Protein AF-A0A9W5WVI7-F1 (afdb_monomer)

Organism: Babesia ovis (NCBI:txid5869)

Secondary structure (DSSP, 8-state):
----HHHHHHHH--GGGGGGGTT-GGGGG--HHHHHHHHHH----TTPPPHHHHHHHHHHHHHHHHHHTT----HHHHHHHHHT---TT----HHHHHHHHT--TTSS---S-TT--STTSS--GGGHHHHHHHHHHSSEEEEEEEEEEEEEEEE-STT-STTGGG-SSSBTTEEEEEEESS---HHHHHHHHHHHHS---STTTTTS-----S-S-------------PEEEEEEEEEEEEEEEEEESSHHHHHHHHHHHHHTT-TT-EEEE-SSSEEEEEE-S-EEEEEEEEEEEEE--SSS-HHHHHHHH-SS---------------EEEEEEESS-HHHHHHHHHHHHHHHHHHHHHHHHHHHHHHHHTT--TTSPP-PPPP----------------------EEEES-GGGHHHHHHHHHHTT-B-TTSPPEEPPPTT---TT--GGG-------SSS-----HHHHHHTT--EEEEB-S--HHHHHHHHTT-HHHHSS-EEETTEEE-------

Foldseek 3Di:
DDDDPVLLCVALPDQLLLLLQQQVLCLLVDDPVVLVVCLVPDLDFLPDDDPSQLLSLVLLVVVVVCVVVVDDDDLVRSSVVSNPDDSPPDDNDPVSQLVQLLHDPPPPPDDLDPSDPDLLSGDRSLCSSVQLLQQQLVFKHWPDWAAKKKFWWWFAPPCCDPVNCPDQQAHNGTATLAMGSGRDDPVNLVVSVVSQQDDGRGRNCNNYVPPDDDDDDPPDPPDPDDDDDWGKIWIKTKIAFIKTKMWGPAPVRLVVLQVLLVVLVQVVKDFPDHDPTTIIIRGDDDMDIDTWKMKIKDFDDDDDCPVVVCVVPVPDDDDDDDDDDDDPDGDIHIDMGTPDDSVVSSSVSSSSNSSSSSSSSSVSSSSSSSCVVSVPDSSDGRDGDDDPDDDDDDDDDDDDDDDDDWQQFKFWFLDPVCPVVVQVLCVVVVWFDPVDDKFFQDAPPDPDPPDDPVPQQPDFDDDDDDDRRDSVNCNVQSTGIITTTGDDDPVVVCVSCPPPPVGQCDWGDGRRDTDRPDDDDD

Solvent-accessible surface area (backbone atoms only — not comparable to full-atom values): 31333 Å² total; per-residue (Å²): 106,94,78,57,69,70,60,46,41,71,62,59,45,63,71,71,49,47,51,32,60,52,75,42,72,70,42,52,74,57,54,62,66,57,56,51,50,50,58,75,69,56,90,51,58,48,78,65,83,48,71,69,56,42,39,32,53,52,34,47,44,51,51,52,50,36,63,76,66,66,60,82,70,53,67,70,58,48,54,51,54,50,51,70,54,79,54,89,82,62,72,91,47,70,68,52,49,27,55,54,43,39,35,79,83,74,84,58,90,65,66,95,57,94,80,50,87,52,76,52,59,53,71,48,60,87,41,37,34,53,56,48,57,33,39,46,66,37,45,34,43,75,79,49,72,44,61,27,36,45,32,38,33,38,34,34,83,84,52,56,41,86,80,35,62,76,43,69,48,38,39,64,66,28,29,43,44,29,67,34,60,63,78,52,43,72,68,51,50,53,47,46,56,50,34,67,61,47,91,77,78,30,38,38,50,56,27,46,86,70,92,61,74,100,77,79,76,86,73,86,74,85,67,86,76,84,83,88,73,76,44,76,29,48,27,31,42,32,30,46,38,20,34,38,33,33,39,26,74,38,70,66,53,35,49,52,53,47,50,52,36,38,75,41,54,23,68,75,38,46,76,78,40,77,86,91,53,26,29,30,39,45,27,44,82,52,72,46,78,44,80,41,32,38,37,37,44,44,78,61,77,89,85,82,65,71,68,69,56,51,66,76,63,51,91,67,79,91,87,87,84,85,86,77,97,72,80,94,65,82,60,68,45,71,47,72,48,69,73,55,53,71,68,56,49,50,48,51,52,14,51,41,36,47,46,44,47,49,25,46,50,41,50,44,18,34,43,48,48,46,30,67,73,68,72,51,66,77,86,52,81,90,58,71,67,80,77,81,78,87,74,91,77,93,78,85,90,78,90,83,80,92,77,77,85,78,57,90,30,33,42,42,29,60,50,71,81,49,50,65,59,54,50,52,54,29,51,77,69,72,36,44,29,85,91,53,74,70,46,72,50,82,66,96,85,72,91,61,98,81,70,77,69,86,72,56,72,66,86,57,80,62,90,86,78,94,72,80,46,42,75,68,52,41,60,73,66,55,47,24,31,35,41,40,33,46,83,74,56,72,66,60,53,48,63,70,49,63,92,40,68,94,71,50,75,46,50,47,37,55,79,39,41,90,44,80,63,75,79,78,90,127

Sequence (522 aa):
MRVDPEKVAKVLGDELLELIYTGTEDSAKESCADTRRRVQNALGELESQDGASWQIYSNIAHLMDQFRNKRQDSRTALIQQLRDRDINALKLDGTTRDYINGKGSADHGSQPDEVDRSVKGSVDVLLIPLLRAFLRTGRFASTSCCSGRTVLFESNADHASAATKRSTDFGRAGRFLYASHSHMDVGESEHAVRALNSKVHSKGVCYHNVESNETRGAVNASREMTIGETQLCDVVLKFESFLIHVECNSLEDSAELLQLARECGLKQSGIITCSKRFIVSIRGSYGLEAPVAIRHYSKVSRKYDVERYREASNDLFSQSQQNTAEDVQNKEYVNTTWLVTEDYFRYILATCNQKLASSIRQMLRFYWAFVNRFDVDASMPFVLPRNRATSDTKVIPRCVEQRSQSQNTVVALKSLHYIKVLKTMLENKGLYDKSRRVITVPSRGQTNKDVDYSLVSVTITEHERHMILTTDTIQNMNVAAFIPISCTTDDVLKETLVGTPEILEDMVITNGSLRYLLYCDT

Mean predicted aligned error: 17.71 Å

Nearest PDB structures (foldseek):
  2it3-assembly1_B  TM=8.619E-01  e=4.635E-07  Pyrococcus horikoshii
  2it2-assembly1_B  TM=8.322E-01  e=3.981E-07  Pyrococcus horikoshii
  2qg3-assembly1_A  TM=8.461E-01  e=5.860E-06  Archaeoglobus fulgidus DSM 4304
  2dvk-assembly1_A-2  TM=8.117E-01  e=9.733E-06  Aeropyrum pernix
  1tlj-assembly1_B  TM=7.795E-01  e=4.460E-05  Saccharolobus solfataricus

pLDDT: mean 72.75, std 22.99, range [22.2, 98.31]

InterPro domains:
  IPR003827 tRNA wybutosine-synthesizing protein [PF02676] (115-370)
  IPR036602 tRNA wybutosine-synthesizing-like superfamily [G3DSA:3.30.1960.10] (106-369)
  IPR036602 tRNA wybutosine-synthesizing-like superfamily [SSF111278] (115-318)

Structure (mmCIF, N/CA/C/O backbone):
data_AF-A0A9W5WVI7-F1
#
_entry.id   AF-A0A9W5WVI7-F1
#
loop_
_atom_site.group_PDB
_atom_site.id
_atom_site.type_symbol
_atom_site.label_atom_id
_atom_site.label_alt_id
_atom_site.label_comp_id
_atom_site.label_asym_id
_atom_site.label_entity_id
_atom_site.label_seq_id
_atom_site.pdbx_PDB_ins_code
_atom_site.Cartn_x
_atom_site.Cartn_y
_atom_site.Cartn_z
_atom_site.occupancy
_atom_site.B_iso_or_equiv
_atom_site.auth_seq_id
_atom_site.auth_comp_id
_atom_site.auth_asym_id
_atom_site.auth_atom_id
_atom_site.pdbx_PDB_model_num
ATOM 1 N N . MET A 1 1 ? -9.601 13.505 17.980 1.00 65.94 1 MET A N 1
ATOM 2 C CA . MET A 1 1 ? -9.534 14.255 16.695 1.00 65.94 1 MET A CA 1
ATOM 3 C C . MET A 1 1 ? -10.936 14.448 16.119 1.00 65.94 1 MET A C 1
ATOM 5 O O . MET A 1 1 ? -11.769 13.579 16.328 1.00 65.94 1 MET A O 1
ATOM 9 N N . ARG A 1 2 ? -11.237 15.561 15.427 1.00 68.12 2 ARG A N 1
ATOM 10 C CA . ARG A 1 2 ? -12.551 15.750 14.775 1.00 68.12 2 ARG A CA 1
ATOM 11 C C . ARG A 1 2 ? -12.533 15.096 13.393 1.00 68.12 2 ARG A C 1
ATOM 13 O O . ARG A 1 2 ? -11.740 15.509 12.552 1.00 68.12 2 ARG A O 1
ATOM 20 N N . VAL A 1 3 ? -13.392 14.105 13.178 1.00 78.81 3 VAL A N 1
ATOM 21 C CA . VAL A 1 3 ? -13.508 13.365 11.915 1.00 78.81 3 VAL A CA 1
ATOM 22 C C . VAL A 1 3 ? -14.920 13.547 11.370 1.00 78.81 3 VAL A C 1
ATOM 24 O O . VAL A 1 3 ? -15.888 13.455 12.122 1.00 78.81 3 VAL A O 1
ATOM 27 N N . ASP A 1 4 ? -15.015 13.846 10.080 1.00 82.69 4 ASP A N 1
ATOM 28 C CA . ASP A 1 4 ? -16.267 14.037 9.352 1.00 82.69 4 ASP A CA 1
ATOM 29 C C . ASP A 1 4 ? -16.621 12.729 8.614 1.00 82.69 4 ASP A C 1
ATOM 31 O O . ASP A 1 4 ? -15.862 12.338 7.719 1.00 82.69 4 ASP A O 1
ATOM 35 N N . PRO A 1 5 ? -17.713 12.031 8.987 1.00 82.56 5 PRO A N 1
ATOM 36 C CA . PRO A 1 5 ? -18.079 10.746 8.393 1.00 82.56 5 PRO A CA 1
ATOM 37 C C . PRO A 1 5 ? -18.254 10.797 6.870 1.00 82.56 5 PRO A C 1
ATOM 39 O O . PRO A 1 5 ? -17.827 9.872 6.180 1.00 82.56 5 PRO A O 1
ATOM 42 N N . GLU A 1 6 ? -18.819 11.883 6.334 1.00 82.31 6 GLU A N 1
ATOM 43 C CA . GLU A 1 6 ? -19.061 12.023 4.892 1.00 82.31 6 GLU A CA 1
ATOM 44 C C . GLU A 1 6 ? -17.740 12.118 4.126 1.00 82.31 6 GLU A C 1
ATOM 46 O O . GLU A 1 6 ? -17.554 11.480 3.088 1.00 82.31 6 GLU A O 1
ATOM 51 N N . LYS A 1 7 ? -16.766 12.850 4.681 1.00 84.88 7 LYS A N 1
ATOM 52 C CA . LYS A 1 7 ? -15.418 12.926 4.104 1.00 84.88 7 LYS A CA 1
ATOM 53 C C . LYS A 1 7 ? -14.682 11.600 4.195 1.00 84.88 7 LYS A C 1
ATOM 55 O O . LYS A 1 7 ? -13.941 11.272 3.275 1.00 84.88 7 LYS A O 1
ATOM 60 N N . VAL A 1 8 ? -14.875 10.834 5.269 1.00 86.62 8 VAL A N 1
ATOM 61 C CA . VAL A 1 8 ? -14.269 9.501 5.387 1.00 86.62 8 VAL A CA 1
ATOM 62 C C . VAL A 1 8 ? -14.797 8.575 4.299 1.00 86.62 8 VAL A C 1
ATOM 64 O O . VAL A 1 8 ? -13.988 7.969 3.606 1.00 86.62 8 VAL A O 1
ATOM 67 N N . ALA A 1 9 ? -16.115 8.512 4.100 1.00 85.38 9 ALA A N 1
ATOM 68 C CA . ALA A 1 9 ? -16.710 7.703 3.037 1.00 85.38 9 ALA A CA 1
ATOM 69 C C . ALA A 1 9 ? -16.242 8.155 1.642 1.00 85.38 9 ALA A C 1
ATOM 71 O O . ALA A 1 9 ? -15.913 7.329 0.796 1.00 85.38 9 ALA A O 1
ATOM 72 N N . LYS A 1 10 ? -16.124 9.471 1.421 1.00 86.00 10 LYS A N 1
ATOM 73 C CA . LYS A 1 10 ? -15.629 10.029 0.156 1.00 86.00 10 LYS A CA 1
ATOM 74 C C . LYS A 1 10 ? -14.159 9.685 -0.128 1.00 86.00 10 LYS A C 1
ATOM 76 O O . LYS A 1 10 ? -13.802 9.460 -1.277 1.00 86.00 10 LYS A O 1
ATOM 81 N N . VAL A 1 11 ? -13.303 9.658 0.897 1.00 87.06 11 VAL A N 1
ATOM 82 C CA . VAL A 1 11 ? -11.848 9.437 0.749 1.00 87.06 11 VAL A CA 1
ATOM 83 C C . VAL A 1 11 ? -11.465 7.962 0.787 1.00 87.06 11 VAL A C 1
ATOM 85 O O . VAL A 1 11 ? -10.593 7.536 0.036 1.00 87.06 11 VAL A O 1
ATOM 88 N N . LEU A 1 12 ? -12.074 7.194 1.689 1.00 90.75 12 LEU A N 1
ATOM 89 C CA . LEU A 1 12 ? -11.738 5.790 1.943 1.00 90.75 12 LEU A CA 1
ATOM 90 C C . LEU A 1 12 ? -12.716 4.814 1.281 1.00 90.75 12 LEU A C 1
ATOM 92 O O . LEU A 1 12 ? -12.593 3.613 1.496 1.00 90.75 12 LEU A O 1
ATOM 96 N N . GLY A 1 13 ? -13.683 5.314 0.511 1.00 89.44 13 GLY A N 1
ATOM 97 C CA . GLY A 1 13 ? -14.677 4.497 -0.176 1.00 89.44 13 GLY A CA 1
ATOM 98 C C . GLY A 1 13 ? -15.615 3.755 0.776 1.00 89.44 13 GLY A C 1
ATOM 99 O O . GLY A 1 13 ? -15.826 4.156 1.925 1.00 89.44 13 GLY A O 1
ATOM 100 N N . ASP A 1 14 ? -16.179 2.657 0.276 1.00 90.88 14 ASP A N 1
ATOM 101 C CA . ASP A 1 14 ? -17.134 1.808 0.989 1.00 90.88 14 ASP A CA 1
ATOM 102 C C . ASP A 1 14 ? -16.537 1.195 2.274 1.00 90.88 14 ASP A C 1
ATOM 104 O O . ASP A 1 14 ? -15.338 0.923 2.365 1.00 90.88 14 ASP A O 1
ATOM 108 N N . GLU A 1 15 ? -17.361 0.985 3.304 1.00 90.31 15 GLU A N 1
ATOM 109 C CA . GLU A 1 15 ? -16.907 0.400 4.572 1.00 90.31 15 GLU A CA 1
ATOM 110 C C . GLU A 1 15 ? -16.562 -1.081 4.518 1.00 90.31 15 GLU A C 1
ATOM 112 O O . GLU A 1 15 ? -15.792 -1.562 5.353 1.00 90.31 15 GLU A O 1
ATOM 117 N N . LEU A 1 16 ? -17.062 -1.801 3.518 1.00 92.56 16 LEU A N 1
ATOM 118 C CA . LEU A 1 16 ? -16.706 -3.196 3.303 1.00 92.56 16 LEU A CA 1
ATOM 119 C C . LEU A 1 16 ? -15.230 -3.360 2.912 1.00 92.56 16 LEU A C 1
ATOM 121 O O . LEU A 1 16 ? -14.665 -4.426 3.143 1.00 92.56 16 LEU A O 1
ATOM 125 N N . LEU A 1 17 ? -14.560 -2.298 2.443 1.00 94.25 17 LEU A N 1
ATOM 126 C CA . LEU A 1 17 ? -13.112 -2.296 2.196 1.00 94.25 17 LEU A CA 1
ATOM 127 C C . LEU A 1 17 ? -12.274 -2.492 3.478 1.00 94.25 17 LEU A C 1
ATOM 129 O O . LEU A 1 17 ? -11.086 -2.783 3.386 1.00 94.25 17 LEU A O 1
ATOM 133 N N . GLU A 1 18 ? -12.853 -2.403 4.683 1.00 93.75 18 GLU A N 1
ATOM 134 C CA . GLU A 1 18 ? -12.168 -2.834 5.916 1.00 93.75 18 GLU A CA 1
ATOM 135 C C . GLU A 1 18 ? -11.887 -4.338 5.961 1.00 93.75 18 GLU A C 1
ATOM 137 O O . GLU A 1 18 ? -10.954 -4.766 6.638 1.00 93.75 18 GLU A O 1
ATOM 142 N N . LEU A 1 19 ? -12.680 -5.133 5.241 1.00 95.44 19 LEU A N 1
ATOM 143 C CA . LEU A 1 19 ? -12.598 -6.593 5.242 1.00 95.44 19 LEU A CA 1
ATOM 144 C C . LEU A 1 19 ? -11.487 -7.129 4.330 1.00 95.44 19 LEU A C 1
ATOM 146 O O . LEU A 1 19 ? -11.296 -8.338 4.235 1.00 95.44 19 LEU A O 1
ATOM 150 N N . ILE A 1 20 ? -10.714 -6.256 3.675 1.00 96.25 20 ILE A N 1
ATOM 151 C CA . ILE A 1 20 ? -9.618 -6.660 2.780 1.00 96.25 20 ILE A CA 1
ATOM 152 C C . ILE A 1 20 ? -8.609 -7.579 3.487 1.00 96.25 20 ILE A C 1
ATOM 154 O O . ILE A 1 20 ? -8.037 -8.461 2.850 1.00 96.25 20 ILE A O 1
ATOM 158 N N . TYR A 1 21 ? -8.403 -7.420 4.797 1.00 97.19 21 TYR A N 1
ATOM 159 C CA . TYR A 1 21 ? -7.469 -8.248 5.569 1.00 97.19 21 TYR A CA 1
ATOM 160 C C . TYR A 1 21 ? -8.081 -9.524 6.163 1.00 97.19 21 TYR A C 1
ATOM 162 O O . TYR A 1 21 ? -7.356 -10.306 6.776 1.00 97.19 21 TYR A O 1
ATOM 170 N N . THR A 1 22 ? -9.380 -9.776 5.999 1.00 96.31 22 THR A N 1
ATOM 171 C CA . THR A 1 22 ? -10.025 -11.000 6.500 1.00 96.31 22 THR A CA 1
ATOM 172 C C . THR A 1 22 ? -9.345 -12.259 5.942 1.00 96.31 22 THR A C 1
ATOM 174 O O . THR A 1 22 ? -9.053 -12.331 4.751 1.00 96.31 22 THR A O 1
ATOM 177 N N . GLY A 1 23 ? -9.078 -13.252 6.795 1.00 93.88 23 GLY A N 1
ATOM 178 C CA . GLY A 1 23 ? -8.340 -14.468 6.426 1.00 93.88 23 GLY A CA 1
ATOM 179 C C . GLY A 1 23 ? -6.817 -14.353 6.576 1.00 93.88 23 GLY A C 1
ATOM 180 O O . GLY A 1 23 ? -6.093 -15.269 6.200 1.00 93.88 23 GLY A O 1
ATOM 181 N N . THR A 1 24 ? -6.305 -13.241 7.117 1.00 95.12 24 THR A N 1
ATOM 182 C CA . THR A 1 24 ? -4.866 -13.028 7.375 1.00 95.12 24 THR A CA 1
ATOM 183 C C . THR A 1 24 ? -4.530 -12.862 8.862 1.00 95.12 24 THR A C 1
ATOM 185 O O . THR A 1 24 ? -3.439 -12.414 9.210 1.00 95.12 24 THR A O 1
ATOM 188 N N . GLU A 1 25 ? -5.452 -13.216 9.761 1.00 93.44 25 GLU A N 1
ATOM 189 C CA . GLU A 1 25 ? -5.343 -13.045 11.217 1.00 93.44 25 GLU A CA 1
ATOM 190 C C . GLU A 1 25 ? -4.061 -13.683 11.790 1.00 93.44 25 GLU A C 1
ATOM 192 O O . GLU A 1 25 ? -3.401 -13.118 12.668 1.00 93.44 25 GLU A O 1
ATOM 197 N N . ASP A 1 26 ? -3.655 -14.836 11.250 1.00 88.19 26 ASP A N 1
ATOM 198 C CA . ASP A 1 26 ? -2.446 -15.546 11.676 1.00 88.19 26 ASP A CA 1
ATOM 199 C C . ASP A 1 26 ? -1.148 -14.794 11.365 1.00 88.19 26 ASP A C 1
ATOM 201 O O . ASP A 1 26 ? -0.122 -15.071 11.996 1.00 88.19 26 ASP A O 1
ATOM 205 N N . SER A 1 27 ? -1.178 -13.785 10.483 1.00 85.94 27 SER A N 1
ATOM 206 C CA . SER A 1 27 ? -0.004 -12.955 10.229 1.00 85.94 27 SER A CA 1
ATOM 207 C C . SER A 1 27 ? 0.511 -12.286 11.497 1.00 85.94 27 SER A C 1
ATOM 209 O O . SER A 1 27 ? 1.722 -12.139 11.620 1.00 85.94 27 SER A O 1
ATOM 211 N N . ALA A 1 28 ? -0.346 -11.986 12.483 1.00 83.38 28 ALA A N 1
ATOM 212 C CA . ALA A 1 28 ? 0.057 -11.461 13.792 1.00 83.38 28 ALA A CA 1
ATOM 213 C C . ALA A 1 28 ? 1.105 -12.327 14.520 1.00 83.38 28 ALA A C 1
ATOM 215 O O . ALA A 1 28 ? 1.910 -11.804 15.289 1.00 83.38 28 ALA A O 1
ATOM 216 N N . LYS A 1 29 ? 1.108 -13.643 14.271 1.00 85.31 29 LYS A N 1
ATOM 217 C CA . LYS A 1 29 ? 2.004 -14.618 14.913 1.00 85.31 29 LYS A CA 1
ATOM 218 C C . LYS A 1 29 ? 3.312 -14.819 14.143 1.00 85.31 29 LYS A C 1
ATOM 220 O O . LYS A 1 29 ? 4.198 -15.533 14.609 1.00 85.31 29 LYS A O 1
ATOM 225 N N . GLU A 1 30 ? 3.453 -14.224 12.960 1.00 86.06 30 GLU A N 1
ATOM 226 C CA . GLU A 1 30 ? 4.622 -14.436 12.114 1.00 86.06 30 GLU A CA 1
ATOM 227 C C . GLU A 1 30 ? 5.897 -13.834 12.714 1.00 86.06 30 GLU A C 1
ATOM 229 O O . GLU A 1 30 ? 5.971 -12.657 13.079 1.00 86.06 30 GLU A O 1
ATOM 234 N N . SER A 1 31 ? 6.966 -14.629 12.716 1.00 85.75 31 SER A N 1
ATOM 235 C CA . SER A 1 31 ? 8.292 -14.167 13.108 1.00 85.75 31 SER A CA 1
ATOM 236 C C . SER A 1 31 ? 8.843 -13.147 12.105 1.00 85.75 31 SER A C 1
ATOM 238 O O . SER A 1 31 ? 8.985 -13.401 10.900 1.00 85.75 31 SER A O 1
ATOM 240 N N . CYS A 1 32 ? 9.244 -11.985 12.625 1.00 81.94 32 CYS A N 1
ATOM 241 C CA . CYS A 1 32 ? 9.949 -10.965 11.848 1.00 81.94 32 CYS A CA 1
ATOM 242 C C . CYS A 1 32 ? 11.272 -11.493 11.266 1.00 81.94 32 CYS A C 1
ATOM 244 O O . CYS A 1 32 ? 11.677 -11.079 10.177 1.00 81.94 32 CYS A O 1
ATOM 246 N N . ALA A 1 33 ? 11.952 -12.393 11.985 1.00 82.62 33 ALA A N 1
ATOM 247 C CA . ALA A 1 33 ? 13.211 -12.985 11.542 1.00 82.62 33 ALA A CA 1
ATOM 248 C C . ALA A 1 33 ? 12.991 -13.962 10.380 1.00 82.62 33 ALA A C 1
ATOM 250 O O . ALA A 1 33 ? 13.738 -13.920 9.402 1.00 82.62 33 ALA A O 1
ATOM 251 N N . ASP A 1 34 ? 11.934 -14.773 10.443 1.00 81.25 34 ASP A N 1
ATOM 252 C CA . ASP A 1 34 ? 11.617 -15.737 9.386 1.00 81.25 34 ASP A CA 1
ATOM 253 C C . ASP A 1 34 ? 11.152 -15.030 8.114 1.00 81.25 34 ASP A C 1
ATOM 255 O O . ASP A 1 34 ? 11.617 -15.363 7.025 1.00 81.25 34 ASP A O 1
ATOM 259 N N . THR A 1 35 ? 10.333 -13.977 8.248 1.00 76.50 35 THR A N 1
ATOM 260 C CA . THR A 1 35 ? 9.949 -13.116 7.113 1.00 76.50 35 THR A CA 1
ATOM 261 C C . THR A 1 35 ? 11.193 -12.552 6.418 1.00 76.50 35 THR A C 1
ATOM 263 O O . THR A 1 35 ? 11.313 -12.604 5.198 1.00 76.50 35 THR A O 1
ATOM 266 N N . ARG A 1 36 ? 12.169 -12.052 7.189 1.00 78.38 36 ARG A N 1
ATOM 267 C CA . ARG A 1 36 ? 13.427 -11.523 6.639 1.00 78.38 36 ARG A CA 1
ATOM 268 C C . ARG A 1 36 ? 14.255 -12.601 5.940 1.00 78.38 36 ARG A C 1
ATOM 270 O O . ARG A 1 36 ? 14.783 -12.338 4.864 1.00 78.38 36 ARG A O 1
ATOM 277 N N . ARG A 1 37 ? 14.357 -13.793 6.533 1.00 80.25 37 ARG A N 1
ATOM 278 C CA . ARG A 1 37 ? 15.111 -14.916 5.963 1.00 80.25 37 ARG A CA 1
ATOM 279 C C . ARG A 1 37 ? 14.519 -15.372 4.629 1.00 80.25 37 ARG A C 1
ATOM 281 O O . ARG A 1 37 ? 15.276 -15.642 3.705 1.00 80.25 37 ARG A O 1
ATOM 288 N N . ARG A 1 38 ? 13.185 -15.390 4.504 1.00 74.50 38 ARG A N 1
ATOM 289 C CA . ARG A 1 38 ? 12.498 -15.697 3.236 1.00 74.50 38 ARG A CA 1
ATOM 290 C C . ARG A 1 38 ? 12.915 -14.740 2.118 1.00 74.50 38 ARG A C 1
ATOM 292 O O . ARG A 1 38 ? 13.270 -15.214 1.052 1.00 74.50 38 ARG A O 1
ATOM 299 N N . VAL A 1 39 ? 12.974 -13.431 2.378 1.00 73.19 39 VAL A N 1
ATOM 300 C CA . VAL A 1 39 ? 13.428 -12.434 1.381 1.00 73.19 39 VAL A CA 1
ATOM 301 C C . VAL A 1 39 ? 14.879 -12.641 0.964 1.00 73.19 39 VAL A C 1
ATOM 303 O O . VAL A 1 39 ? 15.216 -12.466 -0.196 1.00 73.19 39 VAL A O 1
ATOM 306 N N . GLN A 1 40 ? 15.759 -12.963 1.913 1.00 72.88 40 GLN A N 1
ATOM 307 C CA . GLN A 1 40 ? 17.190 -13.096 1.626 1.00 72.88 40 GLN A CA 1
ATOM 308 C C . GLN A 1 40 ? 17.522 -14.366 0.838 1.00 72.88 40 GLN A C 1
ATOM 310 O O . GLN A 1 40 ? 18.497 -14.372 0.094 1.00 72.88 40 GLN A O 1
ATOM 315 N N . ASN A 1 41 ? 16.722 -15.419 1.007 1.00 66.06 41 ASN A N 1
ATOM 316 C CA . ASN A 1 41 ? 16.993 -16.737 0.438 1.00 66.06 41 ASN A CA 1
ATOM 317 C C . ASN A 1 41 ? 16.133 -17.065 -0.789 1.00 66.06 41 ASN A C 1
ATOM 319 O O . ASN A 1 41 ? 16.339 -18.107 -1.408 1.00 66.06 41 ASN A O 1
ATOM 323 N N . ALA A 1 42 ? 15.146 -16.234 -1.124 1.00 60.47 42 ALA A N 1
ATOM 324 C CA . ALA A 1 42 ? 14.258 -16.507 -2.240 1.00 60.47 42 ALA A CA 1
ATOM 325 C C . ALA A 1 42 ? 14.929 -16.142 -3.574 1.00 60.47 42 ALA A C 1
ATOM 327 O O . ALA A 1 42 ? 15.023 -14.978 -3.954 1.00 60.47 42 ALA A O 1
ATOM 328 N N . LEU A 1 43 ? 15.330 -17.162 -4.331 1.00 64.88 43 LEU A N 1
ATOM 329 C CA . LEU A 1 43 ? 15.421 -17.078 -5.788 1.00 64.88 43 LEU A CA 1
ATOM 330 C C . LEU A 1 43 ? 14.000 -17.278 -6.316 1.00 64.88 43 LEU A C 1
ATOM 332 O O . LEU A 1 43 ? 13.555 -18.402 -6.522 1.00 64.88 43 LEU A O 1
ATOM 336 N N . GLY A 1 44 ? 13.237 -16.192 -6.380 1.00 61.59 44 GLY A N 1
ATOM 337 C CA . GLY A 1 44 ? 11.838 -16.242 -6.787 1.00 61.59 44 GLY A CA 1
ATOM 338 C C . GLY A 1 44 ? 11.705 -15.941 -8.264 1.00 61.59 44 GLY A C 1
ATOM 339 O O . GLY A 1 44 ? 12.332 -15.013 -8.771 1.00 61.59 44 GLY A O 1
ATOM 340 N N . GLU A 1 45 ? 10.849 -16.698 -8.931 1.00 76.94 45 GLU A N 1
ATOM 341 C CA . GLU A 1 45 ? 10.327 -16.312 -10.233 1.00 76.94 45 GLU A CA 1
ATOM 342 C C . GLU A 1 45 ? 9.379 -15.119 -10.072 1.00 76.94 45 GLU A C 1
ATOM 344 O O . GLU A 1 45 ? 8.806 -14.884 -8.999 1.00 76.94 45 GLU A O 1
ATOM 349 N N . LEU A 1 46 ? 9.206 -14.359 -11.153 1.00 81.94 46 LEU A N 1
ATOM 350 C CA . LEU A 1 46 ? 8.348 -13.175 -11.168 1.00 81.94 46 LEU A CA 1
ATOM 351 C C . LEU A 1 46 ? 6.912 -13.506 -10.720 1.00 81.94 46 LEU A C 1
ATOM 353 O O . LEU A 1 46 ? 6.296 -12.713 -10.016 1.00 81.94 46 LEU A O 1
ATOM 357 N N . GLU A 1 47 ? 6.428 -14.706 -11.043 1.00 80.69 47 GLU A N 1
ATOM 358 C CA . GLU A 1 47 ? 5.071 -15.178 -10.737 1.00 80.69 47 GLU A CA 1
ATOM 359 C C . GLU A 1 47 ? 4.928 -15.861 -9.365 1.00 80.69 47 GLU A C 1
ATOM 361 O O . GLU A 1 47 ? 3.876 -16.423 -9.059 1.00 80.69 47 GLU A O 1
ATOM 366 N N . SER A 1 48 ? 5.967 -15.824 -8.523 1.00 81.44 48 SER A N 1
ATOM 367 C CA . SER A 1 48 ? 5.890 -16.390 -7.173 1.00 81.44 48 SER A CA 1
ATOM 368 C C . SER A 1 48 ? 4.757 -15.754 -6.360 1.00 81.44 48 SER A C 1
ATOM 370 O O . SER A 1 48 ? 4.633 -14.531 -6.267 1.00 81.44 48 SER A O 1
ATOM 372 N N . GLN A 1 49 ? 3.921 -16.609 -5.766 1.00 84.69 49 GLN A N 1
ATOM 373 C CA . GLN A 1 49 ? 2.746 -16.183 -5.016 1.00 84.69 49 GLN A CA 1
ATOM 374 C C . GLN A 1 49 ? 3.004 -16.220 -3.513 1.00 84.69 49 GLN A C 1
ATOM 376 O O . GLN A 1 49 ? 3.485 -17.212 -2.961 1.00 84.69 49 GLN A O 1
ATOM 381 N N . ASP A 1 50 ? 2.643 -15.135 -2.837 1.00 88.44 50 ASP A N 1
ATOM 382 C CA . ASP A 1 50 ? 2.632 -15.057 -1.383 1.00 88.44 50 ASP A CA 1
ATOM 383 C C . ASP A 1 50 ? 1.196 -15.194 -0.870 1.00 88.44 50 ASP A C 1
ATOM 385 O O . ASP A 1 50 ? 0.355 -14.351 -1.172 1.00 88.44 50 ASP A O 1
ATOM 389 N N . GLY A 1 51 ? 0.917 -16.225 -0.066 1.00 89.25 51 GLY A N 1
ATOM 390 C CA . GLY A 1 51 ? -0.456 -16.542 0.352 1.00 89.25 51 GLY A CA 1
ATOM 391 C C . GLY A 1 51 ? -1.199 -15.385 1.034 1.00 89.25 51 GLY A C 1
ATOM 392 O O . GLY A 1 51 ? -2.365 -15.152 0.737 1.00 89.25 51 GLY A O 1
ATOM 393 N N . ALA A 1 52 ? -0.525 -14.600 1.882 1.00 91.44 52 ALA A N 1
ATOM 394 C CA . ALA A 1 52 ? -1.153 -13.458 2.554 1.00 91.44 52 ALA A CA 1
ATOM 395 C C . ALA A 1 52 ? -1.477 -12.323 1.566 1.00 91.44 52 ALA A C 1
ATOM 397 O O . ALA A 1 52 ? -2.554 -11.729 1.613 1.00 91.44 52 ALA A O 1
ATOM 398 N N . SER A 1 53 ? -0.561 -12.054 0.634 1.00 93.25 53 SER A N 1
ATOM 399 C CA . SER A 1 53 ? -0.766 -11.068 -0.430 1.00 93.25 53 SER A CA 1
ATOM 400 C C . SER A 1 53 ? -1.890 -11.485 -1.388 1.00 93.25 53 SER A C 1
ATOM 402 O O . SER A 1 53 ? -2.731 -10.663 -1.745 1.00 93.25 53 SER A O 1
ATOM 404 N N . TRP A 1 54 ? -1.953 -12.766 -1.765 1.00 93.56 54 TRP A N 1
ATOM 405 C CA . TRP A 1 54 ? -3.004 -13.291 -2.642 1.00 93.56 54 TRP A CA 1
ATOM 406 C C . TRP A 1 54 ? -4.371 -13.350 -1.965 1.00 93.56 54 TRP A C 1
ATOM 408 O O . TRP A 1 54 ? -5.371 -13.083 -2.628 1.00 93.56 54 TRP A O 1
ATOM 418 N N . GLN A 1 55 ? -4.430 -13.597 -0.653 1.00 94.69 55 GLN A N 1
ATOM 419 C CA . GLN A 1 55 ? -5.667 -13.449 0.115 1.00 94.69 55 GLN A CA 1
ATOM 420 C C . GLN A 1 55 ? -6.205 -12.015 0.027 1.00 94.69 55 GLN A C 1
ATOM 422 O O . GLN A 1 55 ? -7.378 -11.821 -0.283 1.00 94.69 55 GLN A O 1
ATOM 427 N N . ILE A 1 56 ? -5.345 -11.004 0.207 1.00 95.50 56 ILE A N 1
ATOM 428 C CA . ILE A 1 56 ? -5.725 -9.590 0.056 1.00 95.50 56 ILE A CA 1
ATOM 429 C C . ILE A 1 56 ? -6.270 -9.310 -1.348 1.00 95.50 56 ILE A C 1
ATOM 431 O O . ILE A 1 56 ? -7.331 -8.704 -1.488 1.00 95.50 56 ILE A O 1
ATOM 435 N N . TYR A 1 57 ? -5.572 -9.759 -2.392 1.00 95.25 57 TYR A N 1
ATOM 436 C CA . TYR A 1 57 ? -6.012 -9.555 -3.774 1.00 95.25 57 TYR A CA 1
ATOM 437 C C . TYR A 1 57 ? -7.344 -10.253 -4.071 1.00 95.25 57 TYR A C 1
ATOM 439 O O . TYR A 1 57 ? -8.222 -9.648 -4.686 1.00 95.25 57 TYR A O 1
ATOM 447 N N . SER A 1 58 ? -7.527 -11.477 -3.569 1.00 94.88 58 SER A N 1
ATOM 448 C CA . SER A 1 58 ? -8.788 -12.225 -3.645 1.00 94.88 58 SER A CA 1
ATOM 449 C C . SER A 1 58 ? -9.938 -11.467 -2.996 1.00 94.88 58 SER A C 1
ATOM 451 O O . SER A 1 58 ? -11.016 -11.347 -3.581 1.00 94.88 58 SER A O 1
ATOM 453 N N . ASN A 1 59 ? -9.692 -10.913 -1.808 1.00 95.69 59 ASN A N 1
ATOM 454 C CA . ASN A 1 59 ? -10.686 -10.158 -1.064 1.00 95.69 59 ASN A CA 1
ATOM 455 C C . ASN A 1 59 ? -11.072 -8.872 -1.804 1.00 95.69 59 ASN A C 1
ATOM 457 O O . ASN A 1 59 ? -12.259 -8.584 -1.925 1.00 95.69 59 ASN A O 1
ATOM 461 N N . ILE A 1 60 ? -10.103 -8.132 -2.355 1.00 95.19 60 ILE A N 1
ATOM 462 C CA . ILE A 1 60 ? -10.376 -6.926 -3.155 1.00 95.19 60 ILE A CA 1
ATOM 463 C C . ILE A 1 60 ? -11.229 -7.279 -4.377 1.00 95.19 60 ILE A C 1
ATOM 465 O O . ILE A 1 60 ? -12.272 -6.660 -4.578 1.00 95.19 60 ILE A O 1
ATOM 469 N N . ALA A 1 61 ? -10.838 -8.297 -5.149 1.00 93.44 61 ALA A N 1
ATOM 470 C CA . ALA A 1 61 ? -11.584 -8.728 -6.331 1.00 93.44 61 ALA A CA 1
ATOM 471 C C . ALA A 1 61 ? -13.030 -9.129 -5.983 1.00 93.44 61 ALA A C 1
ATOM 473 O O . ALA A 1 61 ? -13.978 -8.747 -6.671 1.00 93.44 61 ALA A O 1
ATOM 474 N N . HIS A 1 62 ? -13.219 -9.859 -4.877 1.00 92.75 62 HIS A N 1
ATOM 475 C CA . HIS A 1 62 ? -14.545 -10.264 -4.403 1.00 92.75 62 HIS A CA 1
ATOM 476 C C . HIS A 1 62 ? -15.401 -9.069 -3.979 1.00 92.75 62 HIS A C 1
ATOM 478 O O . HIS A 1 62 ? -16.568 -8.990 -4.351 1.00 92.75 62 HIS A O 1
ATOM 484 N N . LEU A 1 63 ? -14.829 -8.119 -3.236 1.00 93.12 63 LEU A N 1
ATOM 485 C CA . LEU A 1 63 ? -15.532 -6.902 -2.825 1.00 93.12 63 LEU A CA 1
ATOM 486 C C . LEU A 1 63 ? -15.913 -6.036 -4.035 1.00 93.12 63 LEU A C 1
ATOM 488 O O . LEU A 1 63 ? -17.033 -5.538 -4.104 1.00 93.12 63 LEU A O 1
ATOM 492 N N . MET A 1 64 ? -15.032 -5.920 -5.032 1.00 91.50 64 MET A N 1
ATOM 493 C CA . MET A 1 64 ? -15.343 -5.231 -6.287 1.00 91.50 64 MET A CA 1
ATOM 494 C C . MET A 1 64 ? -16.504 -5.895 -7.045 1.00 91.50 64 MET A C 1
ATOM 496 O O . MET A 1 64 ? -17.388 -5.190 -7.536 1.00 91.50 64 MET A O 1
ATOM 500 N N . ASP A 1 65 ? -16.550 -7.231 -7.107 1.00 90.19 65 ASP A N 1
ATOM 501 C CA . ASP A 1 65 ? -17.676 -7.969 -7.703 1.00 90.19 65 ASP A CA 1
ATOM 502 C C . ASP A 1 65 ? -18.989 -7.726 -6.941 1.00 90.19 65 ASP A C 1
ATOM 504 O O . ASP A 1 65 ? -20.037 -7.502 -7.553 1.00 90.19 65 ASP A O 1
ATOM 508 N N . GLN A 1 66 ? -18.932 -7.705 -5.606 1.00 89.69 66 GLN A N 1
ATOM 509 C CA . GLN A 1 66 ? -20.077 -7.393 -4.746 1.00 89.69 66 GLN A CA 1
ATOM 510 C C . GLN A 1 66 ? -20.622 -5.985 -5.031 1.00 89.69 66 GLN A C 1
ATOM 512 O O . GLN A 1 66 ? -21.832 -5.829 -5.226 1.00 89.69 66 GLN A O 1
ATOM 517 N N . PHE A 1 67 ? -19.744 -4.980 -5.145 1.00 90.38 67 PHE A N 1
ATOM 518 C CA . PHE A 1 67 ? -20.130 -3.605 -5.478 1.00 90.38 67 PHE A CA 1
ATOM 519 C C . PHE A 1 67 ? -20.738 -3.498 -6.878 1.00 90.38 67 PHE A C 1
ATOM 521 O O . PHE A 1 67 ? -21.802 -2.898 -7.047 1.00 90.38 67 PHE A O 1
ATOM 528 N N . ARG A 1 68 ? -20.106 -4.120 -7.882 1.00 89.00 68 ARG A N 1
ATOM 529 C CA . ARG A 1 68 ? -20.576 -4.093 -9.275 1.00 89.00 68 ARG A CA 1
ATOM 530 C C . ARG A 1 68 ? -21.951 -4.743 -9.428 1.00 89.00 68 ARG A C 1
ATOM 532 O O . ARG A 1 68 ? -22.802 -4.221 -10.145 1.00 89.00 68 ARG A O 1
ATOM 539 N N . ASN A 1 69 ? -22.176 -5.851 -8.727 1.00 89.56 69 ASN A N 1
ATOM 540 C CA . ASN A 1 69 ? -23.421 -6.615 -8.796 1.00 89.56 69 ASN A CA 1
ATOM 541 C C . ASN A 1 69 ? -24.476 -6.173 -7.768 1.00 89.56 69 ASN A C 1
ATOM 543 O O . ASN A 1 69 ? -25.550 -6.770 -7.725 1.00 89.56 69 ASN A O 1
ATOM 547 N N . LYS A 1 70 ? -24.191 -5.150 -6.944 1.00 85.62 70 LYS A N 1
ATOM 548 C CA . LYS A 1 70 ? -25.077 -4.637 -5.879 1.00 85.62 70 LYS A CA 1
ATOM 549 C C . LYS A 1 70 ? -25.634 -5.738 -4.968 1.00 85.62 70 LYS A C 1
ATOM 551 O O . LYS A 1 70 ? -26.802 -5.703 -4.575 1.00 85.62 70 LYS A O 1
ATOM 556 N N . ARG A 1 71 ? -24.811 -6.739 -4.659 1.00 83.25 71 ARG A N 1
ATOM 557 C CA . ARG A 1 71 ? -25.199 -7.828 -3.758 1.00 83.25 71 ARG A CA 1
ATOM 558 C C . ARG A 1 71 ? -25.318 -7.293 -2.330 1.00 83.25 71 ARG A C 1
ATOM 560 O O . ARG A 1 71 ? -24.569 -6.410 -1.925 1.00 83.25 71 ARG A O 1
ATOM 567 N N . GLN A 1 72 ? -26.289 -7.810 -1.582 1.00 79.81 72 GLN A N 1
ATOM 568 C CA . GLN A 1 72 ? -26.564 -7.414 -0.198 1.00 79.81 72 GLN A CA 1
ATOM 569 C C . GLN A 1 72 ? -26.337 -8.594 0.747 1.00 79.81 72 GLN A C 1
ATOM 571 O O . GLN A 1 72 ? -27.235 -9.009 1.480 1.00 79.81 72 GLN A O 1
ATOM 576 N N . ASP A 1 73 ? -25.134 -9.162 0.702 1.00 83.19 73 ASP A N 1
ATOM 577 C CA . ASP A 1 73 ? -24.733 -10.169 1.678 1.00 83.19 73 ASP A CA 1
ATOM 578 C C . ASP A 1 73 ? -24.601 -9.511 3.061 1.00 83.19 73 ASP A C 1
ATOM 580 O O . ASP A 1 73 ? -24.128 -8.379 3.196 1.00 83.19 73 ASP A O 1
ATOM 584 N N . SER A 1 74 ? -25.020 -10.213 4.117 1.00 89.31 74 SER A N 1
ATOM 585 C CA . SER A 1 74 ? -24.766 -9.730 5.475 1.00 89.31 74 SER A CA 1
ATOM 586 C C . SER A 1 74 ? -23.257 -9.693 5.733 1.00 89.31 74 SER A C 1
ATOM 588 O O . SER A 1 74 ? -22.512 -10.540 5.236 1.00 89.31 74 SER A O 1
ATOM 590 N N . ARG A 1 75 ? -22.786 -8.743 6.551 1.00 90.31 75 ARG A N 1
ATOM 591 C CA . ARG A 1 75 ? -21.351 -8.607 6.858 1.00 90.31 75 ARG A CA 1
ATOM 592 C C . ARG A 1 75 ? -20.747 -9.910 7.395 1.00 90.31 75 ARG A C 1
ATOM 594 O O . ARG A 1 75 ? -19.652 -10.283 6.993 1.00 90.31 75 ARG A O 1
ATOM 601 N N . THR A 1 76 ? -21.478 -10.633 8.244 1.00 91.81 76 THR A N 1
ATOM 602 C CA . THR A 1 76 ? -21.060 -11.938 8.778 1.00 91.81 76 THR A CA 1
ATOM 603 C C . THR A 1 76 ? -20.934 -12.998 7.683 1.00 91.81 76 THR A C 1
ATOM 605 O O . THR A 1 76 ? -19.939 -13.719 7.654 1.00 91.81 76 THR A O 1
ATOM 608 N N . ALA A 1 77 ? -21.903 -13.077 6.763 1.00 91.75 77 ALA A N 1
ATOM 609 C CA . ALA A 1 77 ? -21.835 -14.008 5.638 1.00 91.75 77 ALA A CA 1
ATOM 610 C C . ALA A 1 77 ? -20.652 -13.675 4.719 1.00 91.75 77 ALA A C 1
ATOM 612 O O . ALA A 1 77 ? -19.913 -14.571 4.321 1.00 91.75 77 ALA A O 1
ATOM 613 N N . LEU A 1 78 ? -20.428 -12.388 4.447 1.00 92.62 78 LEU A N 1
ATOM 614 C CA . LEU A 1 78 ? -19.309 -11.922 3.637 1.00 92.62 78 LEU A CA 1
ATOM 615 C C . LEU A 1 78 ? -17.956 -12.253 4.282 1.00 92.62 78 LEU A C 1
ATOM 617 O O . LEU A 1 78 ? -17.077 -12.769 3.604 1.00 92.62 78 LEU A O 1
ATOM 621 N N . ILE A 1 79 ? -17.793 -12.034 5.592 1.00 94.19 79 ILE A N 1
ATOM 622 C CA . ILE A 1 79 ? -16.574 -12.417 6.326 1.00 94.19 79 ILE A CA 1
ATOM 623 C C . ILE A 1 79 ? -16.288 -13.914 6.164 1.00 94.19 79 ILE A C 1
ATOM 625 O O . ILE A 1 79 ? -15.148 -14.290 5.898 1.00 94.19 79 ILE A O 1
ATOM 629 N N . GLN A 1 80 ? -17.312 -14.762 6.287 1.00 93.69 80 GLN A N 1
ATOM 630 C CA . GLN A 1 80 ? -17.147 -16.204 6.122 1.00 93.69 80 GLN A CA 1
ATOM 631 C C . GLN A 1 80 ? -16.745 -16.567 4.683 1.00 93.69 80 GLN A C 1
ATOM 633 O O . GLN A 1 80 ? -15.784 -17.304 4.487 1.00 93.69 80 GLN A O 1
ATOM 638 N N . GLN A 1 81 ? -17.392 -15.970 3.675 1.00 92.88 81 GLN A N 1
ATOM 639 C CA . GLN A 1 81 ? -17.020 -16.157 2.267 1.00 92.88 81 GLN A CA 1
ATOM 640 C C . GLN A 1 81 ? -15.561 -15.762 1.982 1.00 92.88 81 GLN A C 1
ATOM 642 O O . GLN A 1 81 ? -14.887 -16.434 1.205 1.00 92.88 81 GLN A O 1
ATOM 647 N N . LEU A 1 82 ? -15.075 -14.670 2.583 1.00 93.50 82 LEU A N 1
ATOM 648 C CA . LEU A 1 82 ? -13.693 -14.215 2.406 1.00 93.50 82 LEU A CA 1
ATOM 649 C C . LEU A 1 82 ? -12.687 -15.190 3.041 1.00 93.50 82 LEU A C 1
ATOM 651 O O . LEU A 1 82 ? -11.625 -15.417 2.468 1.00 93.50 82 LEU A O 1
ATOM 655 N N . ARG A 1 83 ? -13.029 -15.798 4.186 1.00 93.00 83 ARG A N 1
ATOM 656 C CA . ARG A 1 83 ? -12.187 -16.803 4.864 1.00 93.00 83 ARG A CA 1
ATOM 657 C C . ARG A 1 83 ? -12.109 -18.130 4.114 1.00 93.00 83 ARG A C 1
ATOM 659 O O . ARG A 1 83 ? -11.045 -18.736 4.086 1.00 93.00 83 ARG A O 1
ATOM 666 N N . ASP A 1 84 ? -13.210 -18.559 3.505 1.00 88.06 84 ASP A N 1
ATOM 667 C CA . ASP A 1 84 ? -13.315 -19.879 2.869 1.00 88.06 84 ASP A CA 1
ATOM 668 C C . ASP A 1 84 ? -12.823 -19.899 1.409 1.00 88.06 84 ASP A C 1
ATOM 670 O O . ASP A 1 84 ? -12.896 -20.925 0.730 1.00 88.06 84 ASP A O 1
ATOM 674 N N . ARG A 1 85 ? -12.344 -18.764 0.887 1.00 84.12 85 ARG A N 1
ATOM 675 C CA . ARG A 1 85 ? -11.912 -18.645 -0.509 1.00 84.12 85 ARG A CA 1
ATOM 676 C C . ARG A 1 85 ? -10.617 -19.412 -0.774 1.00 84.12 85 ARG A C 1
ATOM 678 O O . ARG A 1 85 ? -9.606 -19.200 -0.113 1.00 84.12 85 ARG A O 1
ATOM 685 N N . ASP A 1 86 ? -10.619 -20.223 -1.832 1.00 81.56 86 ASP A N 1
ATOM 686 C CA . ASP A 1 86 ? -9.396 -20.845 -2.342 1.00 81.56 86 ASP A CA 1
ATOM 687 C C . ASP A 1 86 ? -8.553 -19.823 -3.117 1.00 81.56 86 ASP A C 1
ATOM 689 O O . ASP A 1 86 ? -8.909 -19.374 -4.210 1.00 81.56 86 ASP A O 1
ATOM 693 N N . ILE A 1 87 ? -7.422 -19.446 -2.528 1.00 83.62 87 ILE A N 1
ATOM 694 C CA . ILE A 1 87 ? -6.477 -18.484 -3.098 1.00 83.62 87 ILE A CA 1
ATOM 695 C C . ILE A 1 87 ? -5.522 -19.106 -4.122 1.00 83.62 87 ILE A C 1
ATOM 697 O O . ILE A 1 87 ? -4.946 -18.370 -4.921 1.00 83.62 87 ILE A O 1
ATOM 701 N N . ASN A 1 88 ? -5.359 -20.434 -4.142 1.00 76.56 88 ASN A N 1
ATOM 702 C CA . ASN A 1 88 ? -4.326 -21.094 -4.954 1.00 76.56 88 ASN A CA 1
ATOM 703 C C . ASN A 1 88 ? -4.651 -21.083 -6.455 1.00 76.56 88 ASN A C 1
ATOM 705 O O . ASN A 1 88 ? -3.754 -21.171 -7.291 1.00 76.56 88 ASN A O 1
ATOM 709 N N . ALA A 1 89 ? -5.932 -20.964 -6.807 1.00 67.62 89 ALA A N 1
ATOM 710 C CA . ALA A 1 89 ? -6.390 -20.871 -8.191 1.00 67.62 89 ALA A CA 1
ATOM 711 C C . ALA A 1 89 ? -6.462 -19.422 -8.712 1.00 67.62 89 ALA A C 1
ATOM 713 O O . ALA A 1 89 ? -6.761 -19.202 -9.889 1.00 67.62 89 ALA A O 1
ATOM 714 N N . LEU A 1 90 ? -6.217 -18.420 -7.859 1.00 74.50 90 LEU A N 1
ATOM 715 C CA . LEU A 1 90 ? -6.439 -17.025 -8.213 1.00 74.50 90 LEU A CA 1
ATOM 716 C C . LEU A 1 90 ? -5.240 -16.431 -8.964 1.00 74.50 90 LEU A C 1
ATOM 718 O O . LEU A 1 90 ? -4.117 -16.364 -8.460 1.00 74.50 90 LEU A O 1
ATOM 722 N N . LYS A 1 91 ? -5.508 -15.896 -10.156 1.00 82.19 91 LYS A N 1
ATOM 723 C CA . LYS A 1 91 ? -4.631 -14.921 -10.810 1.00 82.19 91 LYS A CA 1
ATOM 724 C C . LYS A 1 91 ? -5.173 -13.522 -10.547 1.00 82.19 91 LYS A C 1
ATOM 726 O O . LYS A 1 91 ? -6.380 -13.315 -10.629 1.00 82.19 91 LYS A O 1
ATOM 731 N N . LEU A 1 92 ? -4.283 -12.580 -10.240 1.00 87.25 92 LEU A N 1
ATOM 732 C CA . LEU A 1 92 ? -4.652 -11.173 -10.121 1.00 87.25 92 LEU A CA 1
ATOM 733 C C . LEU A 1 92 ? -5.083 -10.669 -11.504 1.00 87.25 92 LEU A C 1
ATOM 735 O O . LEU A 1 92 ? -4.257 -10.548 -12.407 1.00 87.25 92 LEU A O 1
ATOM 739 N N . ASP A 1 93 ? -6.381 -10.437 -11.678 1.00 88.38 93 ASP A N 1
ATOM 740 C CA . ASP A 1 93 ? -6.932 -9.959 -12.938 1.00 88.38 93 ASP A CA 1
ATOM 741 C C . ASP A 1 93 ? -6.579 -8.482 -13.182 1.00 88.38 93 ASP A C 1
ATOM 743 O O . ASP A 1 93 ? -6.271 -7.723 -12.256 1.00 88.38 93 ASP A O 1
ATOM 747 N N . GLY A 1 94 ? -6.630 -8.068 -14.451 1.00 89.25 94 GLY A N 1
ATOM 748 C CA . GLY A 1 94 ? -6.280 -6.707 -14.858 1.00 89.25 94 GLY A CA 1
ATOM 749 C C . GLY A 1 94 ? -7.155 -5.634 -14.208 1.00 89.25 94 GLY A C 1
ATOM 750 O O . GLY A 1 94 ? -6.636 -4.592 -13.833 1.00 89.25 94 GLY A O 1
ATOM 751 N N . THR A 1 95 ? -8.450 -5.895 -13.995 1.00 90.75 95 THR A N 1
ATOM 752 C CA . THR A 1 95 ? -9.375 -4.921 -13.395 1.00 90.75 95 THR A CA 1
ATOM 753 C C . THR A 1 95 ? -9.058 -4.684 -11.921 1.00 90.75 95 THR A C 1
ATOM 755 O O . THR A 1 95 ? -8.961 -3.534 -11.489 1.00 90.75 95 THR A O 1
ATOM 758 N N . THR A 1 96 ? -8.835 -5.750 -11.151 1.00 91.88 96 THR A N 1
ATOM 759 C CA . THR A 1 96 ? -8.408 -5.644 -9.749 1.00 91.88 96 THR A CA 1
ATOM 760 C C . THR A 1 96 ? -7.042 -4.967 -9.642 1.00 91.88 96 THR A C 1
ATOM 762 O O . THR A 1 96 ? -6.836 -4.102 -8.786 1.00 91.88 96 THR A O 1
ATOM 765 N N . ARG A 1 97 ? -6.102 -5.311 -10.532 1.00 92.56 97 ARG A N 1
ATOM 766 C CA . ARG A 1 97 ? -4.777 -4.680 -10.583 1.00 92.56 97 ARG A CA 1
ATOM 767 C C . ARG A 1 97 ? -4.862 -3.185 -10.863 1.00 92.56 97 ARG A C 1
ATOM 769 O O . ARG A 1 97 ? -4.215 -2.400 -10.171 1.00 92.56 97 ARG A O 1
ATOM 776 N N . ASP A 1 98 ? -5.646 -2.799 -11.858 1.00 90.81 98 ASP A N 1
ATOM 777 C CA . ASP A 1 98 ? -5.856 -1.409 -12.244 1.00 90.81 98 ASP A CA 1
ATOM 778 C C . ASP A 1 98 ? -6.455 -0.613 -11.079 1.00 90.81 98 ASP A C 1
ATOM 780 O O . ASP A 1 98 ? -5.904 0.426 -10.703 1.00 90.81 98 ASP A O 1
ATOM 784 N N . TYR A 1 99 ? -7.461 -1.167 -10.395 1.00 91.19 99 TYR A N 1
ATOM 785 C CA . TYR A 1 99 ? -8.029 -0.572 -9.184 1.00 91.19 99 TYR A CA 1
ATOM 786 C C . TYR A 1 99 ? -6.986 -0.374 -8.071 1.00 91.19 99 TYR A C 1
ATOM 788 O O . TYR A 1 99 ? -6.856 0.730 -7.535 1.00 91.19 99 TYR A O 1
ATOM 796 N N . ILE A 1 100 ? -6.170 -1.394 -7.769 1.00 93.50 100 ILE A N 1
ATOM 797 C CA . ILE A 1 100 ? -5.070 -1.280 -6.793 1.00 93.50 100 ILE A CA 1
ATOM 798 C C . ILE A 1 100 ? -4.077 -0.192 -7.216 1.00 93.50 100 ILE A C 1
ATOM 800 O O . ILE A 1 100 ? -3.643 0.614 -6.390 1.00 93.50 100 ILE A O 1
ATOM 804 N N . ASN A 1 101 ? -3.742 -0.123 -8.501 1.00 91.12 101 ASN A N 1
ATOM 805 C CA . ASN A 1 101 ? -2.789 0.836 -9.050 1.00 91.12 101 ASN A CA 1
ATOM 806 C C . ASN A 1 101 ? -3.376 2.243 -9.254 1.00 91.12 101 ASN A C 1
ATOM 808 O O . ASN A 1 101 ? -2.620 3.175 -9.526 1.00 91.12 101 ASN A O 1
ATOM 812 N N . GLY A 1 102 ? -4.682 2.436 -9.048 1.00 85.88 102 GLY A N 1
ATOM 813 C CA . GLY A 1 102 ? -5.368 3.712 -9.268 1.00 85.88 102 GLY A CA 1
ATOM 814 C C . GLY A 1 102 ? -5.583 4.051 -10.746 1.00 85.88 102 GLY A C 1
ATOM 815 O O . GLY A 1 102 ? -5.855 5.206 -11.070 1.00 85.88 102 GLY A O 1
ATOM 816 N N . LYS A 1 103 ? -5.459 3.064 -11.639 1.00 77.75 103 LYS A N 1
ATOM 817 C CA . LYS A 1 103 ? -5.808 3.167 -13.056 1.00 77.75 103 LYS A CA 1
ATOM 818 C C . LYS A 1 103 ? -7.288 2.762 -13.168 1.00 77.75 103 LYS A C 1
ATOM 820 O O . LYS A 1 103 ? -7.647 1.679 -12.743 1.00 77.75 103 LYS A O 1
ATOM 825 N N . GLY A 1 104 ? -8.185 3.620 -13.659 1.00 60.09 104 GLY A N 1
ATOM 826 C CA . GLY A 1 104 ? -9.580 3.207 -13.929 1.00 60.09 104 GLY A CA 1
ATOM 827 C C . GLY A 1 104 ? -10.695 3.683 -12.982 1.00 60.09 104 GLY A C 1
ATOM 828 O O . GLY A 1 104 ? -11.744 3.048 -12.928 1.00 60.09 104 GLY A O 1
ATOM 829 N N . SER A 1 105 ? -10.566 4.836 -12.321 1.00 48.19 105 SER A N 1
ATOM 830 C CA . SER A 1 105 ? -11.736 5.524 -11.739 1.00 48.19 105 SER A CA 1
ATOM 831 C C . SER A 1 105 ? -12.413 6.434 -12.769 1.00 48.19 105 SER A C 1
ATOM 833 O O . SER A 1 105 ? -12.238 7.649 -12.743 1.00 48.19 105 SER A O 1
ATOM 835 N N . ALA A 1 106 ? -13.177 5.842 -13.690 1.00 40.84 106 ALA A N 1
ATOM 836 C CA . ALA A 1 106 ? -14.205 6.559 -14.455 1.00 40.84 106 ALA A CA 1
ATOM 837 C C . ALA A 1 106 ? -15.638 6.166 -14.037 1.00 40.84 106 ALA A C 1
ATOM 839 O O . ALA A 1 106 ? -16.581 6.849 -14.422 1.00 40.84 106 ALA A O 1
ATOM 840 N N . ASP A 1 107 ? -15.810 5.111 -13.226 1.00 38.53 107 ASP A N 1
ATOM 841 C CA . ASP A 1 107 ? -17.128 4.501 -12.954 1.00 38.53 107 ASP A CA 1
ATOM 842 C C . ASP A 1 107 ? -17.721 4.825 -11.566 1.00 38.53 107 ASP A C 1
ATOM 844 O O . ASP A 1 107 ? -18.798 4.366 -11.185 1.00 38.53 107 ASP A O 1
ATOM 848 N N . HIS A 1 108 ? -17.060 5.699 -10.810 1.00 40.84 108 HIS A N 1
ATOM 849 C CA . HIS A 1 108 ? -17.688 6.430 -9.714 1.00 40.84 108 HIS A CA 1
ATOM 850 C C . HIS A 1 108 ? -17.676 7.894 -10.123 1.00 40.84 108 HIS A C 1
ATOM 852 O O . HIS A 1 108 ? -16.611 8.496 -10.170 1.00 40.84 108 HIS A O 1
ATOM 858 N N . GLY A 1 109 ? -18.842 8.430 -10.497 1.00 32.41 109 GLY A N 1
ATOM 859 C CA . GLY A 1 109 ? -19.054 9.758 -11.094 1.00 32.41 109 GLY A CA 1
ATOM 860 C C . GLY A 1 109 ? -18.667 10.973 -10.238 1.00 32.41 109 GLY A C 1
ATOM 861 O O . GLY A 1 109 ? -19.310 12.017 -10.324 1.00 32.41 109 GLY A O 1
ATOM 862 N N . SER A 1 110 ? -17.635 10.869 -9.414 1.00 35.53 110 SER A N 1
ATOM 863 C CA . SER A 1 110 ? -16.926 11.991 -8.831 1.00 35.53 110 SER A CA 1
ATOM 864 C C . SER A 1 110 ? -15.954 12.552 -9.871 1.00 35.53 110 SER A C 1
ATOM 866 O O . SER A 1 110 ? -15.097 11.855 -10.411 1.00 35.53 110 SER A O 1
ATOM 868 N N . GLN A 1 111 ? -16.077 13.852 -10.149 1.00 36.25 111 GLN A N 1
ATOM 869 C CA . GLN A 1 111 ? -15.004 14.643 -10.759 1.00 36.25 111 GLN A CA 1
ATOM 870 C C . GLN A 1 111 ? -13.662 14.362 -10.050 1.00 36.25 111 GLN A C 1
ATOM 872 O O . GLN A 1 111 ? -13.705 13.944 -8.894 1.00 36.25 111 GLN A O 1
ATOM 877 N N . PRO A 1 112 ? -12.489 14.598 -10.681 1.00 40.34 112 PRO A N 1
ATOM 878 C CA . PRO A 1 112 ? -11.189 14.471 -10.015 1.00 40.34 112 PRO A CA 1
ATOM 879 C C . PRO A 1 112 ? -11.224 15.252 -8.700 1.00 40.34 112 PRO A C 1
ATOM 881 O O . PRO A 1 112 ? -11.206 16.482 -8.684 1.00 40.34 112 PRO A O 1
ATOM 884 N N . ASP A 1 113 ? -11.408 14.518 -7.611 1.00 47.72 113 ASP A N 1
ATOM 885 C CA . ASP A 1 113 ? -11.898 15.079 -6.367 1.00 47.72 113 ASP A CA 1
ATOM 886 C C . ASP A 1 113 ? -10.743 15.802 -5.669 1.00 47.72 113 ASP A C 1
ATOM 888 O O . ASP A 1 113 ? -9.680 15.225 -5.454 1.00 47.72 113 ASP A O 1
ATOM 892 N N . GLU A 1 114 ? -10.967 17.052 -5.248 1.00 53.81 114 GLU A N 1
ATOM 893 C CA . GLU A 1 114 ? -10.044 17.911 -4.471 1.00 53.81 114 GLU A CA 1
ATOM 894 C C . GLU A 1 114 ? -9.527 17.297 -3.146 1.00 53.81 114 GLU A C 1
ATOM 896 O O . GLU A 1 114 ? -8.818 17.958 -2.375 1.00 53.81 114 GLU A O 1
ATOM 901 N N . VAL A 1 115 ? -9.912 16.059 -2.829 1.00 66.50 115 VAL A N 1
ATOM 902 C CA . VAL A 1 115 ? -9.791 15.476 -1.495 1.00 66.50 115 VAL A CA 1
ATOM 903 C C . VAL A 1 115 ? -8.505 14.665 -1.313 1.00 66.50 115 VAL A C 1
ATOM 905 O O . VAL A 1 115 ? -7.881 14.801 -0.260 1.00 66.50 115 VAL A O 1
ATOM 908 N N . ASP A 1 116 ? -8.049 13.905 -2.320 1.00 77.44 116 ASP A N 1
ATOM 909 C CA . ASP A 1 116 ? -6.714 13.286 -2.298 1.00 77.44 116 ASP A CA 1
ATOM 910 C C . ASP A 1 116 ? -5.722 14.066 -3.167 1.00 77.44 116 ASP A C 1
ATOM 912 O O . ASP A 1 116 ? -5.972 14.385 -4.325 1.00 77.44 116 ASP A O 1
ATOM 916 N N . ARG A 1 117 ? -4.563 14.385 -2.587 1.00 81.12 117 ARG A N 1
ATOM 917 C CA . ARG A 1 117 ? -3.527 15.223 -3.217 1.00 81.12 117 ARG A CA 1
ATOM 918 C C . ARG A 1 117 ? -2.301 14.420 -3.643 1.00 81.12 117 ARG A C 1
ATOM 920 O O . ARG A 1 117 ? -1.266 15.010 -3.968 1.00 81.12 117 ARG A O 1
ATOM 927 N N . SER A 1 118 ? -2.372 13.091 -3.568 1.00 82.44 118 SER A N 1
ATOM 928 C CA . SER A 1 118 ? -1.283 12.219 -3.994 1.00 82.44 118 SER A CA 1
ATOM 929 C C . SER A 1 118 ? -1.087 12.287 -5.514 1.00 82.44 118 SER A C 1
ATOM 931 O O . SER A 1 118 ? -1.982 12.667 -6.262 1.00 82.44 118 SER A O 1
ATOM 933 N N . VAL A 1 119 ? 0.096 11.887 -5.994 1.00 79.81 119 VAL A N 1
ATOM 934 C CA . VAL A 1 119 ? 0.355 11.770 -7.446 1.00 79.81 119 VAL A CA 1
ATOM 935 C C . VAL A 1 119 ? -0.505 10.671 -8.081 1.00 79.81 119 VAL A C 1
ATOM 937 O O . VAL A 1 119 ? -0.788 10.742 -9.268 1.00 79.81 119 VAL A O 1
ATOM 940 N N . LYS A 1 120 ? -0.923 9.676 -7.290 1.00 84.38 120 LYS A N 1
ATOM 941 C CA . LYS A 1 120 ? -1.839 8.613 -7.715 1.00 84.38 120 LYS A CA 1
ATOM 942 C C . LYS A 1 120 ? -3.272 9.141 -7.885 1.00 84.38 120 LYS A C 1
ATOM 944 O O . LYS A 1 120 ? -4.032 8.596 -8.674 1.00 84.38 120 LYS A O 1
ATOM 949 N N . GLY A 1 121 ? -3.639 10.197 -7.153 1.00 83.00 121 GLY A N 1
ATOM 950 C CA . GLY A 1 121 ? -4.993 10.759 -7.129 1.00 83.00 121 GLY A CA 1
ATOM 951 C C . GLY A 1 121 ? -6.022 9.875 -6.416 1.00 83.00 121 GLY A C 1
ATOM 952 O O . GLY A 1 121 ? -7.220 10.091 -6.562 1.00 83.00 121 GLY A O 1
ATOM 953 N N . SER A 1 122 ? -5.571 8.857 -5.683 1.00 88.00 122 SER A N 1
ATOM 954 C CA . SER A 1 122 ? -6.406 7.992 -4.852 1.00 88.00 122 SER A CA 1
ATOM 955 C C . SER A 1 122 ? -5.615 7.462 -3.657 1.00 88.00 122 SER A C 1
ATOM 957 O O . SER A 1 122 ? -4.391 7.299 -3.715 1.00 88.00 122 SER A O 1
ATOM 959 N N . VAL A 1 123 ? -6.330 7.151 -2.573 1.00 91.88 123 VAL A N 1
ATOM 960 C CA . VAL A 1 123 ? -5.764 6.426 -1.431 1.00 91.88 123 VAL A CA 1
ATOM 961 C C . VAL A 1 123 ? -5.397 5.006 -1.864 1.00 91.88 123 VAL A C 1
ATOM 963 O O . VAL A 1 123 ? -6.064 4.383 -2.687 1.00 91.88 123 VAL A O 1
ATOM 966 N N . ASP A 1 124 ? -4.301 4.486 -1.323 1.00 93.75 124 ASP A N 1
ATOM 967 C CA . ASP A 1 124 ? -3.906 3.105 -1.555 1.00 93.75 124 ASP A CA 1
ATOM 968 C C . ASP A 1 124 ? -4.890 2.138 -0.883 1.00 93.75 124 ASP A C 1
ATOM 970 O O . ASP A 1 124 ? -5.003 2.117 0.345 1.00 93.75 124 ASP A O 1
ATOM 974 N N . VAL A 1 125 ? -5.612 1.355 -1.693 1.00 95.50 125 VAL A N 1
ATOM 975 C CA . VAL A 1 125 ? -6.699 0.485 -1.227 1.00 95.50 125 VAL A CA 1
ATOM 976 C C . VAL A 1 125 ? -6.215 -0.531 -0.193 1.00 95.50 125 VAL A C 1
ATOM 978 O O . VAL A 1 125 ? -6.928 -0.808 0.770 1.00 95.50 125 VAL A O 1
ATOM 981 N N . LEU A 1 126 ? -4.966 -1.001 -0.313 1.00 97.06 126 LEU A N 1
ATOM 982 C CA . LEU A 1 126 ? -4.371 -1.928 0.649 1.00 97.06 126 LEU A CA 1
ATOM 983 C C . LEU A 1 126 ? -4.320 -1.333 2.063 1.00 97.06 126 LEU A C 1
ATOM 985 O O . LEU A 1 126 ? -4.335 -2.079 3.031 1.00 97.06 126 LEU A O 1
ATOM 989 N N . LEU A 1 127 ? -4.289 -0.005 2.210 1.00 97.38 127 LEU A N 1
ATOM 990 C CA . LEU A 1 127 ? -4.200 0.655 3.512 1.00 97.38 127 LEU A CA 1
ATOM 991 C C . LEU A 1 127 ? -5.543 1.020 4.132 1.00 97.38 127 LEU A C 1
ATOM 993 O O . LEU A 1 127 ? -5.570 1.341 5.321 1.00 97.38 127 LEU A O 1
ATOM 997 N N . ILE A 1 128 ? -6.649 0.947 3.390 1.00 96.81 128 ILE A N 1
ATOM 998 C CA . ILE A 1 128 ? -7.975 1.338 3.889 1.00 96.81 128 ILE A CA 1
ATOM 999 C C . ILE A 1 128 ? -8.337 0.652 5.222 1.00 96.81 128 ILE A C 1
ATOM 1001 O O . ILE A 1 128 ? -8.760 1.380 6.129 1.00 96.81 128 ILE A O 1
ATOM 1005 N N . PRO A 1 129 ? -8.107 -0.667 5.425 1.00 97.69 129 PRO A N 1
ATOM 1006 C CA . PRO A 1 129 ? -8.358 -1.307 6.719 1.00 97.69 129 PRO A CA 1
ATOM 1007 C C . PRO A 1 129 ? -7.613 -0.633 7.875 1.00 97.69 129 PRO A C 1
ATOM 1009 O O . PRO A 1 129 ? -8.208 -0.316 8.905 1.00 97.69 129 PRO A O 1
ATOM 1012 N N . LEU A 1 130 ? -6.316 -0.357 7.700 1.00 97.75 130 LEU A N 1
ATOM 1013 C CA . LEU A 1 130 ? -5.484 0.270 8.729 1.00 97.75 130 LEU A CA 1
ATOM 1014 C C . LEU A 1 130 ? -5.902 1.720 8.995 1.00 97.75 130 LEU A C 1
ATOM 1016 O O . LEU A 1 130 ? -5.971 2.145 10.148 1.00 97.75 130 LEU A O 1
ATOM 1020 N N . LEU A 1 131 ? -6.216 2.473 7.939 1.00 96.94 131 LEU A N 1
ATOM 1021 C CA . LEU A 1 131 ? -6.682 3.853 8.054 1.00 96.94 131 LEU A CA 1
ATOM 1022 C C . LEU A 1 131 ? -7.980 3.941 8.853 1.00 96.94 131 LEU A C 1
ATOM 1024 O O . LEU A 1 131 ? -8.104 4.787 9.738 1.00 96.94 131 LEU A O 1
ATOM 1028 N N . ARG A 1 132 ? -8.934 3.047 8.589 1.00 95.50 132 ARG A N 1
ATOM 1029 C CA . ARG A 1 132 ? -10.190 3.014 9.337 1.00 95.50 132 ARG A CA 1
ATOM 1030 C C . ARG A 1 132 ? -9.999 2.509 10.767 1.00 95.50 132 ARG A C 1
ATOM 1032 O O . ARG A 1 132 ? -10.585 3.092 11.678 1.00 95.50 132 ARG A O 1
ATOM 1039 N N . ALA A 1 133 ? -9.118 1.533 10.998 1.00 96.38 133 ALA A N 1
ATOM 1040 C CA . ALA A 1 133 ? -8.756 1.099 12.349 1.00 96.38 133 ALA A CA 1
ATOM 1041 C C . ALA A 1 133 ? -8.195 2.255 13.197 1.00 96.38 133 ALA A C 1
ATOM 1043 O O . ALA A 1 133 ? -8.615 2.434 14.339 1.00 96.38 133 ALA A O 1
ATOM 1044 N N . PHE A 1 134 ? -7.333 3.106 12.629 1.00 96.12 134 PHE A N 1
ATOM 1045 C CA . PHE A 1 134 ? -6.878 4.329 13.298 1.00 96.12 134 PHE A CA 1
ATOM 1046 C C . PHE A 1 134 ? -8.037 5.253 13.672 1.00 96.12 134 PHE A C 1
ATOM 1048 O O . PHE A 1 134 ? -8.137 5.669 14.829 1.00 96.12 134 PHE A O 1
ATOM 1055 N N . LEU A 1 135 ? -8.940 5.528 12.729 1.00 94.06 135 LEU A N 1
ATOM 1056 C CA . LEU A 1 135 ? -10.069 6.431 12.953 1.00 94.06 135 LEU A CA 1
ATOM 1057 C C . LEU A 1 135 ? -11.051 5.919 14.020 1.00 94.06 135 LEU A C 1
ATOM 1059 O O . LEU A 1 135 ? -11.542 6.726 14.811 1.00 94.06 135 LEU A O 1
ATOM 1063 N N . ARG A 1 136 ? -11.288 4.600 14.098 1.00 91.44 136 ARG A N 1
ATOM 1064 C CA . ARG A 1 136 ? -12.155 3.970 15.116 1.00 91.44 136 ARG A CA 1
ATOM 1065 C C . ARG A 1 136 ? -11.699 4.261 16.547 1.00 91.44 136 ARG A C 1
ATOM 1067 O O . ARG A 1 136 ? -12.531 4.402 17.433 1.00 91.44 136 ARG A O 1
ATOM 1074 N N . THR A 1 137 ? -10.395 4.431 16.773 1.00 92.00 137 THR A N 1
ATOM 1075 C CA . THR A 1 137 ? -9.871 4.771 18.109 1.00 92.00 137 THR A CA 1
ATOM 1076 C C . THR A 1 137 ? -10.130 6.221 18.521 1.00 92.00 137 THR A C 1
ATOM 1078 O O . THR A 1 137 ? -10.073 6.552 19.703 1.00 92.00 137 THR A O 1
ATOM 1081 N N . GLY A 1 138 ? -10.319 7.132 17.558 1.00 91.56 138 GLY A N 1
ATOM 1082 C CA . GLY A 1 138 ? -10.357 8.582 17.793 1.00 91.56 138 GLY A CA 1
ATOM 1083 C C . GLY A 1 138 ? -9.024 9.220 18.233 1.00 91.56 138 GLY A C 1
ATOM 1084 O O . GLY A 1 138 ? -8.975 10.449 18.404 1.00 91.56 138 GLY A O 1
ATOM 1085 N N . ARG A 1 139 ? -7.961 8.414 18.392 1.00 93.69 139 ARG A N 1
ATOM 1086 C CA . ARG A 1 139 ? -6.610 8.801 18.849 1.00 93.69 139 ARG A CA 1
ATOM 1087 C C . ARG A 1 139 ? -5.638 9.061 17.696 1.00 93.69 139 ARG A C 1
ATOM 1089 O O . ARG A 1 139 ? -4.659 9.781 17.886 1.00 93.69 139 ARG A O 1
ATOM 1096 N N . PHE A 1 140 ? -5.915 8.503 16.517 1.00 95.81 140 PHE A N 1
ATOM 1097 C CA . PHE A 1 140 ? -4.996 8.487 15.380 1.00 95.81 140 PHE A CA 1
ATOM 1098 C C . PHE A 1 140 ? -5.681 8.894 14.072 1.00 95.81 140 PHE A C 1
ATOM 1100 O O . PHE A 1 140 ? -6.827 8.522 13.817 1.00 95.81 140 PHE A O 1
ATOM 1107 N N . ALA A 1 141 ? -4.959 9.608 13.208 1.00 94.31 141 ALA A N 1
ATOM 1108 C CA . ALA A 1 141 ? -5.371 9.864 11.828 1.00 94.31 141 ALA A CA 1
ATOM 1109 C C . ALA A 1 141 ? -4.157 9.943 10.895 1.00 94.31 141 ALA A C 1
ATOM 1111 O O . ALA A 1 141 ? -3.135 10.541 11.228 1.00 94.31 141 ALA A O 1
ATOM 1112 N N . SER A 1 142 ? -4.254 9.369 9.696 1.00 94.75 142 SER A N 1
ATOM 1113 C CA . SER A 1 142 ? -3.172 9.460 8.712 1.00 94.75 142 SER A CA 1
ATOM 1114 C C . SER A 1 142 ? -3.129 10.825 8.029 1.00 94.75 142 SER A C 1
ATOM 1116 O O . SER A 1 142 ? -4.165 11.398 7.700 1.00 94.75 142 SER A O 1
ATOM 1118 N N . THR A 1 143 ? -1.929 11.295 7.706 1.00 91.69 143 THR A N 1
ATOM 1119 C CA . THR A 1 143 ? -1.700 12.512 6.904 1.00 91.69 143 THR A CA 1
ATOM 1120 C C . THR A 1 143 ? -1.170 12.215 5.501 1.00 91.69 143 THR A C 1
ATOM 1122 O O . THR A 1 143 ? -1.307 13.040 4.605 1.00 91.69 143 THR A O 1
ATOM 1125 N N . SER A 1 144 ? -0.537 11.058 5.308 1.00 92.31 144 SER A N 1
ATOM 1126 C CA . SER A 1 144 ? -0.075 10.528 4.018 1.00 92.31 144 SER A CA 1
ATOM 1127 C C . SER A 1 144 ? 0.283 9.054 4.186 1.00 92.31 144 SER A C 1
ATOM 1129 O O . SER A 1 144 ? 0.682 8.649 5.284 1.00 92.31 144 SER A O 1
ATOM 1131 N N . CYS A 1 145 ? 0.132 8.251 3.131 1.00 94.88 145 CYS A N 1
ATOM 1132 C CA . CYS A 1 145 ? 0.384 6.815 3.208 1.00 94.88 145 CYS A CA 1
ATOM 1133 C C . CYS A 1 145 ? 0.673 6.161 1.837 1.00 94.88 145 CYS A C 1
ATOM 1135 O O . CYS A 1 145 ? 0.337 6.735 0.803 1.00 94.88 145 CYS A O 1
ATOM 1137 N N . CYS A 1 146 ? 1.331 4.997 1.842 1.00 95.56 146 CYS A N 1
ATOM 1138 C CA . CYS A 1 146 ? 1.644 4.134 0.693 1.00 95.56 146 CYS A CA 1
ATOM 1139 C C . CYS A 1 146 ? 1.897 2.700 1.202 1.00 95.56 146 CYS A C 1
ATOM 1141 O O . CYS A 1 146 ? 2.658 2.542 2.160 1.00 95.56 146 CYS A O 1
ATOM 1143 N N . SER A 1 147 ? 1.282 1.663 0.621 1.00 95.56 147 SER A N 1
ATOM 1144 C CA . SER A 1 147 ? 1.453 0.259 1.064 1.00 95.56 147 SER A CA 1
ATOM 1145 C C . SER A 1 147 ? 2.786 -0.363 0.621 1.00 95.56 147 SER A C 1
ATOM 1147 O O . SER A 1 147 ? 3.287 -1.312 1.233 1.00 95.56 147 SER A O 1
ATOM 1149 N N . GLY A 1 148 ? 3.400 0.231 -0.397 1.00 95.75 148 GLY A N 1
ATOM 1150 C CA . GLY A 1 148 ? 4.645 -0.199 -1.016 1.00 95.75 148 GLY A CA 1
ATOM 1151 C C . GLY A 1 148 ? 4.483 -0.239 -2.531 1.00 95.75 148 GLY A C 1
ATOM 1152 O O . GLY A 1 148 ? 3.404 -0.530 -3.038 1.00 95.75 148 GLY A O 1
ATOM 1153 N N . ARG A 1 149 ? 5.542 0.087 -3.271 1.00 95.88 149 ARG A N 1
ATOM 1154 C CA . ARG A 1 149 ? 5.465 0.187 -4.730 1.00 95.88 149 ARG A CA 1
ATOM 1155 C C . ARG A 1 149 ? 6.779 -0.107 -5.430 1.00 95.88 149 ARG A C 1
ATOM 1157 O O . ARG A 1 149 ? 7.851 0.254 -4.944 1.00 95.88 149 ARG A O 1
ATOM 1164 N N . THR A 1 150 ? 6.659 -0.677 -6.621 1.00 96.88 150 THR A N 1
ATOM 1165 C CA . THR A 1 150 ? 7.739 -0.793 -7.603 1.00 96.88 150 THR A CA 1
ATOM 1166 C C . THR A 1 150 ? 7.590 0.331 -8.618 1.00 96.88 150 THR A C 1
ATOM 1168 O O . THR A 1 150 ? 6.510 0.515 -9.179 1.00 96.88 150 THR A O 1
ATOM 1171 N N . VAL A 1 151 ? 8.652 1.096 -8.858 1.00 95.50 151 VAL A N 1
ATOM 1172 C CA . VAL A 1 151 ? 8.631 2.253 -9.757 1.00 95.50 151 VAL A CA 1
ATOM 1173 C C . VAL A 1 151 ? 9.836 2.272 -10.686 1.00 95.50 151 VAL A C 1
ATOM 1175 O O . VAL A 1 151 ? 10.951 1.962 -10.276 1.00 95.50 151 VAL A O 1
ATOM 1178 N N . LEU A 1 152 ? 9.619 2.704 -11.926 1.00 95.25 152 LEU A N 1
ATOM 1179 C CA . LEU A 1 152 ? 10.693 3.178 -12.797 1.00 95.25 152 LEU A CA 1
ATOM 1180 C C . LEU A 1 152 ? 10.711 4.694 -12.703 1.00 95.25 152 LEU A C 1
ATOM 1182 O O . LEU A 1 152 ? 9.762 5.367 -13.115 1.00 95.25 152 LEU A O 1
ATOM 1186 N N . PHE A 1 153 ? 11.770 5.223 -12.107 1.00 92.56 153 PHE A N 1
ATOM 1187 C CA . PHE A 1 153 ? 11.918 6.641 -11.847 1.00 92.56 153 PHE A CA 1
ATOM 1188 C C . PHE A 1 153 ? 12.994 7.223 -12.751 1.00 92.56 153 PHE A C 1
ATOM 1190 O O . PHE A 1 153 ? 14.146 6.803 -12.701 1.00 92.56 153 PHE A O 1
ATOM 1197 N N . GLU A 1 154 ? 12.616 8.204 -13.558 1.00 90.06 154 GLU A N 1
ATOM 1198 C CA . GLU A 1 154 ? 13.564 8.985 -14.338 1.00 90.06 154 GLU A CA 1
ATOM 1199 C C . GLU A 1 154 ? 14.061 10.147 -13.482 1.00 90.06 154 GLU A C 1
ATOM 1201 O O . GLU A 1 154 ? 13.316 11.091 -13.193 1.00 90.06 154 GLU A O 1
ATOM 1206 N N . SER A 1 155 ? 15.316 10.057 -13.053 1.00 84.19 155 SER A N 1
ATOM 1207 C CA . SER A 1 155 ? 16.010 11.135 -12.365 1.00 84.19 155 SER A CA 1
ATOM 1208 C C . SER A 1 155 ? 16.678 12.062 -13.365 1.00 84.19 155 SER A C 1
ATOM 1210 O O . SER A 1 155 ? 17.218 11.635 -14.384 1.00 84.19 155 SER A O 1
ATOM 1212 N N . ASN A 1 156 ? 16.671 13.349 -13.045 1.00 71.38 156 ASN A N 1
ATOM 1213 C CA . ASN A 1 156 ? 17.378 14.346 -13.826 1.00 71.38 156 ASN A CA 1
ATOM 1214 C C . ASN A 1 156 ? 18.077 15.306 -12.866 1.00 71.38 156 ASN A C 1
ATOM 1216 O O . ASN A 1 156 ? 17.431 16.157 -12.251 1.00 71.38 156 ASN A O 1
ATOM 1220 N N . ALA A 1 157 ? 19.386 15.115 -12.699 1.00 56.06 157 ALA A N 1
ATOM 1221 C CA . ALA A 1 157 ? 20.207 15.953 -11.831 1.00 56.06 157 ALA A CA 1
ATOM 1222 C C . ALA A 1 157 ? 20.264 17.407 -12.340 1.00 56.06 157 ALA A C 1
ATOM 1224 O O . ALA A 1 157 ? 20.217 18.341 -11.538 1.00 56.06 157 ALA A O 1
ATOM 1225 N N . ASP A 1 158 ? 20.248 17.602 -13.662 1.00 54.12 158 ASP A N 1
ATOM 1226 C CA . ASP A 1 158 ? 20.393 18.913 -14.305 1.00 54.12 158 ASP A CA 1
ATOM 1227 C C . ASP A 1 158 ? 19.094 19.744 -14.279 1.00 54.12 158 ASP A C 1
ATOM 1229 O O . ASP A 1 158 ? 19.122 20.976 -14.285 1.00 54.12 158 ASP A O 1
ATOM 1233 N N . HIS A 1 159 ? 17.927 19.096 -14.166 1.00 53.34 159 HIS A N 1
ATOM 1234 C CA . HIS A 1 159 ? 16.620 19.762 -14.028 1.00 53.34 159 HIS A CA 1
ATOM 1235 C C . HIS A 1 159 ? 16.210 20.042 -12.579 1.00 53.34 159 HIS A C 1
ATOM 1237 O O . HIS A 1 159 ? 15.090 20.489 -12.338 1.00 53.34 159 HIS A O 1
ATOM 1243 N N . ALA A 1 160 ? 17.096 19.906 -11.593 1.00 50.62 160 ALA A N 1
ATOM 1244 C CA . ALA A 1 160 ? 16.852 20.412 -10.236 1.00 50.62 160 ALA A CA 1
ATOM 1245 C C . ALA A 1 160 ? 17.057 21.946 -10.112 1.00 50.62 160 ALA A C 1
ATOM 1247 O O . ALA A 1 160 ? 17.331 22.470 -9.031 1.00 50.62 160 ALA A O 1
ATOM 1248 N N . SER A 1 161 ? 16.920 22.702 -11.208 1.00 51.09 161 SER A N 1
ATOM 1249 C CA . SER A 1 161 ? 17.024 24.166 -11.215 1.00 51.09 161 SER A CA 1
ATOM 1250 C C . SER A 1 161 ? 15.794 24.848 -10.582 1.00 51.09 161 SER A C 1
ATOM 1252 O O . SER A 1 161 ? 14.693 24.295 -10.506 1.00 51.09 161 SER A O 1
ATOM 1254 N N . ALA A 1 162 ? 15.935 26.101 -10.135 1.00 50.44 162 ALA A N 1
ATOM 1255 C CA . ALA A 1 162 ? 14.808 26.868 -9.593 1.00 50.44 162 ALA A CA 1
ATOM 1256 C C . ALA A 1 162 ? 13.672 27.105 -10.617 1.00 50.44 162 ALA A C 1
ATOM 1258 O O . ALA A 1 162 ? 12.529 27.306 -10.201 1.00 50.44 162 ALA A O 1
ATOM 1259 N N . ALA A 1 163 ? 13.968 27.040 -11.922 1.00 47.78 163 ALA A N 1
ATOM 1260 C CA . ALA A 1 163 ? 13.018 27.251 -13.017 1.00 47.78 163 ALA A CA 1
ATOM 1261 C C . ALA A 1 163 ? 12.111 26.031 -13.277 1.00 47.78 163 ALA A C 1
ATOM 1263 O O . ALA A 1 163 ? 10.935 26.184 -13.596 1.00 47.78 163 ALA A O 1
ATOM 1264 N N . THR A 1 164 ? 12.620 24.822 -13.056 1.00 50.69 164 THR A N 1
ATOM 1265 C CA . THR A 1 164 ? 11.921 23.538 -13.251 1.00 50.69 164 THR A CA 1
ATOM 1266 C C . THR A 1 164 ? 11.137 23.084 -12.018 1.00 50.69 164 THR A C 1
ATOM 1268 O O . THR A 1 164 ? 10.255 22.239 -12.128 1.00 50.69 164 THR A O 1
ATOM 1271 N N . LYS A 1 165 ? 11.326 23.729 -10.852 1.00 49.47 165 LYS A N 1
ATOM 1272 C CA . LYS A 1 165 ? 10.521 23.503 -9.626 1.00 49.47 165 LYS A CA 1
ATOM 1273 C C . LYS A 1 165 ? 9.004 23.662 -9.812 1.00 49.47 165 LYS A C 1
ATOM 1275 O O . LYS A 1 165 ? 8.260 23.187 -8.954 1.00 49.47 165 LYS A O 1
ATOM 1280 N N . ARG A 1 166 ? 8.561 24.377 -10.854 1.00 50.28 166 ARG A N 1
ATOM 1281 C CA . ARG A 1 166 ? 7.145 24.621 -11.187 1.00 50.28 166 ARG A CA 1
ATOM 1282 C C . ARG A 1 166 ? 6.683 23.899 -12.460 1.00 50.28 166 ARG A C 1
ATOM 1284 O O . ARG A 1 166 ? 5.532 24.076 -12.840 1.00 50.28 166 ARG A O 1
ATOM 1291 N N . SER A 1 167 ? 7.552 23.115 -13.104 1.00 56.84 167 SER A N 1
ATOM 1292 C CA . SER A 1 167 ? 7.182 22.340 -14.290 1.00 56.84 167 SER A CA 1
ATOM 1293 C C . SER A 1 167 ? 6.178 21.242 -13.917 1.00 56.84 167 SER A C 1
ATOM 1295 O O . SER A 1 167 ? 6.307 20.572 -12.889 1.00 56.84 167 SER A O 1
ATOM 1297 N N . THR A 1 168 ? 5.148 21.072 -14.742 1.00 59.12 168 THR A N 1
ATOM 1298 C CA . THR A 1 168 ? 4.209 19.940 -14.696 1.00 59.12 168 THR A CA 1
ATOM 1299 C C . THR A 1 168 ? 4.820 18.654 -15.246 1.00 59.12 168 THR A C 1
ATOM 1301 O O . THR A 1 168 ? 4.357 17.553 -14.924 1.00 59.12 168 THR A O 1
ATOM 1304 N N . ASP A 1 169 ? 5.882 18.804 -16.035 1.00 57.84 169 ASP A N 1
ATOM 1305 C CA . ASP A 1 169 ? 6.445 17.769 -16.895 1.00 57.84 169 ASP A CA 1
ATOM 1306 C C . ASP A 1 169 ? 7.489 16.944 -16.140 1.00 57.84 169 ASP A C 1
ATOM 1308 O O . ASP A 1 169 ? 7.553 15.720 -16.286 1.00 57.84 169 ASP A O 1
ATOM 1312 N N . PHE A 1 170 ? 8.259 17.625 -15.282 1.00 65.44 170 PHE A N 1
ATOM 1313 C CA . PHE A 1 170 ? 9.274 17.061 -14.398 1.00 65.44 170 PHE A CA 1
ATOM 1314 C C . PHE A 1 170 ? 9.058 17.546 -12.961 1.00 65.44 170 PHE A C 1
ATOM 1316 O O . PHE A 1 170 ? 8.966 18.744 -12.694 1.00 65.44 170 PHE A O 1
ATOM 1323 N N . GLY A 1 171 ? 8.974 16.615 -12.008 1.00 64.44 171 GLY A N 1
ATOM 1324 C CA . GLY A 1 171 ? 8.970 16.956 -10.587 1.00 64.44 171 GLY A CA 1
ATOM 1325 C C . GLY A 1 171 ? 10.350 17.429 -10.116 1.00 64.44 171 GLY A C 1
ATOM 1326 O O . GLY A 1 171 ? 11.347 17.279 -10.814 1.00 64.44 171 GLY A O 1
ATOM 1327 N N . ARG A 1 172 ? 10.431 17.943 -8.879 1.00 64.62 172 ARG A N 1
ATOM 1328 C CA . ARG A 1 172 ? 11.676 18.493 -8.291 1.00 64.62 172 ARG A CA 1
ATOM 1329 C C . ARG A 1 172 ? 12.898 17.568 -8.352 1.00 64.62 172 ARG A C 1
ATOM 1331 O O . ARG A 1 172 ? 14.010 18.074 -8.319 1.00 64.62 172 ARG A O 1
ATOM 1338 N N . ALA A 1 173 ? 12.682 16.256 -8.350 1.00 71.75 173 ALA A N 1
ATOM 1339 C CA . ALA A 1 173 ? 13.736 15.243 -8.334 1.00 71.75 173 ALA A CA 1
ATOM 1340 C C . ALA A 1 173 ? 13.701 14.319 -9.562 1.00 71.75 173 ALA A C 1
ATOM 1342 O O . ALA A 1 173 ? 14.567 13.462 -9.703 1.00 71.75 173 ALA A O 1
ATOM 1343 N N . GLY A 1 174 ? 12.677 14.442 -10.411 1.00 82.25 174 GLY A N 1
ATOM 1344 C CA . GLY A 1 174 ? 12.395 13.470 -11.458 1.00 82.25 174 GLY A CA 1
ATOM 1345 C C . GLY A 1 174 ? 10.912 13.215 -11.685 1.00 82.25 174 GLY A C 1
ATOM 1346 O O . GLY A 1 174 ? 10.052 13.968 -11.209 1.00 82.25 174 GLY A O 1
ATOM 1347 N N . ARG A 1 175 ? 10.610 12.134 -12.404 1.00 83.75 175 ARG A N 1
ATOM 1348 C CA . ARG A 1 175 ? 9.239 11.692 -12.689 1.00 83.75 175 ARG A CA 1
ATOM 1349 C C . ARG A 1 175 ? 9.115 10.174 -12.741 1.00 83.75 175 ARG A C 1
ATOM 1351 O O . ARG A 1 175 ? 10.075 9.463 -13.021 1.00 83.75 175 ARG A O 1
ATOM 1358 N N . PHE A 1 176 ? 7.905 9.690 -12.491 1.00 88.94 176 PHE A N 1
ATOM 1359 C CA . PHE A 1 176 ? 7.574 8.276 -12.614 1.00 88.94 176 PHE A CA 1
ATOM 1360 C C . PHE A 1 176 ? 7.281 7.942 -14.079 1.00 88.94 176 PHE A C 1
ATOM 1362 O O . PHE A 1 176 ? 6.390 8.539 -14.682 1.00 88.94 176 PHE A O 1
ATOM 1369 N N . LEU A 1 177 ? 8.023 6.987 -14.635 1.00 90.44 177 LEU A N 1
ATOM 1370 C CA . LEU A 1 177 ? 7.723 6.381 -15.935 1.00 90.44 177 LEU A CA 1
ATOM 1371 C C . LEU A 1 177 ? 6.716 5.246 -15.774 1.00 90.44 177 LEU A C 1
ATOM 1373 O O . LEU A 1 177 ? 5.810 5.086 -16.581 1.00 90.44 177 LEU A O 1
ATOM 1377 N N . TYR A 1 178 ? 6.857 4.494 -14.687 1.00 93.19 178 TYR A N 1
ATOM 1378 C CA . TYR A 1 178 ? 5.996 3.379 -14.332 1.00 93.19 178 TYR A CA 1
ATOM 1379 C C . TYR A 1 178 ? 5.868 3.297 -12.814 1.00 93.19 178 TYR A C 1
ATOM 1381 O O . TYR A 1 178 ? 6.820 3.611 -12.092 1.00 93.19 178 TYR A O 1
ATOM 1389 N N . ALA A 1 179 ? 4.710 2.850 -12.336 1.00 93.94 179 ALA A N 1
ATOM 1390 C CA . ALA A 1 179 ? 4.482 2.543 -10.936 1.00 93.94 179 ALA A CA 1
ATOM 1391 C C . ALA A 1 179 ? 3.444 1.426 -10.775 1.00 93.94 179 ALA A C 1
ATOM 1393 O O . ALA A 1 179 ? 2.413 1.443 -11.444 1.00 93.94 179 ALA A O 1
ATOM 1394 N N . SER A 1 180 ? 3.701 0.505 -9.846 1.00 95.31 180 SER A N 1
ATOM 1395 C CA . SER A 1 180 ? 2.752 -0.520 -9.404 1.00 95.31 180 SER A CA 1
ATOM 1396 C C . SER A 1 180 ? 2.767 -0.647 -7.881 1.00 95.31 180 SER A C 1
ATOM 1398 O O . SER A 1 180 ? 3.837 -0.679 -7.274 1.00 95.31 180 SER A O 1
ATOM 1400 N N . HIS A 1 181 ? 1.578 -0.744 -7.287 1.00 95.69 181 HIS A N 1
ATOM 1401 C CA . HIS A 1 181 ? 1.306 -1.039 -5.871 1.00 95.69 181 HIS A CA 1
ATOM 1402 C C . HIS A 1 181 ? 0.888 -2.511 -5.670 1.00 95.69 181 HIS A C 1
ATOM 1404 O O . HIS A 1 181 ? 0.404 -2.901 -4.611 1.00 95.69 181 HIS A O 1
ATOM 1410 N N . SER A 1 182 ? 1.055 -3.350 -6.698 1.00 95.44 182 SER A N 1
ATOM 1411 C CA . SER A 1 182 ? 0.759 -4.786 -6.672 1.00 95.44 182 SER A CA 1
ATOM 1412 C C . SER A 1 182 ? 1.898 -5.617 -7.267 1.00 95.44 182 SER A C 1
ATOM 1414 O O . SER A 1 182 ? 2.802 -5.082 -7.920 1.00 95.44 182 SER A O 1
ATOM 1416 N N . HIS A 1 183 ? 1.857 -6.931 -7.028 1.00 94.81 183 HIS A N 1
ATOM 1417 C CA . HIS A 1 183 ? 2.818 -7.870 -7.602 1.00 94.81 183 HIS A CA 1
ATOM 1418 C C . HIS A 1 183 ? 2.778 -7.816 -9.135 1.00 94.81 183 HIS A C 1
ATOM 1420 O O . HIS A 1 183 ? 1.709 -7.847 -9.756 1.00 94.81 183 HIS A O 1
ATOM 1426 N N . MET A 1 184 ? 3.963 -7.732 -9.733 1.00 92.56 184 MET A N 1
ATOM 1427 C CA . MET A 1 184 ? 4.138 -7.708 -11.180 1.00 92.56 184 MET A CA 1
ATOM 1428 C C . MET A 1 184 ? 4.147 -9.123 -11.743 1.00 92.56 184 MET A C 1
ATOM 1430 O O . MET A 1 184 ? 4.825 -9.990 -11.203 1.00 92.56 184 MET A O 1
ATOM 1434 N N . ASP A 1 185 ? 3.438 -9.332 -12.844 1.00 91.38 185 ASP A N 1
ATOM 1435 C CA . ASP A 1 185 ? 3.544 -10.534 -13.668 1.00 91.38 185 ASP A CA 1
ATOM 1436 C C . ASP A 1 185 ? 4.325 -10.231 -14.958 1.00 91.38 185 ASP A C 1
ATOM 1438 O O . ASP A 1 185 ? 4.881 -9.140 -15.133 1.00 91.38 185 ASP A O 1
ATOM 1442 N N . VAL A 1 186 ? 4.393 -11.208 -15.864 1.00 90.44 186 VAL A N 1
ATOM 1443 C CA . VAL A 1 186 ? 5.078 -11.061 -17.156 1.00 90.44 186 VAL A CA 1
ATOM 1444 C C . VAL A 1 186 ? 4.487 -9.910 -17.980 1.00 90.44 186 VAL A C 1
ATOM 1446 O O . VAL A 1 186 ? 5.243 -9.114 -18.539 1.00 90.44 186 VAL A O 1
ATOM 1449 N N . GLY A 1 187 ? 3.159 -9.765 -17.999 1.00 91.12 187 GLY A N 1
ATOM 1450 C CA . GLY A 1 187 ? 2.477 -8.703 -18.743 1.00 91.12 187 GLY A CA 1
ATOM 1451 C C . GLY A 1 187 ? 2.790 -7.309 -18.196 1.00 91.12 187 GLY A C 1
ATOM 1452 O O . GLY A 1 187 ? 3.072 -6.385 -18.964 1.00 91.12 187 GLY A O 1
ATOM 1453 N N . GLU A 1 188 ? 2.829 -7.160 -16.871 1.00 91.19 188 GLU A N 1
ATOM 1454 C CA . GLU A 1 188 ? 3.242 -5.915 -16.212 1.00 91.19 188 GLU A CA 1
ATOM 1455 C C . GLU A 1 188 ? 4.732 -5.613 -16.420 1.00 91.19 188 GLU A C 1
ATOM 1457 O O . GLU A 1 188 ? 5.120 -4.453 -16.569 1.00 91.19 188 GLU A O 1
ATOM 1462 N N . SER A 1 189 ? 5.578 -6.644 -16.482 1.00 92.88 189 SER A N 1
ATOM 1463 C CA . SER A 1 189 ? 6.988 -6.518 -16.867 1.00 92.88 189 SER A CA 1
ATOM 1464 C C . SER A 1 189 ? 7.123 -5.897 -18.261 1.00 92.88 189 SER A C 1
ATOM 1466 O O . SER A 1 189 ? 7.824 -4.898 -18.435 1.00 92.88 189 SER A O 1
ATOM 1468 N N . GLU A 1 190 ? 6.391 -6.419 -19.247 1.00 92.38 190 GLU A N 1
ATOM 1469 C CA . GLU A 1 190 ? 6.387 -5.863 -20.602 1.00 92.38 190 GLU A CA 1
ATOM 1470 C C . GLU A 1 190 ? 5.807 -4.444 -20.640 1.00 92.38 190 GLU A C 1
ATOM 1472 O O . GLU A 1 190 ? 6.307 -3.583 -21.369 1.00 92.38 190 GLU A O 1
ATOM 1477 N N . HIS A 1 191 ? 4.774 -4.164 -19.839 1.00 90.75 191 HIS A N 1
ATOM 1478 C CA . HIS A 1 191 ? 4.236 -2.814 -19.691 1.00 90.75 191 HIS A CA 1
ATOM 1479 C C . HIS A 1 191 ? 5.303 -1.853 -19.161 1.00 90.75 191 HIS A C 1
ATOM 1481 O O . HIS A 1 191 ? 5.450 -0.756 -19.698 1.00 90.75 191 HIS A O 1
ATOM 1487 N N . ALA A 1 192 ? 6.077 -2.253 -18.151 1.00 92.69 192 ALA A N 1
ATOM 1488 C CA . ALA A 1 192 ? 7.157 -1.442 -17.602 1.00 92.69 192 ALA A CA 1
ATOM 1489 C C . ALA A 1 192 ? 8.250 -1.155 -18.652 1.00 92.69 192 ALA A C 1
ATOM 1491 O O . ALA A 1 192 ? 8.698 -0.013 -18.768 1.00 92.69 192 ALA A O 1
ATOM 1492 N N . VAL A 1 193 ? 8.616 -2.149 -19.475 1.00 92.12 193 VAL A N 1
ATOM 1493 C CA . VAL A 1 193 ? 9.542 -1.978 -20.615 1.00 92.12 193 VAL A CA 1
ATOM 1494 C C . VAL A 1 193 ? 8.980 -0.983 -21.638 1.00 92.12 193 VAL A C 1
ATOM 1496 O O . VAL A 1 193 ? 9.686 -0.066 -22.065 1.00 92.12 193 VAL A O 1
ATOM 1499 N N . ARG A 1 194 ? 7.698 -1.107 -22.010 1.00 90.88 194 ARG A N 1
ATOM 1500 C CA . ARG A 1 194 ? 7.033 -0.156 -22.921 1.00 90.88 194 ARG A CA 1
ATOM 1501 C C . ARG A 1 194 ? 7.004 1.257 -22.340 1.00 90.88 194 ARG A C 1
ATOM 1503 O O . ARG A 1 194 ? 7.351 2.207 -23.037 1.00 90.88 194 ARG A O 1
ATOM 1510 N N . ALA A 1 195 ? 6.647 1.397 -21.066 1.00 89.25 195 ALA A N 1
ATOM 1511 C CA . ALA A 1 195 ? 6.573 2.681 -20.375 1.00 89.25 195 ALA A CA 1
ATOM 1512 C C . ALA A 1 195 ? 7.936 3.390 -20.330 1.00 89.25 195 ALA A C 1
ATOM 1514 O O . ALA A 1 195 ? 8.016 4.596 -20.563 1.00 89.25 195 ALA A O 1
ATOM 1515 N N . LEU A 1 196 ? 9.015 2.638 -20.114 1.00 88.81 196 LEU A N 1
ATOM 1516 C CA . LEU A 1 196 ? 10.384 3.149 -20.113 1.00 88.81 196 LEU A CA 1
ATOM 1517 C C . LEU A 1 196 ? 10.802 3.727 -21.478 1.00 88.81 196 LEU A C 1
ATOM 1519 O O . LEU A 1 196 ? 11.466 4.762 -21.530 1.00 88.81 196 LEU A O 1
ATOM 1523 N N . ASN A 1 197 ? 10.360 3.105 -22.574 1.00 86.38 197 ASN A N 1
ATOM 1524 C CA . ASN A 1 197 ? 10.617 3.576 -23.939 1.00 86.38 197 ASN A CA 1
ATOM 1525 C C . ASN A 1 197 ? 9.634 4.666 -24.409 1.00 86.38 197 ASN A C 1
ATOM 1527 O O . ASN A 1 197 ? 9.911 5.382 -25.369 1.00 86.38 197 ASN A O 1
ATOM 1531 N N . SER A 1 198 ? 8.494 4.824 -23.732 1.00 84.19 198 SER A N 1
ATOM 1532 C CA . SER A 1 198 ? 7.456 5.790 -24.102 1.00 84.19 198 SER A CA 1
ATOM 1533 C C . SER A 1 198 ? 7.825 7.231 -23.745 1.00 84.19 198 SER A C 1
ATOM 1535 O O . SER A 1 198 ? 8.467 7.503 -22.725 1.00 84.19 198 SER A O 1
ATOM 1537 N N . LYS A 1 199 ? 7.381 8.199 -24.553 1.00 78.81 199 LYS A N 1
ATOM 1538 C CA . LYS A 1 199 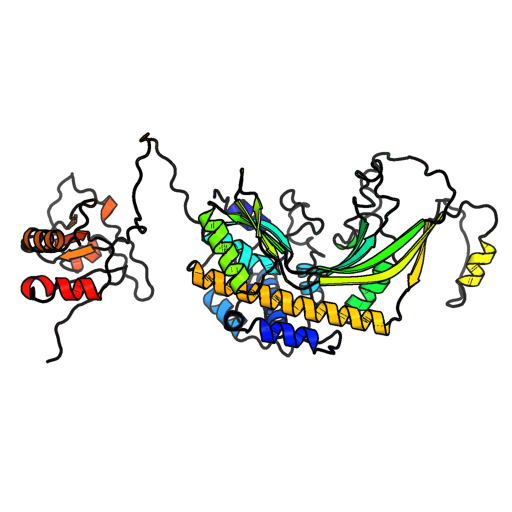? 7.487 9.619 -24.198 1.00 78.81 199 LYS A CA 1
ATOM 1539 C C . LYS A 1 199 ? 6.488 9.941 -23.087 1.00 78.81 199 LYS A C 1
ATOM 1541 O O . LYS A 1 199 ? 5.296 9.698 -23.223 1.00 78.81 199 LYS A O 1
ATOM 1546 N N . VAL A 1 200 ? 6.977 10.537 -22.003 1.00 75.06 200 VAL A N 1
ATOM 1547 C CA . VAL A 1 200 ? 6.133 10.969 -20.882 1.00 75.06 200 VAL A CA 1
ATOM 1548 C C . VAL A 1 200 ? 6.007 12.489 -20.924 1.00 75.06 200 VAL A C 1
ATOM 1550 O O . VAL A 1 200 ? 7.002 13.197 -21.087 1.00 75.06 200 VAL A O 1
ATOM 1553 N N . HIS A 1 201 ? 4.780 12.986 -20.786 1.00 68.88 201 HIS A N 1
ATOM 1554 C CA . HIS A 1 201 ? 4.454 14.411 -20.891 1.00 68.88 201 HIS A CA 1
ATOM 1555 C C . HIS A 1 201 ? 4.176 15.080 -19.539 1.00 68.88 201 HIS A C 1
ATOM 1557 O O . HIS A 1 201 ? 4.151 16.299 -19.458 1.00 68.88 201 HIS A O 1
ATOM 1563 N N . SER A 1 202 ? 3.980 14.310 -18.464 1.00 70.44 202 SER A N 1
ATOM 1564 C CA . SER A 1 202 ? 3.747 14.851 -17.121 1.00 70.44 202 SER A CA 1
ATOM 1565 C C . SER A 1 202 ? 4.235 13.914 -16.020 1.00 70.44 202 SER A C 1
ATOM 1567 O O . SER A 1 202 ? 4.387 12.709 -16.220 1.00 70.44 202 SER A O 1
ATOM 1569 N N . LYS A 1 203 ? 4.437 14.459 -14.817 1.00 70.56 203 LYS A N 1
ATOM 1570 C CA . LYS A 1 203 ? 4.869 13.697 -13.630 1.00 70.56 203 LYS A CA 1
ATOM 1571 C C . LYS A 1 203 ? 3.913 12.574 -13.189 1.00 70.56 203 LYS A C 1
ATOM 1573 O O . LYS A 1 203 ? 4.327 11.712 -12.419 1.00 70.56 203 LYS A O 1
ATOM 1578 N N . GLY A 1 204 ? 2.645 12.633 -13.608 1.00 67.94 204 GLY A N 1
ATOM 1579 C CA . GLY A 1 204 ? 1.569 11.732 -13.174 1.00 67.94 204 GLY A CA 1
ATOM 1580 C C . GLY A 1 204 ? 0.986 10.857 -14.285 1.00 67.94 204 GLY A C 1
ATOM 1581 O O . GLY A 1 204 ? 0.075 10.086 -14.003 1.00 67.94 204 GLY A O 1
ATOM 1582 N N . VAL A 1 205 ? 1.497 10.942 -15.525 1.00 75.56 205 VAL A N 1
ATOM 1583 C CA . VAL A 1 205 ? 0.966 10.167 -16.672 1.00 75.56 205 VAL A CA 1
ATOM 1584 C C . VAL A 1 205 ? 0.919 8.667 -16.377 1.00 75.56 205 VAL A C 1
ATOM 1586 O O . VAL A 1 205 ? -0.010 7.995 -16.793 1.00 75.56 205 VAL A O 1
ATOM 1589 N N . CYS A 1 206 ? 1.872 8.132 -15.610 1.00 75.75 206 CYS A N 1
ATOM 1590 C CA . CYS A 1 206 ? 1.880 6.704 -15.277 1.00 75.75 206 CYS A CA 1
ATOM 1591 C C . CYS A 1 206 ? 0.686 6.235 -14.418 1.00 75.75 206 CYS A C 1
ATOM 1593 O O . CYS A 1 206 ? 0.403 5.038 -14.400 1.00 75.75 206 CYS A O 1
ATOM 1595 N N . TYR A 1 207 ? 0.001 7.144 -13.712 1.00 73.06 207 TYR A N 1
ATOM 1596 C CA . TYR A 1 207 ? -1.191 6.844 -12.905 1.00 73.06 207 TYR A CA 1
ATOM 1597 C C . TYR A 1 207 ? -2.489 7.248 -13.601 1.00 73.06 207 TYR A C 1
ATOM 1599 O O . TYR A 1 207 ? -3.523 6.613 -13.417 1.00 73.06 207 TYR A O 1
ATOM 1607 N N . HIS A 1 208 ? -2.447 8.307 -14.403 1.00 69.75 208 HIS A N 1
ATOM 1608 C CA . HIS A 1 208 ? -3.609 8.814 -15.110 1.00 69.75 208 HIS A CA 1
ATOM 1609 C C . HIS A 1 208 ? -3.508 8.350 -16.561 1.00 69.75 208 HIS A C 1
ATOM 1611 O O . HIS A 1 208 ? -2.720 8.908 -17.320 1.00 69.75 208 HIS A O 1
ATOM 1617 N N . ASN A 1 209 ? -4.286 7.329 -16.941 1.00 51.41 209 ASN A N 1
ATOM 1618 C CA . ASN A 1 209 ? -4.463 6.940 -18.343 1.00 51.41 209 ASN A CA 1
ATOM 1619 C C . ASN A 1 209 ? -5.099 8.115 -19.096 1.00 51.41 209 ASN A C 1
ATOM 1621 O O . ASN A 1 209 ? -6.315 8.229 -19.212 1.00 51.41 209 ASN A O 1
ATOM 1625 N N . VAL A 1 210 ? -4.256 9.026 -19.564 1.00 47.59 210 VAL A N 1
ATOM 1626 C CA . VAL A 1 210 ? -4.626 10.140 -20.424 1.00 47.59 210 VAL A CA 1
ATOM 1627 C C . VAL A 1 210 ? -4.366 9.676 -21.855 1.00 47.59 210 VAL A C 1
ATOM 1629 O O . VAL A 1 210 ? -3.510 10.207 -22.549 1.00 47.59 210 VAL A O 1
ATOM 1632 N N . GLU A 1 211 ? -5.143 8.699 -22.322 1.00 40.34 211 GLU A N 1
ATOM 1633 C CA . GLU A 1 211 ? -5.637 8.785 -23.698 1.00 40.34 211 GLU A CA 1
ATOM 1634 C C . GLU A 1 211 ? -6.781 9.804 -23.683 1.00 40.34 211 GLU A C 1
ATOM 1636 O O . GLU A 1 211 ? -7.958 9.481 -23.797 1.00 40.34 211 GLU A O 1
ATOM 1641 N N . SER A 1 212 ? -6.458 11.069 -23.426 1.00 34.47 212 SER A N 1
ATOM 1642 C CA . SER A 1 212 ? -7.426 12.143 -23.572 1.00 34.47 212 SER A CA 1
ATOM 1643 C C . SER A 1 212 ? -6.759 13.269 -24.326 1.00 34.47 212 SER A C 1
ATOM 1645 O O . SER A 1 212 ? -5.927 13.984 -23.769 1.00 34.47 212 SER A O 1
ATOM 1647 N N . ASN A 1 213 ? -7.131 13.340 -25.601 1.00 30.53 213 ASN A N 1
ATOM 1648 C CA . ASN A 1 213 ? -7.276 14.527 -26.425 1.00 30.53 213 ASN A CA 1
ATOM 1649 C C . ASN A 1 213 ? -6.469 15.745 -25.976 1.00 30.53 213 ASN A C 1
ATOM 1651 O O . ASN A 1 213 ? -6.733 16.365 -24.944 1.00 30.53 213 ASN A O 1
ATOM 1655 N N . GLU A 1 214 ? -5.554 16.125 -26.859 1.00 34.56 214 GLU A N 1
ATOM 1656 C CA . GLU A 1 214 ? -4.989 17.454 -27.034 1.00 34.56 214 GLU A CA 1
ATOM 1657 C C . GLU A 1 214 ? -6.048 18.566 -26.905 1.00 34.56 214 GLU A C 1
ATOM 1659 O O . GLU A 1 214 ? -6.536 19.068 -27.905 1.00 34.56 214 GLU A O 1
ATOM 1664 N N . THR A 1 215 ? -6.496 18.939 -25.704 1.00 32.31 215 THR A N 1
ATOM 1665 C CA . THR A 1 215 ? -7.257 20.182 -25.446 1.00 32.31 215 THR A CA 1
ATOM 1666 C C . THR A 1 215 ? -7.564 20.352 -23.957 1.00 32.31 215 THR A C 1
ATOM 1668 O O . THR A 1 215 ? -8.710 20.411 -23.522 1.00 32.31 215 THR A O 1
ATOM 1671 N N . ARG A 1 216 ? -6.534 20.520 -23.124 1.00 32.00 216 ARG A N 1
ATOM 1672 C CA . ARG A 1 216 ? -6.700 21.283 -21.876 1.00 32.00 216 ARG A CA 1
ATOM 1673 C C . ARG A 1 216 ? -5.579 22.295 -21.734 1.00 32.00 216 ARG A C 1
ATOM 1675 O O . ARG A 1 216 ? -4.531 22.003 -21.180 1.00 32.00 216 ARG A O 1
ATOM 1682 N N . GLY A 1 217 ? -5.857 23.482 -22.277 1.00 29.38 217 GLY A N 1
ATOM 1683 C CA . GLY A 1 217 ? -5.252 24.758 -21.908 1.00 29.38 217 GLY A CA 1
ATOM 1684 C C . GLY A 1 217 ? -3.732 24.757 -21.844 1.00 29.38 217 GLY A C 1
ATOM 1685 O O . GLY A 1 217 ? -3.163 24.684 -20.758 1.00 29.38 217 GLY A O 1
ATOM 1686 N N . ALA A 1 218 ? -3.093 24.940 -22.999 1.00 29.75 218 ALA A N 1
ATOM 1687 C CA . ALA A 1 218 ? -1.741 25.470 -23.066 1.00 29.75 218 ALA A CA 1
ATOM 1688 C C . ALA A 1 218 ? -1.716 26.845 -22.375 1.00 29.75 218 ALA A C 1
ATOM 1690 O O . ALA A 1 218 ? -1.978 27.881 -22.982 1.00 29.75 218 ALA A O 1
ATOM 1691 N N . VAL A 1 219 ? -1.449 26.862 -21.070 1.00 31.84 219 VAL A N 1
ATOM 1692 C CA . VAL A 1 219 ? -1.026 28.083 -20.393 1.00 31.84 219 VAL A CA 1
ATOM 1693 C C . VAL A 1 219 ? 0.411 28.294 -20.832 1.00 31.84 219 VAL A C 1
ATOM 1695 O O . VAL A 1 219 ? 1.296 27.528 -20.462 1.00 31.84 219 VAL A O 1
ATOM 1698 N N . ASN A 1 220 ? 0.596 29.295 -21.691 1.00 35.00 220 ASN A N 1
ATOM 1699 C CA . ASN A 1 220 ? 1.855 29.703 -22.302 1.00 35.00 220 ASN A CA 1
ATOM 1700 C C . ASN A 1 220 ? 3.039 29.643 -21.323 1.00 35.00 220 ASN A C 1
ATOM 1702 O O . ASN A 1 220 ? 3.310 30.587 -20.583 1.00 35.00 220 ASN A O 1
ATOM 1706 N N . ALA A 1 221 ? 3.784 28.544 -21.380 1.00 36.56 221 ALA A N 1
ATOM 1707 C CA . ALA A 1 221 ? 5.167 28.456 -20.937 1.00 36.56 221 ALA A CA 1
ATOM 1708 C C . ALA A 1 221 ? 6.057 28.242 -22.169 1.00 36.56 221 ALA A C 1
ATOM 1710 O O . ALA A 1 221 ? 6.901 27.353 -22.218 1.00 36.56 221 ALA A O 1
ATOM 1711 N N . SER A 1 222 ? 5.850 29.060 -23.200 1.00 37.56 222 SER A N 1
ATOM 1712 C CA . SER A 1 222 ? 6.773 29.183 -24.319 1.00 37.56 222 SER A CA 1
ATOM 1713 C C . SER A 1 222 ? 8.035 29.892 -23.829 1.00 37.56 222 SER A C 1
ATOM 1715 O O . SER A 1 222 ? 8.158 31.115 -23.902 1.00 37.56 222 SER A O 1
ATOM 1717 N N . ARG A 1 223 ? 8.979 29.114 -23.299 1.00 39.19 223 ARG A N 1
ATOM 1718 C CA . ARG A 1 223 ? 10.391 29.482 -23.345 1.00 39.19 223 ARG A CA 1
ATOM 1719 C C . ARG A 1 223 ? 11.081 28.478 -24.245 1.00 39.19 223 ARG A C 1
ATOM 1721 O O . ARG A 1 223 ? 11.251 27.319 -23.879 1.00 39.19 223 ARG A O 1
ATOM 1728 N N . GLU A 1 224 ? 11.419 28.948 -25.441 1.00 36.53 224 GLU A N 1
ATOM 1729 C CA . GLU A 1 224 ? 12.351 28.284 -26.339 1.00 36.53 224 GLU A CA 1
ATOM 1730 C C . GLU A 1 224 ? 13.595 27.893 -25.537 1.00 36.53 224 GLU A C 1
ATOM 1732 O O . GLU A 1 224 ? 14.318 28.736 -25.003 1.00 36.53 224 GLU A O 1
ATOM 1737 N N . MET A 1 225 ? 13.797 26.586 -25.389 1.00 38.75 225 MET A N 1
ATOM 1738 C CA . MET A 1 225 ? 15.070 26.040 -24.949 1.00 38.75 225 MET A CA 1
ATOM 1739 C C . MET A 1 225 ? 16.073 26.254 -26.078 1.00 38.75 225 MET A C 1
ATOM 1741 O O . MET A 1 225 ? 15.947 25.641 -27.139 1.00 38.75 225 MET A O 1
ATOM 1745 N N . THR A 1 226 ? 17.065 27.105 -25.846 1.00 33.53 226 THR A N 1
ATOM 1746 C CA . THR A 1 226 ? 18.225 27.245 -26.725 1.00 33.53 226 THR A CA 1
ATOM 1747 C C . THR A 1 226 ? 18.945 25.895 -26.828 1.00 33.53 226 THR A C 1
ATOM 1749 O O . THR A 1 226 ? 19.247 25.263 -25.818 1.00 33.53 226 THR A O 1
ATOM 1752 N N . ILE A 1 227 ? 19.143 25.433 -28.063 1.00 38.34 227 ILE A N 1
ATOM 1753 C CA . ILE A 1 227 ? 19.662 24.109 -28.434 1.00 38.34 227 ILE A CA 1
ATOM 1754 C C . ILE A 1 227 ? 21.174 24.029 -28.185 1.00 38.34 227 ILE A C 1
ATOM 1756 O O . ILE A 1 227 ? 21.898 24.966 -28.518 1.00 38.34 227 ILE A O 1
ATOM 1760 N N . GLY A 1 228 ? 21.639 22.880 -27.680 1.00 36.38 228 GLY A N 1
ATOM 1761 C CA . GLY A 1 228 ? 23.058 22.521 -27.659 1.00 36.38 228 GLY A CA 1
ATOM 1762 C C . GLY A 1 228 ? 23.347 21.053 -27.339 1.00 36.38 228 GLY A C 1
ATOM 1763 O O . GLY A 1 228 ? 24.131 20.436 -28.049 1.00 36.38 228 GLY A O 1
ATOM 1764 N N . GLU A 1 229 ? 22.708 20.455 -26.330 1.00 50.19 229 GLU A N 1
ATOM 1765 C CA . GLU A 1 229 ? 23.180 19.160 -25.811 1.00 50.19 229 GLU A CA 1
ATOM 1766 C C . GLU A 1 229 ? 22.068 18.112 -25.688 1.00 50.19 229 GLU A C 1
ATOM 1768 O O . GLU A 1 229 ? 20.967 18.380 -25.204 1.00 50.19 229 GLU A O 1
ATOM 1773 N N . THR A 1 230 ? 22.376 16.899 -26.159 1.00 57.25 230 THR A N 1
ATOM 1774 C CA . THR A 1 230 ? 21.614 15.675 -25.899 1.00 57.25 230 THR A CA 1
ATOM 1775 C C . THR A 1 230 ? 21.450 15.516 -24.397 1.00 57.25 230 THR A C 1
ATOM 1777 O O . THR A 1 230 ? 22.434 15.374 -23.674 1.00 57.25 230 THR A O 1
ATOM 1780 N N . GLN A 1 231 ? 20.210 15.515 -23.922 1.00 71.69 231 GLN A N 1
ATOM 1781 C CA . GLN A 1 231 ? 19.949 15.374 -22.500 1.00 71.69 231 GLN A CA 1
ATOM 1782 C C . GLN A 1 231 ? 19.915 13.899 -22.107 1.00 71.69 231 GLN A C 1
ATOM 1784 O O . GLN A 1 231 ? 19.099 13.135 -22.627 1.00 71.69 231 GLN A O 1
ATOM 1789 N N . LEU A 1 232 ? 20.779 13.538 -21.159 1.00 81.88 232 LEU A N 1
ATOM 1790 C CA . LEU A 1 232 ? 20.836 12.223 -20.531 1.00 81.88 232 LEU A CA 1
ATOM 1791 C C . LEU A 1 232 ? 20.025 12.237 -19.233 1.00 81.88 232 LEU A C 1
ATOM 1793 O O . LEU A 1 232 ? 20.142 13.161 -18.432 1.00 81.88 232 LEU A O 1
ATOM 1797 N N . CYS A 1 233 ? 19.176 11.235 -19.035 1.00 85.69 233 CYS A N 1
ATOM 1798 C CA . CYS A 1 233 ? 18.417 11.043 -17.802 1.00 85.69 233 CYS A CA 1
ATOM 1799 C C . CYS A 1 233 ? 18.569 9.602 -17.325 1.00 85.69 233 CYS A C 1
ATOM 1801 O O . CYS A 1 233 ? 18.239 8.670 -18.060 1.00 85.69 233 CYS A O 1
ATOM 1803 N N . ASP A 1 234 ? 19.018 9.419 -16.087 1.00 91.06 234 ASP A N 1
ATOM 1804 C CA . ASP A 1 234 ? 19.125 8.092 -15.490 1.00 91.06 234 ASP A CA 1
ATOM 1805 C C . ASP A 1 234 ? 17.736 7.557 -15.143 1.00 91.06 234 ASP A C 1
ATOM 1807 O O . ASP A 1 234 ? 16.898 8.260 -14.569 1.00 91.06 234 ASP A O 1
ATOM 1811 N N . VAL A 1 235 ? 17.500 6.287 -15.453 1.00 93.62 235 VAL A N 1
ATOM 1812 C CA . VAL A 1 235 ? 16.302 5.555 -15.054 1.00 93.62 235 VAL A CA 1
ATOM 1813 C C . VAL A 1 235 ? 16.681 4.550 -13.980 1.00 93.62 235 VAL A C 1
ATOM 1815 O O . VAL A 1 235 ? 17.448 3.612 -14.209 1.00 93.62 235 VAL A O 1
ATOM 1818 N N . VAL A 1 236 ? 16.104 4.743 -12.799 1.00 95.50 236 VAL A N 1
ATOM 1819 C CA . VAL A 1 236 ? 16.323 3.911 -11.620 1.00 95.50 236 VAL A CA 1
ATOM 1820 C C . VAL A 1 236 ? 15.061 3.104 -11.345 1.00 95.50 236 VAL A C 1
ATOM 1822 O O . VAL A 1 236 ? 13.981 3.662 -11.145 1.00 95.50 236 VAL A O 1
ATOM 1825 N N . LEU A 1 237 ? 15.199 1.782 -11.303 1.00 97.25 237 LEU A N 1
ATOM 1826 C CA . LEU A 1 237 ? 14.192 0.893 -10.743 1.00 97.25 237 LEU A CA 1
ATOM 1827 C C . LEU A 1 237 ? 14.259 0.997 -9.221 1.00 97.25 237 LEU A C 1
ATOM 1829 O O . LEU A 1 237 ? 15.307 0.742 -8.626 1.00 97.25 237 LEU A O 1
ATOM 1833 N N . LYS A 1 238 ? 13.145 1.369 -8.592 1.00 96.44 238 LYS A N 1
ATOM 1834 C CA . LYS A 1 238 ? 13.044 1.469 -7.138 1.00 96.44 238 LYS A CA 1
ATOM 1835 C C . LYS A 1 238 ? 11.915 0.606 -6.603 1.00 96.44 238 LYS A C 1
ATOM 1837 O O . LYS A 1 238 ? 10.817 0.599 -7.151 1.00 96.44 238 LYS A O 1
ATOM 1842 N N . PHE A 1 239 ? 12.176 -0.061 -5.489 1.00 96.75 239 PHE A N 1
ATOM 1843 C CA . PHE A 1 239 ? 11.146 -0.557 -4.594 1.00 96.75 239 PHE A CA 1
ATOM 1844 C C . PHE A 1 239 ? 11.136 0.307 -3.335 1.00 96.75 239 PHE A C 1
ATOM 1846 O O . PHE A 1 239 ? 12.117 0.338 -2.584 1.00 96.75 239 PHE A O 1
ATOM 1853 N N . GLU A 1 240 ? 10.016 0.980 -3.099 1.00 95.31 240 GLU A N 1
ATOM 1854 C CA . GLU A 1 240 ? 9.748 1.731 -1.876 1.00 95.31 240 GLU A CA 1
ATOM 1855 C C . GLU A 1 240 ? 8.775 0.922 -1.013 1.00 95.31 240 GLU A C 1
ATOM 1857 O O . GLU A 1 240 ? 7.719 0.513 -1.491 1.00 95.31 240 GLU A O 1
ATOM 1862 N N . SER A 1 241 ? 9.120 0.665 0.250 1.00 94.44 241 SER A N 1
ATOM 1863 C CA . SER A 1 241 ? 8.254 -0.099 1.157 1.00 94.44 241 SER A CA 1
ATOM 1864 C C . SER A 1 241 ? 7.114 0.732 1.747 1.00 94.44 241 SER A C 1
ATOM 1866 O O . SER A 1 241 ? 7.022 1.945 1.554 1.00 94.44 241 SER A O 1
ATOM 1868 N N . PHE A 1 242 ? 6.250 0.040 2.493 1.00 95.75 242 PHE A N 1
ATOM 1869 C CA . PHE A 1 242 ? 5.189 0.604 3.315 1.00 95.75 242 PHE A CA 1
ATOM 1870 C C . PHE A 1 242 ? 5.645 1.852 4.086 1.00 95.75 242 PHE A C 1
ATOM 1872 O O . PHE A 1 242 ? 6.648 1.838 4.803 1.00 95.75 242 PHE A O 1
ATOM 1879 N N . LEU A 1 243 ? 4.874 2.928 3.969 1.00 96.62 243 LEU A N 1
ATOM 1880 C CA . LEU A 1 243 ? 5.095 4.186 4.669 1.00 96.62 243 LEU A CA 1
ATOM 1881 C C . LEU A 1 243 ? 3.752 4.796 5.052 1.00 96.62 243 LEU A C 1
ATOM 1883 O O . LEU A 1 243 ? 2.884 4.987 4.202 1.00 96.62 243 LEU A O 1
ATOM 1887 N N . ILE A 1 244 ? 3.606 5.196 6.311 1.00 97.81 244 ILE A N 1
ATOM 1888 C CA . ILE A 1 244 ? 2.453 5.973 6.762 1.00 97.81 244 ILE A CA 1
ATOM 1889 C C . ILE A 1 244 ? 2.865 7.017 7.798 1.00 97.81 244 ILE A C 1
ATOM 1891 O O . ILE A 1 244 ? 3.649 6.749 8.709 1.00 97.81 244 ILE A O 1
ATOM 1895 N N . HIS A 1 245 ? 2.336 8.230 7.653 1.00 97.69 245 HIS A N 1
ATOM 1896 C CA . HIS A 1 245 ? 2.471 9.295 8.642 1.00 97.69 245 HIS A CA 1
ATOM 1897 C C . HIS A 1 245 ? 1.173 9.426 9.427 1.00 97.69 245 HIS A C 1
ATOM 1899 O O . HIS A 1 245 ? 0.146 9.802 8.859 1.00 97.69 245 HIS A O 1
ATOM 1905 N N . VAL A 1 246 ? 1.234 9.158 10.726 1.00 97.94 246 VAL A N 1
ATOM 1906 C CA . VAL A 1 246 ? 0.080 9.134 11.625 1.00 97.94 246 VAL A CA 1
ATOM 1907 C C . VAL A 1 246 ? 0.180 10.294 12.598 1.00 97.94 246 VAL A C 1
ATOM 1909 O O . VAL A 1 246 ? 1.116 10.373 13.390 1.00 97.94 246 VAL A O 1
ATOM 1912 N N . GLU A 1 247 ? -0.777 11.207 12.534 1.00 96.69 247 GLU A N 1
ATOM 1913 C CA . GLU A 1 247 ? -0.979 12.187 13.587 1.00 96.69 247 GLU A CA 1
ATOM 1914 C C . GLU A 1 247 ? -1.662 11.512 14.782 1.00 96.69 247 GLU A C 1
ATOM 1916 O O . GLU A 1 247 ? -2.647 10.791 14.628 1.00 96.69 247 GLU A O 1
ATOM 1921 N N . CYS A 1 248 ? -1.112 11.754 15.965 1.00 96.31 248 CYS A N 1
ATOM 1922 C CA . CYS A 1 248 ? -1.555 11.224 17.244 1.00 96.31 248 CYS A CA 1
ATOM 1923 C C . CYS A 1 248 ? -2.135 12.358 18.095 1.00 96.31 248 CYS A C 1
ATOM 1925 O O . CYS A 1 248 ? -1.720 13.515 17.980 1.00 96.31 248 CYS A O 1
ATOM 1927 N N . ASN A 1 249 ? -3.086 12.025 18.963 1.00 93.75 249 ASN A N 1
ATOM 1928 C CA . ASN A 1 249 ? -3.763 13.004 19.805 1.00 93.75 249 ASN A CA 1
ATOM 1929 C C . ASN A 1 249 ? -2.891 13.494 20.982 1.00 93.75 249 ASN A C 1
ATOM 1931 O O . ASN A 1 249 ? -3.047 14.640 21.405 1.00 93.75 249 ASN A O 1
ATOM 1935 N N . SER A 1 250 ? -1.936 12.689 21.460 1.00 93.81 250 SER A N 1
ATOM 1936 C CA . SER A 1 250 ? -0.937 13.099 22.457 1.00 93.81 250 SER A CA 1
ATOM 1937 C C . SER A 1 250 ? 0.463 12.518 22.202 1.00 93.81 250 SER A C 1
ATOM 1939 O O . SER A 1 250 ? 0.671 11.703 21.296 1.00 93.81 250 SER A O 1
ATOM 1941 N N . LEU A 1 251 ? 1.441 12.941 23.011 1.00 94.19 251 LEU A N 1
ATOM 1942 C CA . LEU A 1 251 ? 2.789 12.371 22.994 1.00 94.19 251 LEU A CA 1
ATOM 1943 C C . LEU A 1 251 ? 2.772 10.902 23.444 1.00 94.19 251 LEU A C 1
ATOM 1945 O O . LEU A 1 251 ? 3.460 10.077 22.850 1.00 94.19 251 LEU A O 1
ATOM 1949 N N . GLU A 1 252 ? 1.961 10.568 24.445 1.00 96.44 252 GLU A N 1
ATOM 1950 C CA . GLU A 1 252 ? 1.785 9.208 24.962 1.00 96.44 252 GLU A CA 1
ATOM 1951 C C . GLU A 1 252 ? 1.200 8.289 23.885 1.00 96.44 252 GLU A C 1
ATOM 1953 O O . GLU A 1 252 ? 1.752 7.219 23.639 1.00 96.44 252 GLU A O 1
ATOM 1958 N N . ASP A 1 253 ? 0.164 8.748 23.168 1.00 96.69 253 ASP A N 1
ATOM 1959 C CA . ASP A 1 253 ? -0.397 8.039 22.010 1.00 96.69 253 ASP A CA 1
ATOM 1960 C C . ASP A 1 253 ? 0.680 7.778 20.947 1.00 96.69 253 ASP A C 1
ATOM 1962 O O . ASP A 1 253 ? 0.770 6.687 20.383 1.00 96.69 253 ASP A O 1
ATOM 1966 N N . SER A 1 254 ? 1.526 8.781 20.682 1.00 97.00 254 SER A N 1
ATOM 1967 C CA . SER A 1 254 ? 2.599 8.667 19.692 1.00 97.00 254 SER A CA 1
ATOM 1968 C C . SER A 1 254 ? 3.698 7.688 20.114 1.00 97.00 254 SER A C 1
ATOM 1970 O O . SER A 1 254 ? 4.218 6.949 19.276 1.00 97.00 254 SER A O 1
ATOM 1972 N N . ALA A 1 255 ? 4.030 7.646 21.407 1.00 97.25 255 ALA A N 1
ATOM 1973 C CA . ALA A 1 255 ? 5.012 6.725 21.963 1.00 97.25 255 ALA A CA 1
ATOM 1974 C C . ALA A 1 255 ? 4.488 5.283 21.946 1.00 97.25 255 ALA A C 1
ATOM 1976 O O . ALA A 1 255 ? 5.211 4.382 21.521 1.00 97.25 255 ALA A O 1
ATOM 1977 N N . GLU A 1 256 ? 3.225 5.078 22.329 1.00 98.12 256 GLU A N 1
ATOM 1978 C CA . GLU A 1 256 ? 2.558 3.775 22.297 1.00 98.12 256 GLU A CA 1
ATOM 1979 C C . GLU A 1 256 ? 2.474 3.219 20.868 1.00 98.12 256 GLU A C 1
ATOM 1981 O O . GLU A 1 256 ? 2.881 2.082 20.614 1.00 98.12 256 GLU A O 1
ATOM 1986 N N . LEU A 1 257 ? 2.026 4.036 19.908 1.00 98.25 257 LEU A N 1
ATOM 1987 C CA . LEU A 1 257 ? 1.945 3.637 18.503 1.00 98.25 257 LEU A CA 1
ATOM 1988 C C . LEU A 1 257 ? 3.327 3.298 17.925 1.00 98.25 257 LEU A C 1
ATOM 1990 O O . LEU A 1 257 ? 3.485 2.311 17.200 1.00 98.25 257 LEU A O 1
ATOM 1994 N N . LEU A 1 258 ? 4.343 4.105 18.250 1.00 98.06 258 LEU A N 1
ATOM 1995 C CA . LEU A 1 258 ? 5.718 3.864 17.820 1.00 98.06 258 LEU A CA 1
ATOM 1996 C C . LEU A 1 258 ? 6.280 2.563 18.408 1.00 98.06 258 LEU A C 1
ATOM 1998 O O . LEU A 1 258 ? 6.973 1.822 17.704 1.00 98.06 258 LEU A O 1
ATOM 2002 N N . GLN A 1 259 ? 6.012 2.290 19.685 1.00 97.81 259 GLN A N 1
ATOM 2003 C CA . GLN A 1 259 ? 6.441 1.060 20.339 1.00 97.81 259 GLN A CA 1
ATOM 2004 C C . GLN A 1 259 ? 5.837 -0.162 19.637 1.00 97.81 259 GLN A C 1
ATOM 2006 O O . GLN A 1 259 ? 6.589 -1.036 19.199 1.00 97.81 259 GLN A O 1
ATOM 2011 N N . LEU A 1 260 ? 4.519 -0.158 19.418 1.00 97.50 260 LEU A N 1
ATOM 2012 C CA . LEU A 1 260 ? 3.815 -1.223 18.705 1.00 97.50 260 LEU A CA 1
ATOM 2013 C C . LEU A 1 260 ? 4.396 -1.457 17.299 1.00 97.50 260 LEU A C 1
ATOM 2015 O O . LEU A 1 260 ? 4.680 -2.591 16.907 1.00 97.50 260 LEU A O 1
ATOM 2019 N N . ALA A 1 261 ? 4.640 -0.383 16.539 1.00 96.81 261 ALA A N 1
ATOM 2020 C CA . ALA A 1 261 ? 5.245 -0.481 15.211 1.00 96.81 261 ALA A CA 1
ATOM 2021 C C . ALA A 1 261 ? 6.627 -1.159 15.260 1.00 96.81 261 ALA A C 1
ATOM 2023 O O . ALA A 1 261 ? 6.935 -2.047 14.456 1.00 96.81 261 ALA A O 1
ATOM 2024 N N . ARG A 1 262 ? 7.469 -0.783 16.230 1.00 95.19 262 ARG A N 1
ATOM 2025 C CA . ARG A 1 262 ? 8.799 -1.381 16.408 1.00 95.19 262 ARG A CA 1
ATOM 2026 C C . ARG A 1 262 ? 8.718 -2.851 16.802 1.00 95.19 262 ARG A C 1
ATOM 2028 O O . ARG A 1 262 ? 9.545 -3.627 16.318 1.00 95.19 262 ARG A O 1
ATOM 2035 N N . GLU A 1 263 ? 7.774 -3.244 17.647 1.00 92.88 263 GLU A N 1
ATOM 2036 C CA . GLU A 1 263 ? 7.533 -4.645 18.023 1.00 92.88 263 GLU A CA 1
ATOM 2037 C C . GLU A 1 263 ? 7.148 -5.494 16.800 1.00 92.88 263 GLU A C 1
ATOM 2039 O O . GLU A 1 263 ? 7.692 -6.580 16.617 1.00 92.88 263 GLU A O 1
ATOM 2044 N N . CYS A 1 264 ? 6.376 -4.931 15.864 1.00 92.38 264 CYS A N 1
ATOM 2045 C CA . CYS A 1 264 ? 5.981 -5.578 14.602 1.00 92.38 264 CYS A CA 1
ATOM 2046 C C . CYS A 1 264 ? 7.092 -5.646 13.528 1.00 92.38 264 CYS A C 1
ATOM 2048 O O . CYS A 1 264 ? 6.873 -6.118 12.405 1.00 92.38 264 CYS A O 1
ATOM 2050 N N . GLY A 1 265 ? 8.300 -5.171 13.853 1.00 91.31 265 GLY A N 1
ATOM 2051 C CA . GLY A 1 265 ? 9.466 -5.205 12.969 1.00 91.31 265 GLY A CA 1
ATOM 2052 C C . GLY A 1 265 ? 9.664 -3.956 12.106 1.00 91.31 265 GLY A C 1
ATOM 2053 O O . GLY A 1 265 ? 10.593 -3.938 11.301 1.00 91.31 265 GLY A O 1
ATOM 2054 N N . LEU A 1 266 ? 8.872 -2.896 12.296 1.00 94.06 266 LEU A N 1
ATOM 2055 C CA . LEU A 1 266 ? 8.995 -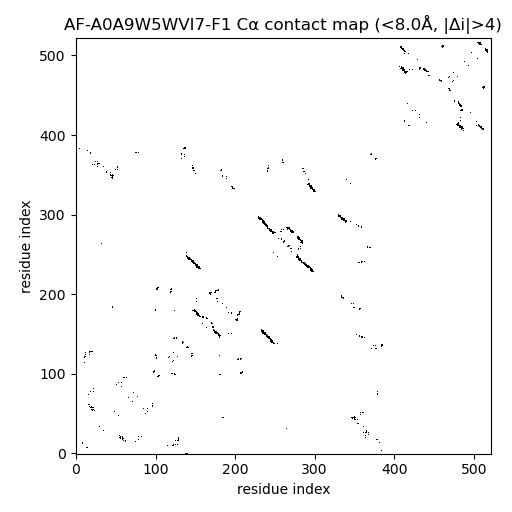1.614 11.585 1.00 94.06 266 LEU A CA 1
ATOM 2056 C C . LEU A 1 266 ? 10.033 -0.721 12.286 1.00 94.06 266 LEU A C 1
ATOM 2058 O O . LEU A 1 266 ? 9.734 0.352 12.813 1.00 94.06 266 LEU A O 1
ATOM 2062 N N . LYS A 1 267 ? 11.279 -1.207 12.364 1.00 91.31 267 LYS A N 1
ATOM 2063 C CA . LYS A 1 267 ? 12.342 -0.638 13.220 1.00 91.31 267 LYS A CA 1
ATOM 2064 C C . LYS A 1 267 ? 12.797 0.769 12.816 1.00 91.31 267 LYS A C 1
ATOM 2066 O O . LYS A 1 267 ? 13.319 1.488 13.660 1.00 91.31 267 LYS A O 1
ATOM 2071 N N . GLN A 1 268 ? 12.575 1.167 11.564 1.00 93.75 268 GLN A N 1
ATOM 2072 C CA . GLN A 1 268 ? 12.918 2.497 11.040 1.00 93.75 268 GLN A CA 1
ATOM 2073 C C . GLN A 1 268 ? 11.856 3.567 11.355 1.00 93.75 268 GLN A C 1
ATOM 2075 O O . GLN A 1 268 ? 11.958 4.701 10.891 1.00 93.75 268 GLN A O 1
ATOM 2080 N N . SER A 1 269 ? 10.833 3.212 12.136 1.00 97.50 269 SER A N 1
ATOM 2081 C CA . SER A 1 269 ? 9.783 4.138 12.554 1.00 97.50 269 SER A CA 1
ATOM 2082 C C . SER A 1 269 ? 10.277 5.122 13.622 1.00 97.50 269 SER A C 1
ATOM 2084 O O . SER A 1 269 ? 11.116 4.783 14.472 1.00 97.50 269 SER A O 1
ATOM 2086 N N . GLY A 1 270 ? 9.720 6.334 13.620 1.00 97.44 270 GLY A N 1
ATOM 2087 C CA . GLY A 1 270 ? 10.068 7.390 14.572 1.00 97.44 270 GLY A CA 1
ATOM 2088 C C . GLY A 1 270 ? 9.062 8.540 14.609 1.00 97.44 270 GLY A C 1
ATOM 2089 O O . GLY A 1 270 ? 8.280 8.725 13.679 1.00 97.44 270 GLY A O 1
ATOM 2090 N N . ILE A 1 271 ? 9.088 9.326 15.687 1.00 97.19 271 ILE A N 1
ATOM 2091 C CA . ILE A 1 271 ? 8.296 10.557 15.800 1.00 97.19 271 ILE A CA 1
ATOM 2092 C C . ILE A 1 271 ? 9.028 11.675 15.047 1.00 97.19 271 ILE A C 1
ATOM 2094 O O . ILE A 1 271 ? 10.187 11.960 15.336 1.00 97.19 271 ILE A O 1
ATOM 2098 N N . ILE A 1 272 ? 8.362 12.294 14.071 1.00 95.19 272 ILE A N 1
ATOM 2099 C CA . ILE A 1 272 ? 8.949 13.326 13.199 1.00 95.19 272 ILE A CA 1
ATOM 2100 C C . ILE A 1 272 ? 8.630 14.755 13.649 1.00 95.19 272 ILE A C 1
ATOM 2102 O O . ILE A 1 272 ? 9.319 15.697 13.265 1.00 95.19 272 ILE A O 1
ATOM 2106 N N . THR A 1 273 ? 7.577 14.965 14.437 1.00 92.94 273 THR A N 1
ATOM 2107 C CA . THR A 1 273 ? 7.215 16.284 14.979 1.00 92.94 273 THR A CA 1
ATOM 2108 C C . THR A 1 273 ? 6.502 16.099 16.314 1.00 92.94 273 THR A C 1
ATOM 2110 O O . THR A 1 273 ? 5.652 15.220 16.419 1.00 92.94 273 THR A O 1
ATOM 2113 N N . CYS A 1 274 ? 6.846 16.933 17.303 1.00 89.31 274 CYS A N 1
ATOM 2114 C CA . CYS A 1 274 ? 6.214 16.965 18.633 1.00 89.31 274 CYS A CA 1
ATOM 2115 C C . CYS A 1 274 ? 5.760 18.372 19.064 1.00 89.31 274 CYS A C 1
ATOM 2117 O O . CYS A 1 274 ? 5.294 18.543 20.183 1.00 89.31 274 CYS A O 1
ATOM 2119 N N . SER A 1 275 ? 5.962 19.403 18.235 1.00 84.88 275 SER A N 1
ATOM 2120 C CA . SER A 1 275 ? 5.782 20.803 18.653 1.00 84.88 275 SER A CA 1
ATOM 2121 C C . SER A 1 275 ? 4.335 21.283 18.542 1.00 84.88 275 SER A C 1
ATOM 2123 O O . SER A 1 275 ? 3.776 21.792 19.504 1.00 84.88 275 SER A O 1
ATOM 2125 N N . LYS A 1 276 ? 3.729 21.140 17.359 1.00 86.62 276 LYS A N 1
ATOM 2126 C CA . LYS A 1 276 ? 2.329 21.528 17.098 1.00 86.62 276 LYS A CA 1
ATOM 2127 C C . LYS A 1 276 ? 1.401 20.332 16.918 1.00 86.62 276 LYS A C 1
ATOM 2129 O O . LYS A 1 276 ? 0.219 20.420 17.218 1.00 86.62 276 LYS A O 1
ATOM 2134 N N . ARG A 1 277 ? 1.937 19.252 16.356 1.00 91.75 277 ARG A N 1
ATOM 2135 C CA . ARG A 1 277 ? 1.247 17.999 16.046 1.00 91.75 277 ARG A CA 1
ATOM 2136 C C . ARG A 1 277 ? 2.202 16.876 16.413 1.00 91.75 277 ARG A C 1
ATOM 2138 O O . ARG A 1 277 ? 3.394 17.009 16.131 1.00 91.75 277 ARG A O 1
ATOM 2145 N N . PHE A 1 278 ? 1.693 15.804 17.004 1.00 95.50 278 PHE A N 1
ATOM 2146 C CA . PHE A 1 278 ? 2.473 14.599 17.264 1.00 95.50 278 PHE A CA 1
ATOM 2147 C C . PHE A 1 278 ? 2.352 13.695 16.050 1.00 95.50 278 PHE A C 1
ATOM 2149 O O . PHE A 1 278 ? 1.288 13.134 15.820 1.00 95.50 278 PHE A O 1
ATOM 2156 N N . ILE A 1 279 ? 3.394 13.600 15.226 1.00 97.00 279 ILE A N 1
ATOM 2157 C CA . ILE A 1 279 ? 3.337 12.791 14.001 1.00 97.00 279 ILE A CA 1
ATOM 2158 C C . ILE A 1 279 ? 4.359 11.665 14.077 1.00 97.00 279 ILE A C 1
ATOM 2160 O O . ILE A 1 279 ? 5.561 11.915 14.168 1.00 97.00 279 ILE A O 1
ATOM 2164 N N . VAL A 1 280 ? 3.878 10.428 13.993 1.00 98.31 280 VAL A N 1
ATOM 2165 C CA . VAL A 1 280 ? 4.687 9.211 13.903 1.00 98.31 280 VAL A CA 1
ATOM 2166 C C . VAL A 1 280 ? 4.834 8.830 12.432 1.00 98.31 280 VAL A C 1
ATOM 2168 O O . VAL A 1 280 ? 3.847 8.686 11.715 1.00 98.31 280 VAL A O 1
ATOM 2171 N N . SER A 1 281 ? 6.071 8.669 11.967 1.00 98.06 281 SER A N 1
ATOM 2172 C CA . SER A 1 281 ? 6.393 8.064 10.673 1.00 98.06 281 SER A CA 1
ATOM 2173 C C . SER A 1 281 ? 6.636 6.578 10.895 1.00 98.06 281 SER A C 1
ATOM 2175 O O . SER A 1 281 ? 7.608 6.203 11.553 1.00 98.06 281 SER A O 1
ATOM 2177 N N . ILE A 1 282 ? 5.743 5.741 10.375 1.00 98.25 282 ILE A N 1
ATOM 2178 C CA . ILE A 1 282 ? 5.855 4.285 10.422 1.00 98.25 282 ILE A CA 1
ATOM 2179 C C . ILE A 1 282 ? 6.388 3.808 9.075 1.00 98.25 282 ILE A C 1
ATOM 2181 O O . ILE A 1 282 ? 5.811 4.133 8.036 1.00 98.25 282 ILE A O 1
ATOM 2185 N N . ARG A 1 283 ? 7.511 3.079 9.093 1.00 95.81 283 ARG A N 1
ATOM 2186 C CA . ARG A 1 283 ? 8.278 2.735 7.885 1.00 95.81 283 ARG A CA 1
ATOM 2187 C C . ARG A 1 283 ? 8.614 1.252 7.802 1.00 95.81 283 ARG A C 1
ATOM 2189 O O . ARG A 1 283 ? 9.128 0.666 8.761 1.00 95.81 283 ARG A O 1
ATOM 2196 N N . GLY A 1 284 ? 8.373 0.681 6.626 1.00 92.50 284 GLY A N 1
ATOM 2197 C CA . GLY A 1 284 ? 8.861 -0.623 6.206 1.00 92.50 284 GLY A CA 1
ATOM 2198 C C . GLY A 1 284 ? 10.386 -0.674 6.188 1.00 92.50 284 GLY A C 1
ATOM 2199 O 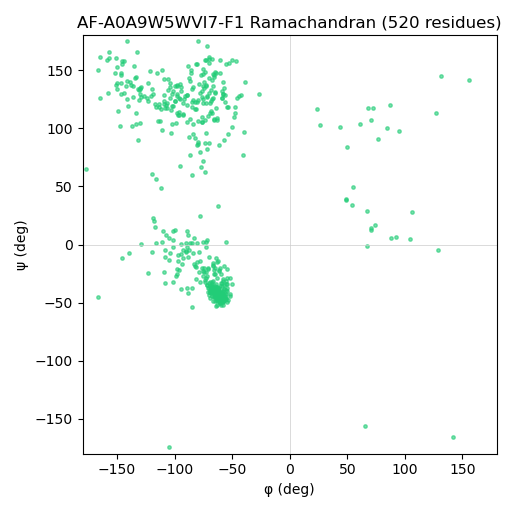O . GLY A 1 284 ? 11.073 0.344 6.184 1.00 92.50 284 GLY A O 1
ATOM 2200 N N . SER A 1 285 ? 10.936 -1.885 6.246 1.00 86.75 285 SER A N 1
ATOM 2201 C CA . SER A 1 285 ? 12.396 -2.082 6.342 1.00 86.75 285 SER A CA 1
ATOM 2202 C C . SER A 1 285 ? 13.068 -2.371 5.004 1.00 86.75 285 SER A C 1
ATOM 2204 O O . SER A 1 285 ? 14.293 -2.451 4.933 1.00 86.75 285 SER A O 1
ATOM 2206 N N . TYR A 1 286 ? 12.276 -2.593 3.958 1.00 89.31 286 TYR A N 1
ATOM 2207 C CA . TYR A 1 286 ? 12.767 -3.053 2.670 1.00 89.31 286 TYR A CA 1
ATOM 2208 C C . TYR A 1 286 ? 12.896 -1.878 1.703 1.00 89.31 286 TYR A C 1
ATOM 2210 O O . TYR A 1 286 ? 12.015 -1.031 1.599 1.00 89.31 286 TYR A O 1
ATOM 2218 N N . GLY A 1 287 ? 14.006 -1.849 0.980 1.00 91.94 287 GLY A N 1
ATOM 2219 C CA . GLY A 1 287 ? 14.232 -0.945 -0.137 1.00 91.94 287 GLY A CA 1
ATOM 2220 C C . GLY A 1 287 ? 15.034 -1.664 -1.210 1.00 91.94 287 GLY A C 1
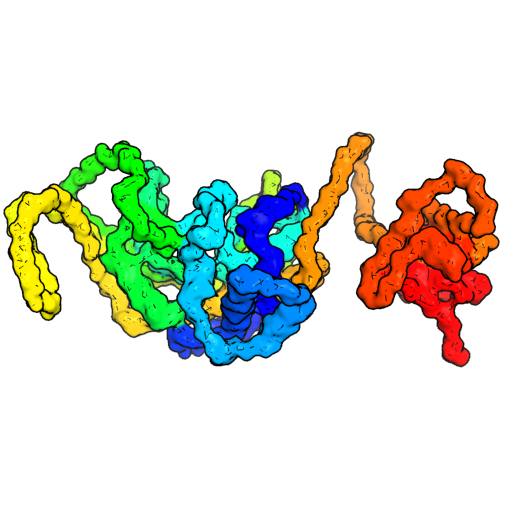ATOM 2221 O O . GLY A 1 287 ? 15.692 -2.680 -0.934 1.00 91.94 287 GLY A O 1
ATOM 2222 N N . LEU A 1 288 ? 14.939 -1.168 -2.432 1.00 94.50 288 LEU A N 1
ATOM 2223 C CA . LEU A 1 288 ? 15.816 -1.525 -3.537 1.00 94.50 288 LEU A CA 1
ATOM 2224 C C . LEU A 1 288 ? 15.900 -0.318 -4.458 1.00 94.50 288 LEU A C 1
ATOM 2226 O O . LEU A 1 288 ? 14.870 0.261 -4.775 1.00 94.50 288 LEU A O 1
ATOM 2230 N N . GLU A 1 289 ? 17.101 0.040 -4.887 1.00 95.88 289 GLU A N 1
ATOM 2231 C CA . GLU A 1 289 ? 17.316 1.018 -5.947 1.00 95.88 289 GLU A CA 1
ATOM 2232 C C . GLU A 1 289 ? 18.404 0.470 -6.867 1.00 95.88 289 GLU A C 1
ATOM 2234 O O . GLU A 1 289 ? 19.468 0.073 -6.391 1.00 95.88 289 GLU A O 1
ATOM 2239 N N . ALA A 1 290 ? 18.127 0.405 -8.166 1.00 95.75 290 ALA A N 1
ATOM 2240 C CA . ALA A 1 290 ? 19.068 -0.078 -9.165 1.00 95.75 290 ALA A CA 1
ATOM 2241 C C . ALA A 1 290 ? 18.953 0.770 -10.441 1.00 95.75 290 ALA A C 1
ATOM 2243 O O . ALA A 1 290 ? 17.846 0.899 -10.972 1.00 95.75 290 ALA A O 1
ATOM 2244 N N . PRO A 1 291 ? 20.046 1.360 -10.954 1.00 95.81 291 PRO A N 1
ATOM 2245 C CA . PRO A 1 291 ? 20.029 1.970 -12.279 1.00 95.81 291 PRO A CA 1
ATOM 2246 C C . PRO A 1 291 ? 19.803 0.875 -13.330 1.00 95.81 291 PRO A C 1
ATOM 2248 O O . PRO A 1 291 ? 20.466 -0.161 -13.300 1.00 95.81 291 PRO A O 1
ATOM 2251 N N . VAL A 1 292 ? 18.848 1.084 -14.238 1.00 97.12 292 VAL A N 1
ATOM 2252 C CA . VAL A 1 292 ? 18.456 0.079 -15.248 1.00 97.12 292 VAL A CA 1
ATOM 2253 C C . VAL A 1 292 ? 18.563 0.587 -16.679 1.00 97.12 292 VAL A C 1
ATOM 2255 O O . VAL A 1 292 ? 18.745 -0.218 -17.590 1.00 97.12 292 VAL A O 1
ATOM 2258 N N . ALA A 1 293 ? 18.486 1.899 -16.899 1.00 95.50 293 ALA A N 1
ATOM 2259 C CA . ALA A 1 293 ? 18.618 2.480 -18.228 1.00 95.50 293 ALA A CA 1
ATOM 2260 C C . ALA A 1 293 ? 19.050 3.951 -18.174 1.00 95.50 293 ALA A C 1
ATOM 2262 O O . ALA A 1 293 ? 18.944 4.600 -17.136 1.00 95.50 293 ALA A O 1
ATOM 2263 N N . ILE A 1 294 ? 19.485 4.479 -19.315 1.00 92.31 294 ILE A N 1
ATOM 2264 C CA . ILE A 1 294 ? 19.713 5.905 -19.561 1.00 92.31 294 ILE A CA 1
ATOM 2265 C C . ILE A 1 294 ? 18.824 6.319 -20.729 1.00 92.31 294 ILE A C 1
ATOM 2267 O O . ILE A 1 294 ? 18.850 5.697 -21.792 1.00 92.31 294 ILE A O 1
ATOM 2271 N N . ARG A 1 295 ? 18.032 7.373 -20.545 1.00 88.62 295 ARG A N 1
ATOM 2272 C CA . ARG A 1 295 ? 17.210 7.965 -21.602 1.00 88.62 295 ARG A CA 1
ATOM 2273 C C . ARG A 1 295 ? 17.903 9.169 -22.210 1.00 88.62 295 ARG A C 1
ATOM 2275 O O . ARG A 1 295 ? 18.444 10.013 -21.504 1.00 88.62 295 ARG A O 1
ATOM 2282 N N . HIS A 1 296 ? 17.849 9.239 -23.530 1.00 85.00 296 HIS A N 1
ATOM 2283 C CA . HIS A 1 296 ? 18.465 10.255 -24.361 1.00 85.00 296 HIS A CA 1
ATOM 2284 C C . HIS A 1 296 ? 17.359 11.028 -25.074 1.00 85.00 296 HIS A C 1
ATOM 2286 O O . HIS A 1 296 ? 16.609 10.458 -25.871 1.00 85.00 296 HIS A O 1
ATOM 2292 N N . TYR A 1 297 ? 17.269 12.327 -24.802 1.00 79.81 297 TYR A N 1
ATOM 2293 C CA . TYR A 1 297 ? 16.332 13.216 -25.479 1.00 79.81 297 TYR A CA 1
ATOM 2294 C C . TYR A 1 297 ? 17.065 14.016 -26.548 1.00 79.81 297 TYR A C 1
ATOM 2296 O O . TYR A 1 297 ? 17.968 14.797 -26.242 1.00 79.81 297 TYR A O 1
ATOM 2304 N N . SER A 1 298 ? 16.651 13.847 -27.803 1.00 70.25 298 SER A N 1
ATOM 2305 C CA . SER A 1 298 ? 17.184 14.601 -28.940 1.00 70.25 298 SER A CA 1
ATOM 2306 C C . SER A 1 298 ? 16.083 15.423 -29.609 1.00 70.25 298 SER A C 1
ATOM 2308 O O . SER A 1 298 ? 15.027 14.889 -29.964 1.00 70.25 298 SER A O 1
ATOM 2310 N N . LYS A 1 299 ? 16.346 16.717 -29.823 1.00 61.94 299 LYS A N 1
ATOM 2311 C CA . LYS A 1 299 ? 15.533 17.593 -30.680 1.00 61.94 299 LYS A CA 1
ATOM 2312 C C . LYS A 1 299 ? 16.178 17.650 -32.059 1.00 61.94 299 LYS A C 1
ATOM 2314 O O . LYS A 1 299 ? 17.258 18.215 -32.203 1.00 61.94 299 LYS A O 1
ATOM 2319 N N . VAL A 1 300 ? 15.534 17.076 -33.073 1.00 54.97 300 VAL A N 1
ATOM 2320 C CA . VAL A 1 300 ? 16.028 17.181 -34.453 1.00 54.97 300 VAL A CA 1
ATOM 2321 C C . VAL A 1 300 ? 15.532 18.498 -35.050 1.00 54.97 300 VAL A C 1
ATOM 2323 O O . VAL A 1 300 ? 14.370 18.610 -35.434 1.00 54.97 300 VAL A O 1
ATOM 2326 N N . SER A 1 301 ? 16.413 19.496 -35.146 1.00 44.16 301 SER A N 1
ATOM 2327 C CA . SER A 1 301 ? 16.191 20.671 -35.998 1.00 44.16 301 SER A CA 1
ATOM 2328 C C . SER A 1 301 ? 16.576 20.296 -37.432 1.00 44.16 301 SER A C 1
ATOM 2330 O O . SER A 1 301 ? 17.718 19.909 -37.686 1.00 44.16 301 SER A O 1
ATOM 2332 N N . ARG A 1 302 ? 15.634 20.308 -38.386 1.00 46.75 302 ARG A N 1
ATOM 2333 C CA . ARG A 1 302 ? 15.936 19.862 -39.757 1.00 46.75 302 ARG A CA 1
ATOM 2334 C C . ARG A 1 302 ? 16.883 20.835 -40.459 1.00 46.75 302 ARG A C 1
ATOM 2336 O O . ARG A 1 302 ? 16.492 21.956 -40.775 1.00 46.75 302 ARG A O 1
ATOM 2343 N N . LYS A 1 303 ? 18.019 20.297 -40.917 1.00 36.59 303 LYS A N 1
ATOM 2344 C CA . LYS A 1 303 ? 18.326 20.398 -42.354 1.00 36.59 303 LYS A CA 1
ATOM 2345 C C . LYS A 1 303 ? 19.079 19.221 -43.003 1.00 36.59 303 LYS A C 1
ATOM 2347 O O . LYS A 1 303 ? 19.056 19.201 -44.223 1.00 36.59 303 LYS A O 1
ATOM 2352 N N . TYR A 1 304 ? 19.658 18.237 -42.286 1.00 42.00 304 TYR A N 1
ATOM 2353 C CA . TYR A 1 304 ? 20.538 17.247 -42.962 1.00 42.00 304 TYR A CA 1
ATOM 2354 C C . TYR A 1 304 ? 20.492 15.745 -42.576 1.00 42.00 304 TYR A C 1
ATOM 2356 O O . TYR A 1 304 ? 21.083 14.971 -43.314 1.00 42.00 304 TYR A O 1
ATOM 2364 N N . ASP A 1 305 ? 19.787 15.272 -41.537 1.00 45.66 305 ASP A N 1
ATOM 2365 C CA . ASP A 1 305 ? 19.987 13.879 -41.039 1.00 45.66 305 ASP A CA 1
ATOM 2366 C C . ASP A 1 305 ? 18.776 12.920 -41.122 1.00 45.66 305 ASP A C 1
ATOM 2368 O O . ASP A 1 305 ? 18.723 11.905 -40.427 1.00 45.66 305 ASP A O 1
ATOM 2372 N N . VAL A 1 306 ? 17.778 13.195 -41.970 1.00 47.38 306 VAL A N 1
ATOM 2373 C CA . VAL A 1 306 ? 16.593 12.311 -42.072 1.00 47.38 306 VAL A CA 1
ATOM 2374 C C . VAL A 1 306 ? 16.906 10.994 -42.807 1.00 47.38 306 VAL A C 1
ATOM 2376 O O . VAL A 1 306 ? 16.323 9.969 -42.457 1.00 47.38 306 VAL A O 1
ATOM 2379 N N . GLU A 1 307 ? 17.845 10.978 -43.762 1.00 46.94 307 GLU A N 1
ATOM 2380 C CA . GLU A 1 307 ? 18.260 9.745 -44.459 1.00 46.94 307 GLU A CA 1
ATOM 2381 C C . GLU A 1 307 ? 18.983 8.759 -43.519 1.00 46.94 307 GLU A C 1
ATOM 2383 O O . GLU A 1 307 ? 18.599 7.594 -43.436 1.00 46.94 307 GLU A O 1
ATOM 2388 N N . ARG A 1 308 ? 19.966 9.229 -42.736 1.00 46.66 308 ARG A N 1
ATOM 2389 C CA . ARG A 1 308 ? 20.838 8.361 -41.918 1.00 46.66 308 ARG A CA 1
ATOM 2390 C C . ARG A 1 308 ? 20.098 7.649 -40.776 1.00 46.66 308 ARG A C 1
ATOM 2392 O O . ARG A 1 308 ? 20.450 6.531 -40.414 1.00 46.66 308 ARG A O 1
ATOM 2399 N N . TYR A 1 309 ? 19.057 8.268 -40.213 1.00 47.06 309 TYR A N 1
ATOM 2400 C CA . TYR A 1 309 ? 18.259 7.658 -39.139 1.00 47.06 309 TYR A CA 1
ATOM 2401 C C . TYR A 1 309 ? 17.197 6.673 -39.644 1.00 47.06 309 TYR A C 1
ATOM 2403 O O . TYR A 1 309 ? 16.882 5.715 -38.935 1.00 47.06 309 TYR A O 1
ATOM 2411 N N . ARG A 1 310 ? 16.656 6.865 -40.858 1.00 48.91 310 ARG A N 1
ATOM 2412 C CA . ARG A 1 310 ? 15.715 5.902 -41.462 1.00 48.91 310 ARG A CA 1
ATOM 2413 C C . ARG A 1 310 ? 16.398 4.582 -41.806 1.00 48.91 310 ARG A C 1
ATOM 2415 O O . ARG A 1 310 ? 15.766 3.541 -41.700 1.00 48.91 310 ARG A O 1
ATOM 2422 N N . GLU A 1 311 ? 17.677 4.613 -42.164 1.00 42.94 311 GLU A N 1
ATOM 2423 C CA . GLU A 1 311 ? 18.454 3.405 -42.461 1.00 42.94 311 GLU A CA 1
ATOM 2424 C C . GLU A 1 311 ? 18.769 2.584 -41.200 1.00 42.94 311 GLU A C 1
ATOM 2426 O O . GLU A 1 311 ? 18.702 1.363 -41.244 1.00 42.94 311 GLU A O 1
ATOM 2431 N N . ALA A 1 312 ? 18.996 3.225 -40.047 1.00 44.53 312 ALA A N 1
ATOM 2432 C CA . ALA A 1 312 ? 19.257 2.526 -38.781 1.00 44.53 312 ALA A CA 1
ATOM 2433 C C . ALA A 1 312 ? 17.996 1.961 -38.092 1.00 44.53 312 ALA A C 1
ATOM 2435 O O . ALA A 1 312 ? 18.110 1.171 -37.159 1.00 44.53 312 ALA A O 1
ATOM 2436 N N . SER A 1 313 ? 16.799 2.385 -38.511 1.00 43.69 313 SER A N 1
ATOM 2437 C CA . SER A 1 313 ? 15.517 1.988 -37.902 1.00 43.69 313 SER A CA 1
ATOM 2438 C C . SER A 1 313 ? 14.672 1.038 -38.763 1.00 43.69 313 SER A C 1
ATOM 2440 O O . SER A 1 313 ? 13.651 0.551 -38.287 1.00 43.69 313 SER A O 1
ATOM 2442 N N . ASN A 1 314 ? 15.102 0.730 -39.992 1.00 40.06 314 ASN A N 1
ATOM 2443 C CA . ASN A 1 314 ? 14.339 -0.062 -40.966 1.00 40.06 314 ASN A CA 1
ATOM 2444 C C . ASN A 1 314 ? 14.731 -1.548 -41.074 1.00 40.06 314 ASN A C 1
ATOM 2446 O O . ASN A 1 314 ? 14.246 -2.223 -41.981 1.00 40.06 314 ASN A O 1
ATOM 2450 N N . ASP A 1 315 ? 15.518 -2.103 -40.149 1.00 42.69 315 ASP A N 1
ATOM 2451 C CA . ASP A 1 315 ? 15.788 -3.554 -40.147 1.00 42.69 315 ASP A CA 1
ATOM 2452 C C . ASP A 1 315 ? 14.592 -4.414 -39.689 1.00 42.69 315 ASP A C 1
ATOM 2454 O O . ASP A 1 315 ? 14.673 -5.640 -39.697 1.00 42.69 315 ASP A O 1
ATOM 2458 N N . LEU A 1 316 ? 13.437 -3.813 -39.377 1.00 41.59 316 LEU A N 1
ATOM 2459 C CA . LEU A 1 316 ? 12.169 -4.522 -39.202 1.00 41.59 316 LEU A CA 1
ATOM 2460 C C . LEU A 1 316 ? 11.009 -3.709 -39.803 1.00 41.59 316 LEU A C 1
ATOM 2462 O O . LEU A 1 316 ? 10.684 -2.627 -39.331 1.00 41.59 316 LEU A O 1
ATOM 2466 N N . PHE A 1 317 ? 10.354 -4.318 -40.796 1.00 32.78 317 PHE A N 1
ATOM 2467 C CA . PHE A 1 317 ? 9.125 -3.914 -41.498 1.00 32.78 317 PHE A CA 1
ATOM 2468 C C . PHE A 1 317 ? 9.250 -2.934 -42.674 1.00 32.78 317 PHE A C 1
ATOM 2470 O O . PHE A 1 317 ? 9.251 -1.713 -42.554 1.00 32.78 317 PHE A O 1
ATOM 2477 N N . SER A 1 318 ? 9.200 -3.524 -43.869 1.00 34.91 318 SER A N 1
ATOM 2478 C CA . SER A 1 318 ? 8.866 -2.858 -45.122 1.00 34.91 318 SER A CA 1
ATOM 2479 C C . SER A 1 318 ? 7.354 -2.941 -45.377 1.00 34.91 318 SER A C 1
ATOM 2481 O O . SER A 1 318 ? 6.788 -4.029 -45.362 1.00 34.91 318 SER A O 1
ATOM 2483 N N . GLN A 1 319 ? 6.714 -1.793 -45.635 1.00 32.84 319 GLN A N 1
ATOM 2484 C CA . GLN A 1 319 ? 5.891 -1.490 -46.824 1.00 32.84 319 GLN A CA 1
ATOM 2485 C C . GLN A 1 319 ? 4.846 -0.376 -46.582 1.00 32.84 319 GLN A C 1
ATOM 2487 O O . GLN A 1 319 ? 4.149 -0.339 -45.576 1.00 32.84 319 GLN A O 1
ATOM 2492 N N . SER A 1 320 ? 4.692 0.439 -47.635 1.00 34.00 320 SER A N 1
ATOM 2493 C CA . SER A 1 320 ? 3.561 1.306 -48.024 1.00 34.00 320 SER A CA 1
ATOM 2494 C C . SER A 1 320 ? 3.533 2.804 -47.625 1.00 34.00 320 SER A C 1
ATOM 2496 O O . SER A 1 320 ? 3.133 3.209 -46.546 1.00 34.00 320 SER A O 1
ATOM 2498 N N . GLN A 1 321 ? 3.954 3.600 -48.621 1.00 36.75 321 GLN A N 1
ATOM 2499 C CA . GLN A 1 321 ? 3.235 4.689 -49.313 1.00 36.75 321 GLN A CA 1
ATOM 2500 C C . GLN A 1 321 ? 2.933 6.059 -48.655 1.00 36.75 321 GLN A C 1
ATOM 2502 O O . GLN A 1 321 ? 2.093 6.209 -47.783 1.00 36.75 321 GLN A O 1
ATOM 2507 N N . GLN A 1 322 ? 3.549 7.056 -49.313 1.00 34.09 322 GLN A N 1
ATOM 2508 C CA . GLN A 1 322 ? 3.034 8.355 -49.784 1.00 34.09 322 GLN A CA 1
ATOM 2509 C C . GLN A 1 322 ? 2.694 9.458 -48.763 1.00 34.09 322 GLN A C 1
ATOM 2511 O O . GLN A 1 322 ? 1.676 9.461 -48.086 1.00 34.09 322 GLN A 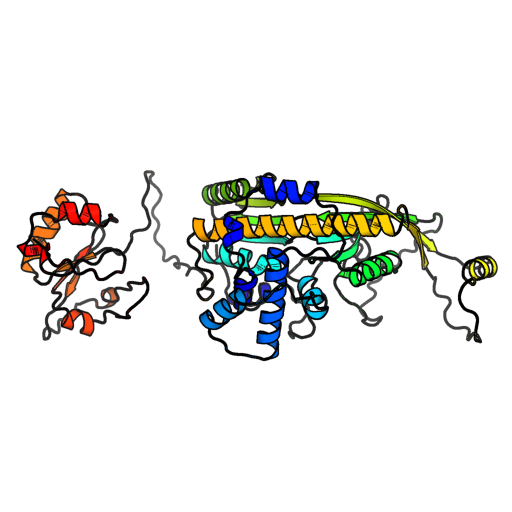O 1
ATOM 2516 N N . ASN A 1 323 ? 3.584 10.458 -48.764 1.00 34.09 323 ASN A N 1
ATOM 2517 C CA . ASN A 1 323 ? 3.545 11.705 -48.009 1.00 34.09 323 ASN A CA 1
ATOM 2518 C C . ASN A 1 323 ? 2.474 12.680 -48.532 1.00 34.09 323 ASN A C 1
ATOM 2520 O O . ASN A 1 323 ? 2.540 13.097 -49.690 1.00 34.09 323 ASN A O 1
ATOM 2524 N N . THR A 1 324 ? 1.616 13.174 -47.642 1.00 31.16 324 THR A N 1
ATOM 2525 C CA . THR A 1 324 ? 1.089 14.545 -47.693 1.00 31.16 324 THR A CA 1
ATOM 2526 C C . THR A 1 324 ? 1.946 15.442 -46.800 1.00 31.16 324 THR A C 1
ATOM 2528 O O . THR A 1 324 ? 2.365 15.063 -45.706 1.00 31.16 324 THR A O 1
ATOM 2531 N N . ALA A 1 325 ? 2.284 16.624 -47.313 1.00 38.88 325 ALA A N 1
ATOM 2532 C CA . ALA A 1 325 ? 3.066 17.634 -46.617 1.00 38.88 325 ALA A CA 1
ATOM 2533 C C . ALA A 1 325 ? 2.167 18.407 -45.640 1.00 38.88 325 ALA A C 1
ATOM 2535 O O . ALA A 1 325 ? 1.615 19.438 -46.005 1.00 38.88 325 ALA A O 1
ATOM 2536 N N . GLU A 1 326 ? 2.031 17.913 -44.410 1.00 35.84 326 GLU A N 1
ATOM 2537 C CA . GLU A 1 326 ? 1.371 18.628 -43.312 1.00 35.84 326 GLU A CA 1
ATOM 2538 C C . GLU A 1 326 ? 2.263 18.653 -42.057 1.00 35.84 326 GLU A C 1
ATOM 2540 O O . GLU A 1 326 ? 2.922 17.673 -41.711 1.00 35.84 326 GLU A O 1
ATOM 2545 N N . ASP A 1 327 ? 2.322 19.843 -41.454 1.00 35.28 327 ASP A N 1
ATOM 2546 C CA . ASP A 1 327 ? 2.930 20.254 -40.185 1.00 35.28 327 ASP A CA 1
ATOM 2547 C C . ASP A 1 327 ? 4.333 19.739 -39.812 1.00 35.28 327 ASP A C 1
ATOM 2549 O O . ASP A 1 327 ? 4.563 18.671 -39.238 1.00 35.28 327 ASP A O 1
ATOM 2553 N N . VAL A 1 328 ? 5.317 20.620 -40.024 1.00 43.47 328 VAL A N 1
ATOM 2554 C CA . VAL A 1 328 ? 6.678 20.509 -39.484 1.00 43.47 328 VAL A CA 1
ATOM 2555 C C . VAL A 1 328 ? 6.660 20.865 -37.990 1.00 43.47 328 VAL A C 1
ATOM 2557 O O . VAL A 1 328 ? 7.144 21.914 -37.575 1.00 43.47 328 VAL A O 1
ATOM 2560 N N . GLN A 1 329 ? 6.097 19.988 -37.160 1.00 45.94 329 GLN A N 1
ATOM 2561 C CA . GLN A 1 329 ? 6.298 20.043 -35.712 1.00 45.94 329 GLN A CA 1
ATOM 2562 C C . GLN A 1 329 ? 7.664 19.445 -35.342 1.00 45.94 329 GLN A C 1
ATOM 2564 O O . GLN A 1 329 ? 8.077 18.405 -35.863 1.00 45.94 329 GLN A O 1
ATOM 2569 N N . ASN A 1 330 ? 8.367 20.105 -34.416 1.00 49.00 330 ASN A N 1
ATOM 2570 C CA . ASN A 1 330 ? 9.583 19.617 -33.762 1.00 49.00 330 ASN A CA 1
ATOM 2571 C C . ASN A 1 330 ? 9.341 18.224 -33.146 1.00 49.00 330 ASN A C 1
ATOM 2573 O O . ASN A 1 330 ? 8.854 18.114 -32.021 1.00 49.00 330 ASN A O 1
ATOM 2577 N N . LYS A 1 331 ? 9.688 17.147 -33.862 1.00 55.38 331 LYS A N 1
ATOM 2578 C CA . LYS A 1 331 ? 9.628 15.787 -33.311 1.00 55.38 331 LYS A CA 1
ATOM 2579 C C . LYS A 1 331 ? 10.810 15.575 -32.364 1.00 55.38 331 LYS A C 1
ATOM 2581 O O . LYS A 1 331 ? 11.958 15.448 -32.783 1.00 55.38 331 LYS A O 1
ATOM 2586 N N . GLU A 1 332 ? 10.509 15.586 -31.073 1.00 63.34 332 GLU A N 1
ATOM 2587 C CA . GLU A 1 332 ? 11.395 15.113 -30.010 1.00 63.34 332 GLU A CA 1
ATOM 2588 C C . GLU A 1 332 ? 11.399 13.585 -29.990 1.00 63.34 332 GLU A C 1
ATOM 2590 O O . GLU A 1 332 ? 10.335 12.972 -29.884 1.00 63.34 332 GLU A O 1
ATOM 2595 N N . TYR A 1 333 ? 12.589 12.988 -30.042 1.00 70.25 333 TYR A N 1
ATOM 2596 C CA . TYR A 1 333 ? 12.773 11.543 -29.939 1.00 70.25 333 TYR A CA 1
ATOM 2597 C C . TYR A 1 333 ? 13.339 11.177 -28.570 1.00 70.25 333 TYR A C 1
ATOM 2599 O O . TYR A 1 333 ? 14.181 11.894 -28.023 1.00 70.25 333 TYR A O 1
ATOM 2607 N N . VAL A 1 334 ? 12.867 10.047 -28.045 1.00 80.88 334 VAL A N 1
ATOM 2608 C CA . VAL A 1 334 ? 13.425 9.389 -26.866 1.00 80.88 334 VAL A CA 1
ATOM 2609 C C . VAL A 1 334 ? 14.138 8.139 -27.354 1.00 80.88 334 VAL A C 1
ATOM 2611 O O . VAL A 1 334 ? 13.503 7.269 -27.943 1.00 80.88 334 VAL A O 1
ATOM 2614 N N . ASN A 1 335 ? 15.436 8.047 -27.093 1.00 86.19 335 ASN A N 1
ATOM 2615 C CA . ASN A 1 335 ? 16.177 6.800 -27.222 1.00 86.19 335 ASN A CA 1
ATOM 2616 C C . ASN A 1 335 ? 16.543 6.290 -25.826 1.00 86.19 335 ASN A C 1
ATOM 2618 O O . ASN A 1 335 ? 16.867 7.095 -24.953 1.00 86.19 335 ASN A O 1
ATOM 2622 N N . THR A 1 336 ? 16.510 4.980 -25.607 1.00 90.94 336 THR A N 1
ATOM 2623 C CA . THR A 1 336 ? 16.837 4.392 -24.309 1.00 90.94 336 THR A CA 1
ATOM 2624 C C . THR A 1 336 ? 17.968 3.386 -24.437 1.00 90.94 336 THR A C 1
ATOM 2626 O O . THR A 1 336 ? 17.854 2.394 -25.151 1.00 90.94 336 THR A O 1
ATOM 2629 N N . THR A 1 337 ? 19.036 3.612 -23.679 1.00 94.38 337 THR A N 1
ATOM 2630 C CA . THR A 1 337 ? 20.144 2.673 -23.520 1.00 94.38 337 THR A CA 1
ATOM 2631 C C . THR A 1 337 ? 19.921 1.851 -22.256 1.00 94.38 337 THR A C 1
ATOM 2633 O O . THR A 1 337 ? 19.947 2.393 -21.151 1.00 94.38 337 THR A O 1
ATOM 2636 N N . TRP A 1 338 ? 19.701 0.545 -22.395 1.00 95.38 338 TRP A N 1
ATOM 2637 C CA . TRP A 1 338 ? 19.583 -0.364 -21.254 1.00 95.38 338 TRP A CA 1
ATOM 2638 C C . TRP A 1 338 ? 20.954 -0.635 -20.632 1.00 95.38 338 TRP A C 1
ATOM 2640 O O . TRP A 1 338 ? 21.927 -0.892 -21.336 1.00 95.38 338 TRP A O 1
ATOM 2650 N N . LEU A 1 339 ? 21.021 -0.582 -19.302 1.00 96.75 339 LEU A N 1
ATOM 2651 C CA . LEU A 1 339 ? 22.232 -0.875 -18.523 1.00 96.75 339 LEU A CA 1
ATOM 2652 C C . LEU A 1 339 ? 22.286 -2.332 -18.050 1.00 96.75 339 LEU A C 1
ATOM 2654 O O . LEU A 1 339 ? 23.285 -2.773 -17.486 1.00 96.75 339 LEU A O 1
ATOM 2658 N N . VAL A 1 340 ? 21.194 -3.066 -18.247 1.00 96.00 340 VAL A N 1
ATOM 2659 C CA . VAL A 1 340 ? 20.997 -4.431 -17.771 1.00 96.00 340 VAL A CA 1
ATOM 2660 C C . VAL A 1 340 ? 20.403 -5.291 -18.878 1.00 96.00 340 VAL A C 1
ATOM 2662 O O . VAL A 1 340 ? 19.710 -4.784 -19.759 1.00 96.00 340 VAL A O 1
ATOM 2665 N N . THR A 1 341 ? 20.656 -6.597 -18.824 1.00 95.06 341 THR A N 1
ATOM 2666 C CA . THR A 1 341 ? 19.975 -7.558 -19.698 1.00 95.06 341 THR A CA 1
ATOM 2667 C C . THR A 1 341 ? 18.507 -7.698 -19.299 1.00 95.06 341 THR A C 1
ATOM 2669 O O . THR A 1 341 ? 18.125 -7.399 -18.164 1.00 95.06 341 THR A O 1
ATOM 2672 N N . GLU A 1 342 ? 17.681 -8.196 -20.218 1.00 90.94 342 GLU A N 1
ATOM 2673 C CA . GLU A 1 342 ? 16.269 -8.467 -19.941 1.00 90.94 342 GLU A CA 1
ATOM 2674 C C . GLU A 1 342 ? 16.091 -9.463 -18.782 1.00 90.94 342 GLU A C 1
ATOM 2676 O O . GLU A 1 342 ? 15.292 -9.221 -17.878 1.00 90.94 342 GLU A O 1
ATOM 2681 N N . ASP A 1 343 ? 16.897 -10.528 -18.745 1.00 91.31 343 ASP A N 1
ATOM 2682 C CA . ASP A 1 343 ? 16.865 -11.523 -17.666 1.00 91.31 343 ASP A CA 1
ATOM 2683 C C . ASP A 1 343 ? 17.191 -10.905 -16.304 1.00 91.31 343 ASP A C 1
ATOM 2685 O O . ASP A 1 343 ? 16.513 -11.170 -15.309 1.00 91.31 343 ASP A O 1
ATOM 2689 N N . TYR A 1 344 ? 18.201 -10.030 -16.251 1.00 93.31 344 TYR A N 1
ATOM 2690 C CA . TYR A 1 344 ? 18.564 -9.349 -15.012 1.00 93.31 344 TYR A CA 1
ATOM 2691 C C . TYR A 1 344 ? 17.483 -8.351 -14.582 1.00 93.31 344 TYR A C 1
ATOM 2693 O O . TYR A 1 344 ? 17.178 -8.243 -13.394 1.00 93.31 344 TYR A O 1
ATOM 2701 N N . PHE A 1 345 ? 16.845 -7.661 -15.533 1.00 93.88 345 PHE A N 1
ATOM 2702 C CA . PHE A 1 345 ? 15.707 -6.795 -15.240 1.00 93.88 345 PHE A CA 1
ATOM 2703 C C . PHE A 1 345 ? 14.544 -7.590 -14.629 1.00 93.88 345 PHE A C 1
ATOM 2705 O O . PHE A 1 345 ? 14.062 -7.232 -13.552 1.00 93.88 345 PHE A O 1
ATOM 2712 N N . ARG A 1 346 ? 14.154 -8.717 -15.241 1.00 92.19 346 ARG A N 1
ATOM 2713 C CA . ARG A 1 346 ? 13.112 -9.619 -14.714 1.00 92.19 346 ARG A CA 1
ATOM 2714 C C . ARG A 1 346 ? 13.468 -10.171 -13.331 1.00 92.19 346 ARG A C 1
ATOM 2716 O O . ARG A 1 346 ? 12.606 -10.211 -12.454 1.00 92.19 346 ARG A O 1
ATOM 2723 N N . TYR A 1 347 ? 14.732 -10.523 -13.101 1.00 92.12 347 TYR A N 1
ATOM 2724 C CA . TYR A 1 347 ? 15.223 -10.962 -11.793 1.00 92.12 347 TYR A CA 1
ATOM 2725 C C . TYR A 1 347 ? 15.069 -9.879 -10.709 1.00 92.12 347 TYR A C 1
ATOM 2727 O O . TYR A 1 347 ? 14.592 -10.157 -9.602 1.00 92.12 347 TYR A O 1
ATOM 2735 N N . ILE A 1 348 ? 15.420 -8.622 -11.011 1.00 93.69 348 ILE A N 1
ATOM 2736 C CA . ILE A 1 348 ? 15.236 -7.530 -10.045 1.00 93.69 348 ILE A CA 1
ATOM 2737 C C . ILE A 1 348 ? 13.745 -7.262 -9.808 1.00 93.69 348 ILE A C 1
ATOM 2739 O O . ILE A 1 348 ? 13.350 -7.036 -8.665 1.00 93.69 348 ILE A O 1
ATOM 2743 N N . LEU A 1 349 ? 12.897 -7.336 -10.837 1.00 94.69 349 LEU A N 1
ATOM 2744 C CA . LEU A 1 349 ? 11.445 -7.211 -10.668 1.00 94.69 349 LEU A CA 1
ATOM 2745 C C . LEU A 1 349 ? 10.875 -8.305 -9.752 1.00 94.69 349 LEU A C 1
ATOM 2747 O O . LEU A 1 349 ? 10.098 -7.999 -8.847 1.00 94.69 349 LEU A O 1
ATOM 2751 N N . ALA A 1 350 ? 11.321 -9.554 -9.903 1.00 92.62 350 ALA A N 1
ATOM 2752 C CA . ALA A 1 350 ? 10.954 -10.634 -8.989 1.00 92.62 350 ALA A CA 1
ATOM 2753 C C . ALA A 1 350 ? 11.437 -10.357 -7.550 1.00 92.62 350 ALA A C 1
ATOM 2755 O O . ALA A 1 350 ? 10.705 -10.573 -6.582 1.00 92.62 350 ALA A O 1
ATOM 2756 N N . THR A 1 351 ? 12.629 -9.775 -7.394 1.00 92.81 351 THR A N 1
ATOM 2757 C CA . THR A 1 351 ? 13.131 -9.311 -6.089 1.00 92.81 351 THR A CA 1
ATOM 2758 C C . THR A 1 351 ? 12.242 -8.206 -5.492 1.00 92.81 351 THR A C 1
ATOM 2760 O O . THR A 1 351 ? 11.995 -8.189 -4.283 1.00 92.81 351 THR A O 1
ATOM 2763 N N . CYS A 1 352 ? 11.724 -7.286 -6.314 1.00 94.81 352 CYS A N 1
ATOM 2764 C CA . CYS A 1 352 ? 10.758 -6.273 -5.882 1.00 94.81 352 CYS A CA 1
ATOM 2765 C C . CYS A 1 352 ? 9.446 -6.911 -5.400 1.00 94.81 352 CYS A C 1
ATOM 2767 O O . CYS A 1 352 ? 8.955 -6.521 -4.343 1.00 94.81 352 CYS A O 1
ATOM 2769 N N . ASN A 1 353 ? 8.927 -7.930 -6.096 1.00 94.31 353 ASN A N 1
ATOM 2770 C CA . ASN A 1 353 ? 7.745 -8.690 -5.665 1.00 94.31 353 ASN A CA 1
ATOM 2771 C C . ASN A 1 353 ? 7.944 -9.320 -4.277 1.00 94.31 353 ASN A C 1
ATOM 2773 O O . ASN A 1 353 ? 7.116 -9.147 -3.388 1.00 94.31 353 ASN A O 1
ATOM 2777 N N . GLN A 1 354 ? 9.086 -9.962 -4.026 1.00 91.62 354 GLN A N 1
ATOM 2778 C CA . GLN A 1 354 ? 9.379 -10.540 -2.707 1.00 91.62 354 GLN A CA 1
ATOM 2779 C C . GLN A 1 354 ? 9.445 -9.488 -1.590 1.00 91.62 354 GLN A C 1
ATOM 2781 O O . GLN A 1 354 ? 8.988 -9.713 -0.459 1.00 91.62 354 GLN A O 1
ATOM 2786 N N . LYS A 1 355 ? 10.028 -8.321 -1.891 1.00 92.81 355 LYS A N 1
ATOM 2787 C CA . LYS A 1 355 ? 10.066 -7.190 -0.958 1.00 92.81 355 LYS A CA 1
ATOM 2788 C C . LYS A 1 355 ? 8.666 -6.620 -0.726 1.00 92.81 355 LYS A C 1
ATOM 2790 O O . LYS A 1 355 ? 8.365 -6.264 0.414 1.00 92.81 355 LYS A O 1
ATOM 2795 N N . LEU A 1 356 ? 7.808 -6.594 -1.749 1.00 94.62 356 LEU A N 1
ATOM 2796 C CA . LEU A 1 356 ? 6.403 -6.204 -1.631 1.00 94.62 356 LEU A CA 1
ATOM 2797 C C . LEU A 1 356 ? 5.634 -7.168 -0.727 1.00 94.62 356 LEU A C 1
ATOM 2799 O O . LEU A 1 356 ? 5.054 -6.713 0.255 1.00 94.62 356 LEU A O 1
ATOM 2803 N N . ALA A 1 357 ? 5.711 -8.479 -0.971 1.00 92.94 357 ALA A N 1
ATOM 2804 C CA . ALA A 1 357 ? 5.103 -9.501 -0.113 1.00 92.94 357 ALA A CA 1
ATOM 2805 C C . ALA A 1 357 ? 5.512 -9.329 1.359 1.00 92.94 357 ALA A C 1
ATOM 2807 O O . ALA A 1 357 ? 4.696 -9.372 2.279 1.00 92.94 357 ALA A O 1
ATOM 2808 N N . SER A 1 358 ? 6.792 -9.051 1.600 1.00 91.38 358 SER A N 1
ATOM 2809 C CA . SER A 1 358 ? 7.301 -8.863 2.960 1.00 91.38 358 SER A CA 1
ATOM 2810 C C . SER A 1 358 ? 6.881 -7.538 3.591 1.00 91.38 358 SER A C 1
ATOM 2812 O O . SER A 1 358 ? 6.665 -7.481 4.804 1.00 91.38 358 SER A O 1
ATOM 2814 N N . SER A 1 359 ? 6.730 -6.488 2.782 1.00 93.19 359 SER A N 1
ATOM 2815 C CA . SER A 1 359 ? 6.126 -5.216 3.189 1.00 93.19 359 SER A CA 1
ATOM 2816 C C . SER A 1 359 ? 4.660 -5.417 3.589 1.00 93.19 359 SER A C 1
ATOM 2818 O O . SER A 1 359 ? 4.251 -4.962 4.656 1.00 93.19 359 SER A O 1
ATOM 2820 N N . ILE A 1 360 ? 3.897 -6.186 2.805 1.00 94.81 360 ILE A N 1
ATOM 2821 C CA . ILE A 1 360 ? 2.504 -6.544 3.100 1.00 94.81 360 ILE A CA 1
ATOM 2822 C C . ILE A 1 360 ? 2.414 -7.346 4.404 1.00 94.81 360 ILE A C 1
ATOM 2824 O O . ILE A 1 360 ? 1.627 -7.001 5.279 1.00 94.81 360 ILE A O 1
ATOM 2828 N N . ARG A 1 361 ? 3.277 -8.345 4.620 1.00 93.44 361 ARG A N 1
ATOM 2829 C CA . ARG A 1 361 ? 3.322 -9.095 5.891 1.00 93.44 361 ARG A CA 1
ATOM 2830 C C . ARG A 1 361 ? 3.679 -8.217 7.096 1.00 93.44 361 ARG A C 1
ATOM 2832 O O . ARG A 1 361 ? 3.112 -8.395 8.172 1.00 93.44 361 ARG A O 1
ATOM 2839 N N . GLN A 1 362 ? 4.598 -7.255 6.941 1.00 93.00 362 GLN A N 1
ATOM 2840 C CA . GLN A 1 362 ? 4.888 -6.251 7.980 1.00 93.00 362 GLN A CA 1
ATOM 2841 C C . GLN A 1 362 ? 3.651 -5.406 8.311 1.00 93.00 362 GLN A C 1
ATOM 2843 O O . GLN A 1 362 ? 3.366 -5.164 9.484 1.00 93.00 362 GLN A O 1
ATOM 2848 N N . MET A 1 363 ? 2.920 -4.986 7.282 1.00 95.56 363 MET A N 1
ATOM 2849 C CA . MET A 1 363 ? 1.696 -4.201 7.397 1.00 95.56 363 MET A CA 1
ATOM 2850 C C . MET A 1 363 ? 0.565 -4.991 8.074 1.00 95.56 363 MET A C 1
ATOM 2852 O O . MET A 1 363 ? -0.059 -4.471 8.996 1.00 95.56 363 MET A O 1
ATOM 2856 N N . LEU A 1 364 ? 0.356 -6.254 7.692 1.00 96.31 364 LEU A N 1
ATOM 2857 C CA . LEU A 1 364 ? -0.636 -7.154 8.288 1.00 96.31 364 LEU A CA 1
ATOM 2858 C C . LEU A 1 364 ? -0.347 -7.443 9.762 1.00 96.31 364 LEU A C 1
ATOM 2860 O O . LEU A 1 364 ? -1.237 -7.318 10.599 1.00 96.31 364 LEU A O 1
ATOM 2864 N N . ARG A 1 365 ? 0.910 -7.757 10.106 1.00 95.44 365 ARG A N 1
ATOM 2865 C CA . ARG A 1 365 ? 1.331 -7.903 11.509 1.00 95.44 365 ARG A CA 1
ATOM 2866 C C . ARG A 1 365 ? 0.996 -6.676 12.330 1.00 95.44 365 ARG A C 1
ATOM 2868 O O . ARG A 1 365 ? 0.416 -6.794 13.404 1.00 95.44 365 ARG A O 1
ATOM 2875 N N . PHE A 1 366 ? 1.373 -5.509 11.816 1.00 97.06 366 PHE A N 1
ATOM 2876 C CA . PHE A 1 366 ? 1.124 -4.250 12.496 1.00 97.06 366 PHE A CA 1
ATOM 2877 C C . PHE A 1 366 ? -0.371 -3.977 12.664 1.00 97.06 366 PHE A C 1
ATOM 2879 O O . PHE A 1 366 ? -0.790 -3.603 13.754 1.00 97.06 366 PHE A O 1
ATOM 2886 N N . TYR A 1 367 ? -1.175 -4.219 11.628 1.00 97.94 367 TYR A N 1
ATOM 2887 C CA . TYR A 1 367 ? -2.625 -4.073 11.693 1.00 97.94 367 TYR A CA 1
ATOM 2888 C C . TYR A 1 367 ? -3.256 -4.972 12.759 1.00 97.94 367 TYR A C 1
ATOM 2890 O O . TYR A 1 367 ? -3.984 -4.476 13.613 1.00 97.94 367 TYR A O 1
ATOM 2898 N N . TRP A 1 368 ? -2.961 -6.273 12.752 1.00 97.00 368 TRP A N 1
ATOM 2899 C CA . TRP A 1 368 ? -3.576 -7.200 13.703 1.00 97.00 368 TRP A CA 1
ATOM 2900 C C . TRP A 1 368 ? -3.089 -6.969 15.135 1.00 97.00 368 TRP A C 1
ATOM 2902 O O . TRP A 1 368 ? -3.878 -7.032 16.076 1.00 97.00 368 TRP A O 1
ATOM 2912 N N . ALA A 1 369 ? -1.816 -6.608 15.315 1.00 96.31 369 ALA A N 1
ATOM 2913 C CA . ALA A 1 369 ? -1.310 -6.186 16.615 1.00 96.31 369 ALA A CA 1
ATOM 2914 C C . ALA A 1 369 ? -1.988 -4.890 17.096 1.00 96.31 369 ALA A C 1
ATOM 2916 O O . ALA A 1 369 ? -2.299 -4.767 18.277 1.00 96.31 369 ALA A O 1
ATOM 2917 N N . PHE A 1 370 ? -2.267 -3.947 16.190 1.00 97.19 370 PHE A N 1
ATOM 2918 C CA . PHE A 1 370 ? -3.012 -2.723 16.487 1.00 97.19 370 PHE A CA 1
ATOM 2919 C C . PHE A 1 370 ? -4.456 -3.021 16.891 1.00 97.19 370 PHE A C 1
ATOM 2921 O O . PHE A 1 370 ? -4.905 -2.535 17.926 1.00 97.19 370 PHE A O 1
ATOM 2928 N N . VAL A 1 371 ? -5.157 -3.851 16.120 1.00 95.50 371 VAL A N 1
ATOM 2929 C CA . VAL A 1 371 ? -6.525 -4.290 16.416 1.00 95.50 371 VAL A CA 1
ATOM 2930 C C . VAL A 1 371 ? -6.619 -4.877 17.822 1.00 95.50 371 VAL A C 1
ATOM 2932 O O . VAL A 1 371 ? -7.457 -4.439 18.606 1.00 95.50 371 VAL A O 1
ATOM 2935 N N . ASN A 1 372 ? -5.694 -5.770 18.178 1.00 93.94 372 ASN A N 1
ATOM 2936 C CA . ASN A 1 372 ? -5.653 -6.381 19.506 1.00 93.94 372 ASN A CA 1
ATOM 2937 C C . ASN A 1 372 ? -5.274 -5.378 20.607 1.00 93.94 372 ASN A C 1
ATOM 2939 O O . ASN A 1 372 ? -5.807 -5.429 21.711 1.00 93.94 372 ASN A O 1
ATOM 2943 N N . ARG A 1 373 ? -4.333 -4.463 20.335 1.00 94.88 373 ARG A N 1
ATOM 2944 C CA . ARG A 1 373 ? -3.825 -3.503 21.327 1.00 94.88 373 ARG A CA 1
ATOM 2945 C C . ARG A 1 373 ? -4.843 -2.419 21.679 1.00 94.88 373 ARG A C 1
ATOM 2947 O O . ARG A 1 373 ? -4.853 -1.961 22.820 1.00 94.88 373 ARG A O 1
ATOM 2954 N N . PHE A 1 374 ? -5.643 -1.993 20.705 1.00 93.44 374 PHE A N 1
ATOM 2955 C CA . PHE A 1 374 ? -6.597 -0.888 20.834 1.00 93.44 374 PHE A CA 1
ATOM 2956 C C . PHE A 1 374 ? -8.064 -1.339 20.822 1.00 93.44 374 PHE A C 1
ATOM 2958 O O . PHE A 1 374 ? -8.937 -0.481 20.717 1.00 93.44 374 PHE A O 1
ATOM 2965 N N . ASP A 1 375 ? -8.316 -2.646 20.941 1.00 91.81 375 ASP A N 1
ATOM 2966 C CA . ASP A 1 375 ? -9.653 -3.245 21.033 1.00 91.81 375 ASP A CA 1
ATOM 2967 C C . ASP A 1 375 ? -10.577 -2.841 19.865 1.00 91.81 375 ASP A C 1
ATOM 2969 O O . ASP A 1 375 ? -11.690 -2.343 20.030 1.00 91.81 375 ASP A O 1
ATOM 2973 N N . VAL A 1 376 ? -10.063 -2.976 18.638 1.00 91.31 376 VAL A N 1
ATOM 2974 C CA . VAL A 1 376 ? -10.776 -2.576 17.416 1.00 91.31 376 VAL A CA 1
ATOM 2975 C C . VAL A 1 376 ? -11.423 -3.785 16.750 1.00 91.31 376 VAL A C 1
ATOM 2977 O O . VAL A 1 376 ? -10.761 -4.535 16.043 1.00 91.31 376 VAL A O 1
ATOM 2980 N N . ASP A 1 377 ? -12.740 -3.930 16.865 1.00 88.31 377 ASP A N 1
ATOM 2981 C CA . ASP A 1 377 ? -13.448 -5.044 16.223 1.00 88.31 377 ASP A CA 1
ATOM 2982 C C . ASP A 1 377 ? -13.771 -4.780 14.741 1.00 88.31 377 ASP A C 1
ATOM 2984 O O . ASP A 1 377 ? -14.832 -4.253 14.393 1.00 88.31 377 ASP A O 1
ATOM 2988 N N . ALA A 1 378 ? -12.869 -5.181 13.843 1.00 80.69 378 ALA A N 1
ATOM 2989 C CA . ALA A 1 378 ? -13.053 -5.059 12.396 1.00 80.69 378 ALA A CA 1
ATOM 2990 C C . ALA A 1 378 ? -14.253 -5.856 11.841 1.00 80.69 378 ALA A C 1
ATOM 2992 O O . ALA A 1 378 ? -14.674 -5.599 10.713 1.00 80.69 378 ALA A O 1
ATOM 2993 N N . SER A 1 379 ? -14.841 -6.789 12.599 1.00 85.38 379 SER A N 1
ATOM 2994 C CA . SER A 1 379 ? -16.041 -7.515 12.167 1.00 85.38 379 SER A CA 1
ATOM 2995 C C . SER A 1 379 ? -17.311 -6.666 12.262 1.00 85.38 379 SER A C 1
ATOM 2997 O O . SER A 1 379 ? -18.251 -6.890 11.500 1.00 85.38 379 SER A O 1
ATOM 2999 N N . MET A 1 380 ? -17.317 -5.631 13.105 1.00 86.94 380 MET A 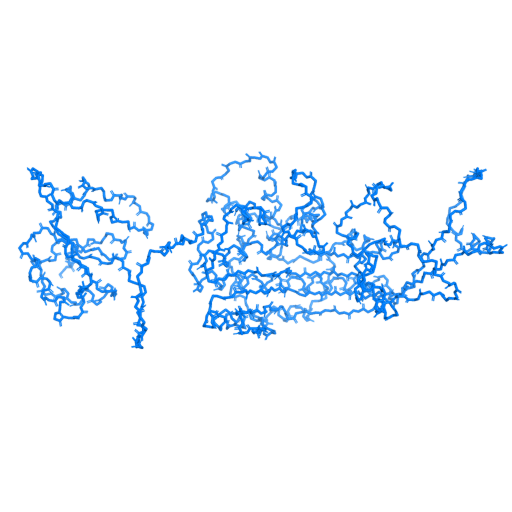N 1
ATOM 3000 C CA . MET A 1 380 ? -18.447 -4.714 13.261 1.00 86.94 380 MET A CA 1
ATOM 3001 C C . MET A 1 380 ? -18.468 -3.630 12.173 1.00 86.94 380 MET A C 1
ATOM 3003 O O . MET A 1 380 ? -17.410 -3.315 11.620 1.00 86.94 380 MET A O 1
ATOM 3007 N N . PRO A 1 381 ? -19.636 -3.035 11.851 1.00 85.56 381 PRO A N 1
ATOM 3008 C CA . PRO A 1 381 ? -19.734 -1.890 10.939 1.00 85.56 381 PRO A CA 1
ATOM 3009 C C . PRO A 1 381 ? -18.861 -0.709 11.375 1.00 85.56 381 PRO A C 1
ATOM 3011 O O . PRO A 1 381 ? -18.550 -0.558 12.561 1.00 85.56 381 PRO A O 1
ATOM 3014 N N . PHE A 1 382 ? -18.463 0.146 10.431 1.00 86.88 382 PHE A N 1
ATOM 3015 C CA . PHE A 1 382 ? -17.566 1.250 10.749 1.00 86.88 382 PHE A CA 1
ATOM 3016 C C . PHE A 1 382 ? -18.293 2.334 11.546 1.00 86.88 382 PHE A C 1
ATOM 3018 O O . PHE A 1 382 ? -19.260 2.940 11.085 1.00 86.88 382 PHE A O 1
ATOM 3025 N N . VAL A 1 383 ? -17.786 2.624 12.745 1.00 83.75 383 VAL A N 1
ATOM 3026 C CA . VAL A 1 383 ? -18.336 3.661 13.622 1.00 83.75 383 VAL A CA 1
ATOM 3027 C C . VAL A 1 383 ? -17.220 4.579 14.104 1.00 83.75 383 VAL A C 1
ATOM 3029 O O . VAL A 1 383 ? -16.194 4.133 14.615 1.00 83.75 383 VAL A O 1
ATOM 3032 N N . LEU A 1 384 ? -17.441 5.886 13.960 1.00 83.25 384 LEU A N 1
ATOM 3033 C CA . LEU A 1 384 ? -16.563 6.913 14.514 1.00 83.25 384 LEU A CA 1
ATOM 3034 C C . LEU A 1 384 ? -16.965 7.244 15.962 1.00 83.25 384 LEU A C 1
ATOM 3036 O O . LEU A 1 384 ? -18.162 7.364 16.250 1.00 83.25 384 LEU A O 1
ATOM 3040 N N . PRO A 1 385 ? -16.000 7.474 16.871 1.00 77.19 385 PRO A N 1
ATOM 3041 C CA . PRO A 1 385 ? -16.294 7.936 18.224 1.00 77.19 385 PRO A CA 1
ATOM 3042 C C . PRO A 1 385 ? -17.102 9.241 18.212 1.00 77.19 385 PRO A C 1
ATOM 3044 O O . PRO A 1 385 ? -16.721 10.220 17.565 1.00 77.19 385 PRO A O 1
ATOM 3047 N N . ARG A 1 386 ? -18.221 9.288 18.948 1.00 59.66 386 ARG A N 1
ATOM 3048 C CA . ARG A 1 386 ? -19.028 10.512 19.077 1.00 59.66 386 ARG A CA 1
ATOM 3049 C C . ARG A 1 386 ? -18.243 11.576 19.851 1.00 59.66 386 ARG A C 1
ATOM 3051 O O . ARG A 1 386 ? -17.832 11.349 20.987 1.00 59.66 386 ARG A O 1
ATOM 3058 N N . ASN A 1 387 ? -18.090 12.766 19.269 1.00 49.56 387 ASN A N 1
ATOM 3059 C CA . ASN A 1 387 ? -17.549 13.923 19.982 1.00 49.56 387 ASN A CA 1
ATOM 3060 C C . ASN A 1 387 ? -18.507 14.307 21.122 1.00 49.56 387 ASN A C 1
ATOM 3062 O O . ASN A 1 387 ? -19.640 14.710 20.858 1.00 49.56 387 ASN A O 1
ATOM 3066 N N . ARG A 1 388 ? -18.062 14.244 22.386 1.00 36.25 388 ARG A N 1
ATOM 3067 C CA . ARG A 1 388 ? -18.741 14.978 23.465 1.00 36.25 388 ARG A CA 1
ATOM 3068 C C . ARG A 1 388 ? -18.618 16.466 23.139 1.00 36.25 388 ARG A C 1
ATOM 3070 O O . ARG A 1 388 ? -17.525 17.025 23.205 1.00 36.25 388 ARG A O 1
ATOM 3077 N N . ALA A 1 389 ? -19.717 17.082 22.719 1.00 33.19 389 ALA A N 1
ATOM 3078 C CA . ALA A 1 389 ? -19.787 18.523 22.554 1.00 33.19 389 ALA A CA 1
ATOM 3079 C C . ALA A 1 389 ? -19.471 19.192 23.900 1.00 33.19 389 ALA A C 1
ATOM 3081 O O . ALA A 1 389 ? -20.016 18.827 24.940 1.00 33.19 389 ALA A O 1
ATOM 3082 N N . THR A 1 390 ? -18.548 20.144 23.870 1.00 31.09 390 THR A N 1
ATOM 3083 C CA . THR A 1 390 ? -18.192 21.008 24.990 1.00 31.09 390 THR A CA 1
ATOM 3084 C C . THR A 1 390 ? -19.380 21.904 25.334 1.00 31.09 390 THR A C 1
ATOM 3086 O O . THR A 1 390 ? -19.668 22.836 24.585 1.00 31.09 390 THR A O 1
ATOM 3089 N N . SER A 1 391 ? -20.054 21.644 26.454 1.00 29.19 391 SER A N 1
ATOM 3090 C CA . SER A 1 391 ? -20.797 22.674 27.182 1.00 29.19 391 SER A CA 1
ATOM 3091 C C . SER A 1 391 ? -19.872 23.282 28.234 1.00 29.19 391 SER A C 1
ATOM 3093 O O . SER A 1 391 ? -19.276 22.561 29.035 1.00 29.19 391 SER A O 1
ATOM 3095 N N . ASP A 1 392 ? -19.739 24.601 28.182 1.00 29.33 392 ASP A N 1
ATOM 3096 C CA . ASP A 1 392 ? -18.930 25.449 29.049 1.00 29.33 392 ASP A CA 1
ATOM 3097 C C . ASP A 1 392 ? -19.021 25.113 30.542 1.00 29.33 392 ASP A C 1
ATOM 3099 O O . ASP A 1 392 ? -20.097 25.151 31.134 1.00 29.33 392 ASP A O 1
ATOM 3103 N N . THR A 1 393 ? -17.871 24.916 31.194 1.00 27.73 393 THR A N 1
ATOM 3104 C CA . THR A 1 393 ? -17.568 25.585 32.473 1.00 27.73 393 THR A CA 1
ATOM 3105 C C . THR A 1 393 ? -16.075 25.494 32.802 1.00 27.73 393 THR A C 1
ATOM 3107 O O . THR A 1 393 ? -15.468 24.427 32.818 1.00 27.73 393 THR A O 1
ATOM 3110 N N . LYS A 1 394 ? -15.476 26.662 33.052 1.00 29.92 394 LYS A N 1
ATOM 3111 C CA . LYS A 1 394 ? -14.094 26.865 33.510 1.00 29.92 394 LYS A CA 1
ATOM 3112 C C . LYS A 1 394 ? -13.832 26.156 34.843 1.00 29.92 394 LYS A C 1
ATOM 3114 O O . LYS A 1 394 ? -14.468 26.534 35.818 1.00 29.92 394 LYS A O 1
ATOM 3119 N N . VAL A 1 395 ? -12.798 25.310 34.926 1.00 28.31 395 VAL A N 1
ATOM 3120 C CA . VAL A 1 395 ? -11.968 25.147 36.141 1.00 28.31 395 VAL A CA 1
ATOM 3121 C C . VAL A 1 395 ? -10.512 24.836 35.741 1.00 28.31 395 VAL A C 1
ATOM 3123 O O . VAL A 1 395 ? -10.250 23.978 34.906 1.00 28.31 395 VAL A O 1
ATOM 3126 N N . ILE A 1 396 ? -9.580 25.596 36.323 1.00 25.02 396 ILE A N 1
ATOM 3127 C CA . ILE A 1 396 ? -8.108 25.569 36.170 1.00 25.02 396 ILE A CA 1
ATOM 3128 C C . ILE A 1 396 ? -7.513 24.350 36.925 1.00 25.02 396 ILE A C 1
ATOM 3130 O O . ILE A 1 396 ? -8.116 23.913 37.906 1.00 25.02 396 ILE A O 1
ATOM 3134 N N . PRO A 1 397 ? -6.363 23.773 36.506 1.00 33.03 397 PRO A N 1
ATOM 3135 C CA . PRO A 1 397 ? -5.995 22.402 36.849 1.00 33.03 397 PRO A CA 1
ATOM 3136 C C . PRO A 1 397 ? -5.273 22.283 38.196 1.00 33.03 397 PRO A C 1
ATOM 3138 O O . PRO A 1 397 ? -4.494 23.152 38.590 1.00 33.03 397 PRO A O 1
ATOM 3141 N N . ARG A 1 398 ? -5.455 21.136 38.858 1.00 22.20 398 ARG A N 1
ATOM 3142 C CA . ARG A 1 398 ? -4.522 20.625 39.867 1.00 22.20 398 ARG A CA 1
ATOM 3143 C C . ARG A 1 398 ? -4.188 19.169 39.566 1.00 22.20 398 ARG A C 1
ATOM 3145 O O . ARG A 1 398 ? -5.069 18.385 39.232 1.00 22.20 398 ARG A O 1
ATOM 3152 N N . CYS A 1 399 ? -2.893 18.878 39.652 1.00 23.31 399 CYS A N 1
ATOM 3153 C CA . CYS A 1 399 ? -2.283 17.568 39.490 1.00 23.31 399 CYS A CA 1
ATOM 3154 C C . CYS A 1 399 ? -2.954 16.473 40.328 1.00 23.31 399 CYS A C 1
ATOM 3156 O O . CYS A 1 399 ? -3.474 16.754 41.406 1.00 23.31 399 CYS A O 1
ATOM 3158 N N . VAL A 1 400 ? -2.718 15.243 39.857 1.00 25.27 400 VAL A N 1
ATOM 3159 C CA . VAL A 1 400 ? -2.495 13.980 40.586 1.00 25.27 400 VAL A CA 1
ATOM 3160 C C . VAL A 1 400 ? -3.442 12.862 40.116 1.00 25.27 400 VAL A C 1
ATOM 3162 O O . VAL A 1 400 ? -4.649 12.913 40.308 1.00 25.27 400 VAL A O 1
ATOM 3165 N N . GLU A 1 401 ? -2.793 11.871 39.495 1.00 25.27 401 GLU A N 1
ATOM 3166 C CA . GLU A 1 401 ? -3.101 10.434 39.430 1.00 25.27 401 GLU A CA 1
ATOM 3167 C C . GLU A 1 401 ? -4.344 9.921 38.678 1.00 25.27 401 GLU A C 1
ATOM 3169 O O . GLU A 1 401 ? -5.497 10.152 39.026 1.00 25.27 401 GLU A O 1
ATOM 3174 N N . GLN A 1 402 ? -4.030 9.130 37.642 1.00 35.50 402 GLN A N 1
ATOM 3175 C CA . GLN A 1 402 ? -4.688 7.887 37.225 1.00 35.50 402 GLN A CA 1
ATOM 3176 C C . GLN A 1 402 ? -6.172 7.726 37.600 1.00 35.50 402 GLN A C 1
ATOM 3178 O O . GLN A 1 402 ? -6.507 7.275 38.693 1.00 35.50 402 GLN A O 1
ATOM 3183 N N . ARG A 1 403 ? -7.071 7.930 36.628 1.00 27.42 403 ARG A N 1
ATOM 3184 C CA . ARG A 1 403 ? -8.373 7.247 36.616 1.00 27.42 403 ARG A CA 1
ATOM 3185 C C . ARG A 1 403 ? -8.678 6.682 35.235 1.00 27.42 403 ARG A C 1
ATOM 3187 O O . ARG A 1 403 ? -8.882 7.414 34.270 1.00 27.42 403 ARG A O 1
ATOM 3194 N N . SER A 1 404 ? -8.694 5.354 35.199 1.00 31.33 404 SER A N 1
ATOM 3195 C CA . SER A 1 404 ? -9.420 4.511 34.257 1.00 31.33 404 SER A CA 1
ATOM 3196 C C . SER A 1 404 ? -10.801 5.092 33.941 1.00 31.33 404 SER A C 1
ATOM 3198 O O . SER A 1 404 ? -11.492 5.609 34.823 1.00 31.33 404 SER A O 1
ATOM 3200 N N . GLN A 1 405 ? -11.212 5.020 32.672 1.00 38.62 405 GLN A N 1
ATOM 3201 C CA . GLN A 1 405 ? -12.591 5.312 32.291 1.00 38.62 405 GLN A CA 1
ATOM 3202 C C . GLN A 1 405 ? -13.523 4.404 33.104 1.00 38.62 405 GLN A C 1
ATOM 3204 O O . GLN A 1 405 ? -13.381 3.184 33.105 1.00 38.62 405 GLN A O 1
ATOM 3209 N N . SER A 1 406 ? -14.439 5.024 33.843 1.00 36.12 406 SER A N 1
ATOM 3210 C CA . SER A 1 406 ? -15.410 4.360 34.704 1.00 36.12 406 SER A CA 1
ATOM 3211 C C . SER A 1 406 ? -16.342 3.478 33.872 1.00 36.12 406 SER A C 1
ATOM 3213 O O . SER A 1 406 ? -17.201 3.995 33.153 1.00 36.12 406 SER A O 1
ATOM 3215 N N . GLN A 1 407 ? -16.192 2.160 33.985 1.00 51.38 407 GLN A N 1
ATOM 3216 C CA . GLN A 1 407 ? -17.218 1.203 33.575 1.00 51.38 407 GLN A CA 1
ATOM 3217 C C . GLN A 1 407 ? -18.518 1.494 34.352 1.00 51.38 407 GLN A C 1
ATOM 3219 O O . GLN A 1 407 ? -18.485 1.837 35.537 1.00 51.38 407 GLN A O 1
ATOM 3224 N N . ASN A 1 408 ? -19.673 1.402 33.682 1.00 54.34 408 ASN A N 1
ATOM 3225 C CA . ASN A 1 408 ? -21.005 1.572 34.282 1.00 54.34 408 ASN A CA 1
ATOM 3226 C C . ASN A 1 408 ? -21.377 0.343 35.137 1.00 54.34 408 ASN A C 1
ATOM 3228 O O . ASN A 1 408 ? -22.331 -0.373 34.849 1.00 54.34 408 ASN A O 1
ATOM 3232 N N . THR A 1 409 ? -20.609 0.078 36.189 1.00 65.50 409 THR A N 1
ATOM 3233 C CA . THR A 1 409 ? -20.790 -1.103 37.042 1.00 65.50 409 THR A CA 1
ATOM 3234 C C . THR A 1 409 ? -21.759 -0.774 38.182 1.00 65.50 409 THR A C 1
ATOM 3236 O O . THR A 1 409 ? -21.597 0.256 38.854 1.00 65.50 409 THR A O 1
ATOM 3239 N N . VAL A 1 410 ? -22.796 -1.603 38.372 1.00 71.31 410 VAL A N 1
ATOM 3240 C CA . VAL A 1 410 ? -23.860 -1.411 39.376 1.00 71.31 410 VAL A CA 1
ATOM 3241 C C . VAL A 1 410 ? -24.283 -2.741 40.008 1.00 71.31 410 VAL A C 1
ATOM 3243 O O . VAL A 1 410 ? -24.434 -3.745 39.330 1.00 71.31 410 VAL A O 1
ATOM 3246 N N . VAL A 1 411 ? -24.548 -2.759 41.309 1.00 74.00 411 VAL A N 1
ATOM 3247 C CA . VAL A 1 411 ? -25.119 -3.925 42.002 1.00 74.00 411 VAL A CA 1
ATOM 3248 C C . VAL A 1 411 ? -26.631 -3.737 42.107 1.00 74.00 411 VAL A C 1
ATOM 3250 O O . VAL A 1 411 ? -27.071 -2.692 42.586 1.00 74.00 411 VAL A O 1
ATOM 3253 N N . ALA A 1 412 ? -27.427 -4.699 41.642 1.00 72.50 412 ALA A N 1
ATOM 3254 C CA . ALA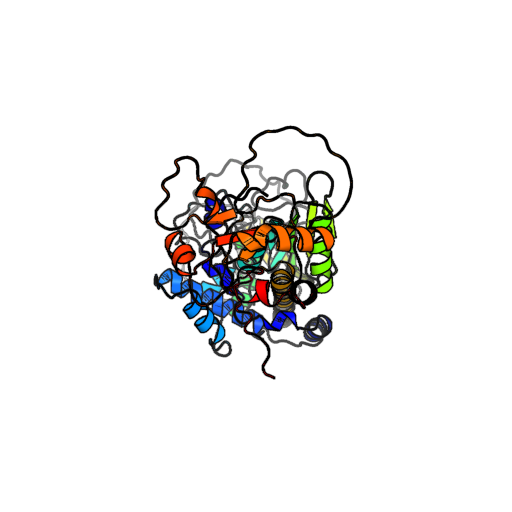 A 1 412 ? -28.883 -4.639 41.745 1.00 72.50 412 ALA A CA 1
ATOM 3255 C C . ALA A 1 412 ? -29.361 -5.252 43.075 1.00 72.50 412 ALA A C 1
ATOM 3257 O O . ALA A 1 412 ? -28.677 -6.071 43.675 1.00 72.50 412 ALA A O 1
ATOM 3258 N N . LEU A 1 413 ? -30.517 -4.808 43.566 1.00 71.50 413 LEU A N 1
ATOM 3259 C CA . LEU A 1 413 ? -31.121 -5.255 44.823 1.00 71.50 413 LEU A CA 1
ATOM 3260 C C . LEU A 1 413 ? -32.623 -5.455 44.639 1.00 71.50 413 LEU A C 1
ATOM 3262 O O . LEU A 1 413 ? -33.276 -4.572 44.084 1.00 71.50 413 LEU A O 1
ATOM 3266 N N . LYS A 1 414 ? -33.203 -6.534 45.180 1.00 66.31 414 LYS A N 1
ATOM 3267 C CA . LYS A 1 414 ? -34.667 -6.747 45.186 1.00 66.31 414 LYS A CA 1
ATOM 3268 C C . LYS A 1 414 ? -35.430 -6.010 46.284 1.00 66.31 414 LYS A C 1
ATOM 3270 O O . LYS A 1 414 ? -36.637 -5.827 46.173 1.00 66.31 414 LYS A O 1
ATOM 3275 N N . SER A 1 415 ? -34.755 -5.575 47.347 1.00 72.06 415 SER A N 1
ATOM 3276 C CA . SER A 1 415 ? -35.398 -4.880 48.467 1.00 72.06 415 SER A CA 1
ATOM 3277 C C . SER A 1 415 ? -34.652 -3.606 48.839 1.00 72.06 415 SER A C 1
ATOM 3279 O O . SER A 1 415 ? -33.434 -3.604 49.023 1.00 72.06 415 SER A O 1
ATOM 3281 N N . LEU A 1 416 ? -35.410 -2.519 49.017 1.00 76.44 416 LEU A N 1
ATOM 3282 C CA . LEU A 1 416 ? -34.887 -1.231 49.484 1.00 76.44 416 LEU A CA 1
ATOM 3283 C C . LEU A 1 416 ? -34.266 -1.330 50.890 1.00 76.44 416 LEU A C 1
ATOM 3285 O O . LEU A 1 416 ? -33.430 -0.499 51.246 1.00 76.44 416 LEU A O 1
ATOM 3289 N N . HIS A 1 417 ? -34.638 -2.350 51.676 1.00 79.06 417 HIS A N 1
ATOM 3290 C CA . HIS A 1 417 ? -34.132 -2.569 53.033 1.00 79.06 417 HIS A CA 1
ATOM 3291 C C . HIS A 1 417 ? -32.603 -2.739 53.071 1.00 79.06 417 HIS A C 1
ATOM 3293 O O . HIS A 1 417 ? -31.940 -2.223 53.971 1.00 79.06 417 HIS A O 1
ATOM 3299 N N . TYR A 1 418 ? -32.028 -3.385 52.053 1.00 76.19 418 TYR A N 1
ATOM 3300 C CA . TYR A 1 418 ? -30.600 -3.710 52.017 1.00 76.19 418 TYR A CA 1
ATOM 3301 C C . TYR A 1 418 ? -29.709 -2.578 51.500 1.00 76.19 418 TYR A C 1
ATOM 3303 O O . TYR A 1 418 ? -28.487 -2.673 51.617 1.00 76.19 418 TYR A O 1
ATOM 3311 N N . ILE A 1 419 ? -30.281 -1.476 50.988 1.00 80.75 419 ILE A N 1
ATOM 3312 C CA . ILE A 1 419 ? -29.496 -0.369 50.415 1.00 80.75 419 ILE A CA 1
ATOM 3313 C C . ILE A 1 419 ? -28.489 0.167 51.427 1.00 80.75 419 ILE A C 1
ATOM 3315 O O . ILE A 1 419 ? -27.318 0.355 51.104 1.00 80.75 419 ILE A O 1
ATOM 3319 N N . LYS A 1 420 ? -28.940 0.418 52.660 1.00 81.00 420 LYS A N 1
ATOM 3320 C CA . LYS A 1 420 ? -28.092 1.011 53.696 1.00 81.00 420 LYS A CA 1
ATOM 3321 C C . LYS A 1 420 ? -26.957 0.066 54.090 1.00 81.00 420 LYS A C 1
ATOM 3323 O O . LYS A 1 420 ? -25.819 0.511 54.186 1.00 81.00 420 LYS A O 1
ATOM 3328 N N . VAL A 1 421 ? -27.264 -1.219 54.265 1.00 81.38 421 VAL A N 1
ATOM 3329 C CA . VAL A 1 421 ? -26.294 -2.248 54.668 1.00 81.38 421 VAL A CA 1
ATOM 3330 C C . VAL A 1 421 ? -25.224 -2.428 53.592 1.00 81.38 421 VAL A C 1
ATOM 3332 O O . VAL A 1 421 ? -24.037 -2.270 53.876 1.00 81.38 421 VAL A O 1
ATOM 3335 N N . LEU A 1 422 ? -25.636 -2.657 52.341 1.00 78.25 422 LEU A N 1
ATOM 3336 C CA . LEU A 1 422 ? -24.707 -2.894 51.239 1.00 78.25 422 LEU A CA 1
ATOM 3337 C C . LEU A 1 422 ? -23.872 -1.647 50.921 1.00 78.25 422 LEU A C 1
ATOM 3339 O O . LEU A 1 422 ? -22.664 -1.748 50.716 1.00 78.25 422 LEU A O 1
ATOM 3343 N N . LYS A 1 423 ? -24.482 -0.454 50.942 1.00 82.19 423 LYS A N 1
ATOM 3344 C CA . LYS A 1 423 ? -23.750 0.804 50.755 1.00 82.19 423 LYS A CA 1
ATOM 3345 C C . LYS A 1 423 ? -22.652 0.968 51.805 1.00 82.19 423 LYS A C 1
ATOM 3347 O O . LYS A 1 423 ? -21.518 1.253 51.438 1.00 82.19 423 LYS A O 1
ATOM 3352 N N . THR A 1 424 ? -22.959 0.757 53.086 1.00 81.25 424 THR A N 1
ATOM 3353 C CA . THR A 1 424 ? -21.962 0.864 54.161 1.00 81.25 424 THR A CA 1
ATOM 3354 C C . THR A 1 424 ? -20.842 -0.165 54.000 1.00 81.25 424 THR A C 1
ATOM 3356 O O . THR A 1 424 ? -19.675 0.173 54.187 1.00 81.25 424 THR A O 1
ATOM 3359 N N . MET A 1 425 ? -21.152 -1.397 53.590 1.00 77.56 425 MET A N 1
ATOM 3360 C CA . MET A 1 425 ? -20.129 -2.412 53.312 1.00 77.56 425 MET A CA 1
ATOM 3361 C C . MET A 1 425 ? -19.202 -2.018 52.156 1.00 77.56 425 MET A C 1
ATOM 3363 O O . MET A 1 425 ? -17.980 -2.080 52.297 1.00 77.56 425 MET A O 1
ATOM 3367 N N . LEU A 1 426 ? -19.771 -1.573 51.034 1.00 80.25 426 LEU A N 1
ATOM 3368 C CA . LEU A 1 426 ? -19.009 -1.130 49.865 1.00 80.25 426 LEU A CA 1
ATOM 3369 C C . LEU A 1 426 ? -18.184 0.128 50.171 1.00 80.25 426 LEU A C 1
ATOM 3371 O O . LEU A 1 426 ? -17.065 0.260 49.680 1.00 80.25 426 LEU A O 1
ATOM 3375 N N . GLU A 1 427 ? -18.694 1.039 51.004 1.00 83.12 427 GLU A N 1
ATOM 3376 C CA . GLU A 1 427 ? -17.947 2.206 51.489 1.00 83.12 427 GLU A CA 1
ATOM 3377 C C . GLU A 1 427 ? -16.755 1.792 52.360 1.00 83.12 427 GLU A C 1
ATOM 3379 O O . GLU A 1 427 ? -15.649 2.283 52.130 1.00 83.12 427 GLU A O 1
ATOM 3384 N N . ASN A 1 428 ? -16.946 0.853 53.293 1.00 80.88 428 ASN A N 1
ATOM 3385 C CA . ASN A 1 428 ? -15.877 0.331 54.153 1.00 80.88 428 ASN A CA 1
ATOM 3386 C C . ASN A 1 428 ? -14.772 -0.383 53.358 1.00 80.88 428 ASN A C 1
ATOM 3388 O O . ASN A 1 428 ? -13.618 -0.396 53.779 1.00 80.88 428 ASN A O 1
ATOM 3392 N N . LYS A 1 429 ? -15.120 -0.972 52.209 1.00 77.62 429 LYS A N 1
ATOM 3393 C CA . LYS A 1 429 ? -14.193 -1.678 51.312 1.00 77.62 429 LYS A CA 1
ATOM 3394 C C . LYS A 1 429 ? -13.635 -0.798 50.186 1.00 77.62 429 LYS A C 1
ATOM 3396 O O . LYS A 1 429 ? -12.857 -1.283 49.374 1.00 77.62 429 LYS A O 1
ATOM 3401 N N . GLY A 1 430 ? -14.012 0.483 50.119 1.00 79.50 430 GLY A N 1
ATOM 3402 C CA . GLY A 1 430 ? -13.546 1.412 49.079 1.00 79.50 430 GLY A CA 1
ATOM 3403 C C . GLY A 1 430 ? -14.112 1.150 47.675 1.00 79.50 430 GLY A C 1
ATOM 3404 O O . GLY A 1 430 ? -13.603 1.701 46.700 1.00 79.50 430 GLY A O 1
ATOM 3405 N N . LEU A 1 431 ? -15.165 0.335 47.569 1.00 78.88 431 LEU A N 1
ATOM 3406 C CA . LEU A 1 431 ? -15.796 -0.070 46.308 1.00 78.88 431 LEU A CA 1
ATOM 3407 C C . LEU A 1 431 ? -17.030 0.769 45.946 1.00 78.88 431 LEU A C 1
ATOM 3409 O O . LEU A 1 431 ? -17.514 0.699 44.821 1.00 78.88 431 LEU A O 1
ATOM 3413 N N . TYR A 1 432 ? -17.576 1.553 46.878 1.00 82.12 432 TYR A N 1
ATOM 3414 C CA . TYR A 1 432 ? -18.734 2.405 46.598 1.00 82.12 432 TYR A CA 1
ATOM 3415 C C . TYR A 1 432 ? -18.342 3.641 45.778 1.00 82.12 432 TYR A C 1
ATOM 3417 O O . TYR A 1 432 ? -17.503 4.447 46.196 1.00 82.12 432 TYR A O 1
ATOM 3425 N N . ASP A 1 433 ? -19.007 3.843 44.638 1.00 78.19 433 ASP A N 1
ATOM 3426 C CA . ASP A 1 433 ? -18.785 5.022 43.806 1.00 78.19 433 ASP A CA 1
ATOM 3427 C C . ASP A 1 433 ? -19.605 6.218 44.307 1.00 78.19 433 ASP A C 1
ATOM 3429 O O . ASP A 1 433 ? -20.760 6.431 43.936 1.00 78.19 433 ASP A O 1
ATOM 3433 N N . LYS A 1 434 ? -18.958 7.054 45.125 1.00 79.00 434 LYS A N 1
ATOM 3434 C CA . LYS A 1 434 ? -19.542 8.280 45.692 1.00 79.00 434 LYS A CA 1
ATOM 3435 C C . LYS A 1 434 ? -19.923 9.335 44.644 1.00 79.00 434 LYS A C 1
ATOM 3437 O O . LYS A 1 434 ? -20.638 10.273 44.991 1.00 79.00 434 LYS A O 1
ATOM 3442 N N . SER A 1 435 ? -19.444 9.223 43.400 1.00 70.06 435 SER A N 1
ATOM 3443 C CA . SER A 1 435 ? -19.762 10.177 42.328 1.00 70.06 435 SER A CA 1
ATOM 3444 C C . SER A 1 435 ? -21.127 9.926 41.681 1.00 70.06 435 SER A C 1
ATOM 3446 O O . SER A 1 435 ? -21.663 10.816 41.019 1.00 70.06 435 SER A O 1
ATOM 3448 N N . ARG A 1 436 ? -21.719 8.745 41.906 1.00 70.50 436 ARG A N 1
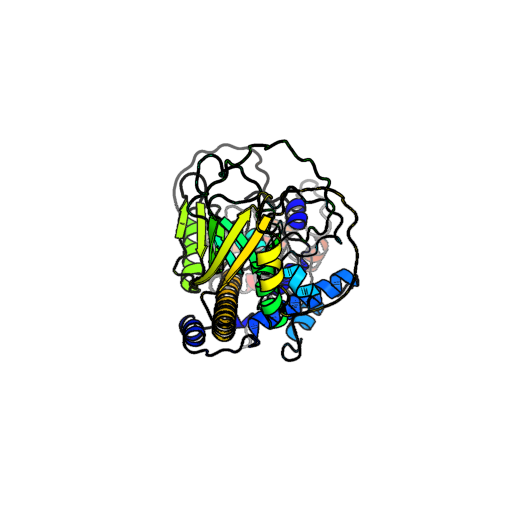ATOM 3449 C CA . ARG A 1 436 ? -23.022 8.343 41.367 1.00 70.50 436 ARG A CA 1
ATOM 3450 C C . ARG A 1 436 ? -24.043 8.147 42.491 1.00 70.50 436 ARG A C 1
ATOM 3452 O O . ARG A 1 436 ? -23.715 7.772 43.615 1.00 70.50 436 ARG A O 1
ATOM 3459 N N . ARG A 1 437 ? -25.312 8.438 42.193 1.00 74.19 437 ARG A N 1
ATOM 3460 C CA . ARG A 1 437 ? -26.428 8.233 43.130 1.00 74.19 437 ARG A CA 1
ATOM 3461 C C . ARG A 1 437 ? -26.942 6.795 43.028 1.00 74.19 437 ARG A C 1
ATOM 3463 O O . ARG A 1 437 ? -26.925 6.213 41.949 1.00 74.19 437 ARG A O 1
ATOM 3470 N N . VAL A 1 438 ? -27.424 6.250 44.146 1.00 76.06 438 VAL A N 1
ATOM 3471 C CA . VAL A 1 438 ? -28.210 5.006 44.155 1.00 76.06 438 VAL A CA 1
ATOM 3472 C C . VAL A 1 438 ? -29.521 5.265 43.415 1.00 76.06 438 VAL A C 1
ATOM 3474 O O . VAL A 1 438 ? -30.189 6.263 43.686 1.00 76.06 438 VAL A O 1
ATOM 3477 N N . ILE A 1 439 ? -29.876 4.380 42.489 1.00 76.00 439 ILE A N 1
ATOM 3478 C CA . ILE A 1 439 ? -31.103 4.478 41.694 1.00 76.00 439 ILE A CA 1
ATOM 3479 C C . ILE A 1 439 ? -32.134 3.550 42.327 1.00 76.00 439 ILE A C 1
ATOM 3481 O O . ILE A 1 439 ? -31.865 2.364 42.472 1.00 76.00 439 ILE A O 1
ATOM 3485 N N . THR A 1 440 ? -33.305 4.056 42.702 1.00 75.38 440 THR A N 1
ATOM 3486 C CA . THR A 1 440 ? -34.415 3.232 43.207 1.00 75.38 440 THR A CA 1
ATOM 3487 C C . THR A 1 440 ? -35.483 3.074 42.137 1.00 75.38 440 THR A C 1
ATOM 3489 O O . THR A 1 440 ? -35.863 4.054 41.498 1.00 75.38 440 THR A O 1
ATOM 3492 N N . VAL A 1 441 ? -35.988 1.858 41.967 1.00 71.38 441 VAL A N 1
ATOM 3493 C CA . VAL A 1 441 ? -37.036 1.521 41.004 1.00 71.38 441 VAL A CA 1
ATOM 3494 C C . VAL A 1 441 ? -38.398 1.623 41.705 1.00 71.38 441 VAL A C 1
ATOM 3496 O O . VAL A 1 441 ? -38.609 0.947 42.713 1.00 71.38 441 VAL A O 1
ATOM 3499 N N . PRO A 1 442 ? -39.330 2.466 41.226 1.00 60.34 442 PRO A N 1
ATOM 3500 C CA . PRO A 1 442 ? -40.656 2.586 41.823 1.00 60.34 442 PRO A CA 1
ATOM 3501 C C . PRO A 1 442 ? -41.530 1.355 41.523 1.00 60.34 442 PRO A C 1
ATOM 3503 O O . PRO A 1 442 ? -41.578 0.872 40.390 1.00 60.34 442 PRO A O 1
ATOM 3506 N N . SER A 1 443 ? -42.265 0.872 42.528 1.00 54.12 443 SER A N 1
ATOM 3507 C CA . SER A 1 443 ? -43.242 -0.217 42.380 1.00 54.12 443 SER A CA 1
ATOM 3508 C C . SER A 1 443 ? -44.421 0.211 41.493 1.00 54.12 443 SER A C 1
ATOM 3510 O O . SER A 1 443 ? -44.849 1.369 41.547 1.00 54.12 443 SER A O 1
ATOM 3512 N N . ARG A 1 444 ? -44.984 -0.717 40.697 1.00 49.88 444 ARG A N 1
ATOM 3513 C CA . ARG A 1 444 ? -46.174 -0.476 39.851 1.00 49.88 444 ARG A CA 1
ATOM 3514 C C . ARG A 1 444 ? -47.283 0.212 40.662 1.00 49.88 444 ARG A C 1
ATOM 3516 O O . ARG A 1 444 ? -47.887 -0.417 41.525 1.00 49.88 444 ARG A O 1
ATOM 3523 N N . GLY A 1 445 ? -47.548 1.491 40.374 1.00 47.72 445 GLY A N 1
ATOM 3524 C CA . GLY A 1 445 ? -48.680 2.241 40.940 1.00 47.72 445 GLY A CA 1
ATOM 3525 C C . GLY A 1 445 ? -48.381 3.600 41.587 1.00 47.72 445 GLY A C 1
ATOM 3526 O O . GLY A 1 445 ? -49.333 4.289 41.940 1.00 47.72 445 GLY A O 1
ATOM 3527 N N . GLN A 1 446 ? -47.123 4.042 41.723 1.00 45.09 446 GLN A N 1
ATOM 3528 C CA . GLN A 1 446 ? -46.820 5.399 42.216 1.00 45.09 446 GLN A CA 1
ATOM 3529 C C . GLN A 1 446 ? -46.414 6.349 41.083 1.00 45.09 446 GLN A C 1
ATOM 3531 O O . GLN A 1 446 ? -45.253 6.429 40.689 1.00 45.09 446 GLN A O 1
ATOM 3536 N N . THR A 1 447 ? -47.375 7.118 40.570 1.00 39.91 447 THR A N 1
ATOM 3537 C CA . THR A 1 447 ? -47.106 8.271 39.700 1.00 39.91 447 THR A CA 1
ATOM 3538 C C . THR A 1 447 ? -46.682 9.470 40.550 1.00 39.91 447 THR A C 1
ATOM 3540 O O . THR A 1 447 ? -47.519 10.293 40.918 1.00 39.91 447 THR A O 1
ATOM 3543 N N . ASN A 1 448 ? -45.391 9.581 40.869 1.00 39.38 448 ASN A N 1
ATOM 3544 C CA . ASN A 1 448 ? -44.813 10.829 41.376 1.00 39.38 448 ASN A CA 1
ATOM 3545 C C . ASN A 1 448 ? -44.127 11.580 40.227 1.00 39.38 448 ASN A C 1
ATOM 3547 O O . ASN A 1 448 ? -43.335 11.002 39.485 1.00 39.38 448 ASN A O 1
ATOM 3551 N N . LYS A 1 449 ? -44.453 12.869 40.074 1.00 38.47 449 LYS A N 1
ATOM 3552 C CA . LYS A 1 449 ? -44.043 13.736 38.951 1.00 38.47 449 LYS A CA 1
ATOM 3553 C C . LYS A 1 449 ? -42.559 14.151 38.941 1.00 38.47 449 LYS A C 1
ATOM 3555 O O . LYS A 1 449 ? -42.168 14.859 38.025 1.00 38.47 449 LYS A O 1
ATOM 3560 N N . ASP A 1 450 ? -41.740 13.659 39.871 1.00 37.62 450 ASP A N 1
ATOM 3561 C CA . ASP A 1 450 ? -40.324 14.046 40.021 1.00 37.62 450 ASP A CA 1
ATOM 3562 C C . ASP A 1 450 ? -39.328 12.882 39.835 1.00 37.62 450 ASP A C 1
ATOM 3564 O O . ASP A 1 450 ? -38.202 12.929 40.330 1.00 37.62 450 ASP A O 1
ATOM 3568 N N . VAL A 1 451 ? -39.714 11.810 39.134 1.00 39.75 451 VAL A N 1
ATOM 3569 C CA . VAL A 1 451 ? -38.785 10.711 38.815 1.00 39.75 451 VAL A CA 1
ATOM 3570 C C . VAL A 1 451 ? -38.148 10.962 37.449 1.00 39.75 451 VAL A C 1
ATOM 3572 O O . VAL A 1 451 ? -38.816 10.912 36.418 1.00 39.75 451 VAL A O 1
ATOM 3575 N N . ASP A 1 452 ? -36.846 11.238 37.448 1.00 37.16 452 ASP A N 1
ATOM 3576 C CA . ASP A 1 452 ? -36.042 11.384 36.237 1.00 37.16 452 ASP A CA 1
ATOM 3577 C C . ASP A 1 452 ? -35.814 10.010 35.580 1.00 37.16 452 ASP A C 1
ATOM 3579 O O . ASP A 1 452 ? -34.925 9.244 35.953 1.00 37.16 452 ASP A O 1
ATOM 3583 N N . TYR A 1 453 ? -36.653 9.683 34.595 1.00 38.75 453 TYR A N 1
ATOM 3584 C CA . TYR A 1 453 ? -36.554 8.449 33.811 1.00 38.75 453 TYR A CA 1
ATOM 3585 C C . TYR A 1 453 ? -35.375 8.447 32.819 1.00 38.75 453 TYR A C 1
ATOM 3587 O O . TYR A 1 453 ? -35.155 7.436 32.150 1.00 38.75 453 TYR A O 1
ATOM 3595 N N . SER A 1 454 ? -34.585 9.527 32.718 1.00 36.59 454 SER A N 1
ATOM 3596 C CA . SER A 1 454 ? -33.459 9.613 31.772 1.00 36.59 454 SER A CA 1
ATOM 3597 C C . SER A 1 454 ? -32.270 8.703 32.118 1.00 36.59 454 SER A C 1
ATOM 3599 O O . SER A 1 454 ? -31.391 8.498 31.283 1.00 36.59 454 SER A O 1
ATOM 3601 N N . LEU A 1 455 ? -32.257 8.107 33.318 1.00 37.62 455 LEU A N 1
ATOM 3602 C CA . LEU A 1 455 ? -31.189 7.226 33.810 1.00 37.62 455 LEU A CA 1
ATOM 3603 C C . LEU A 1 455 ? -31.507 5.723 33.743 1.00 37.62 455 LEU A C 1
ATOM 3605 O O . LEU A 1 455 ? -30.646 4.913 34.080 1.00 37.62 455 LEU A O 1
ATOM 3609 N N . VAL A 1 456 ? -32.708 5.323 33.308 1.00 36.03 456 VAL A N 1
ATOM 3610 C CA . VAL A 1 456 ? -33.118 3.901 33.300 1.00 36.03 456 VAL A CA 1
ATOM 3611 C C . VAL A 1 456 ? -32.706 3.164 32.013 1.00 36.03 456 VAL A C 1
ATOM 3613 O O . VAL A 1 456 ? -32.807 1.943 31.946 1.00 36.03 456 VAL A O 1
ATOM 3616 N N . SER A 1 457 ? -32.129 3.842 31.014 1.00 34.66 457 SER A N 1
ATOM 3617 C CA . SER A 1 457 ? -31.459 3.149 29.906 1.00 34.66 457 SER A CA 1
ATOM 3618 C C . SER A 1 457 ? -30.080 2.653 30.352 1.00 34.66 457 SER A C 1
ATOM 3620 O O . SER A 1 457 ? -29.045 3.266 30.079 1.00 34.66 457 SER A O 1
ATOM 3622 N N . VAL A 1 458 ? -30.063 1.536 31.071 1.00 35.75 458 VAL A N 1
ATOM 3623 C CA . VAL A 1 458 ? -28.842 0.781 31.345 1.00 35.75 458 VAL A CA 1
ATOM 3624 C C . VAL A 1 458 ? -28.449 0.079 30.041 1.00 35.75 458 VAL A C 1
ATOM 3626 O O . VAL A 1 458 ? -28.881 -1.036 29.759 1.00 35.75 458 VAL A O 1
ATOM 3629 N N . THR A 1 459 ? -27.682 0.768 29.189 1.00 29.11 459 THR A N 1
ATOM 3630 C CA . THR A 1 459 ? -27.103 0.162 27.984 1.00 29.11 459 THR A CA 1
ATOM 3631 C C . THR A 1 459 ? -25.924 -0.696 28.404 1.00 29.11 459 THR A C 1
ATOM 3633 O O . THR A 1 459 ? -24.863 -0.202 28.785 1.00 29.11 459 THR A O 1
ATOM 3636 N N . ILE A 1 460 ? -26.164 -1.992 28.360 1.00 34.62 460 ILE A N 1
ATOM 3637 C CA . ILE A 1 460 ? -25.234 -3.059 28.657 1.00 34.62 460 ILE A CA 1
ATOM 3638 C C . ILE A 1 460 ? -24.998 -3.781 27.330 1.00 34.62 460 ILE A C 1
ATOM 3640 O O . ILE A 1 460 ? -25.946 -4.280 26.727 1.00 34.62 460 ILE A O 1
ATOM 3644 N N . THR A 1 461 ? -23.759 -3.795 26.850 1.00 24.69 461 THR A N 1
ATOM 3645 C CA . THR A 1 461 ? -23.389 -4.498 25.618 1.00 24.69 461 THR A CA 1
ATOM 3646 C C . THR A 1 461 ? -22.176 -5.377 25.869 1.00 24.69 461 THR A C 1
ATOM 3648 O O . THR A 1 461 ? -21.071 -4.852 25.922 1.00 24.69 461 THR A O 1
ATOM 3651 N N . GLU A 1 462 ? -22.408 -6.686 25.963 1.00 27.69 462 GLU A N 1
ATOM 3652 C CA . GLU A 1 462 ? -21.528 -7.757 25.480 1.00 27.69 462 GLU A CA 1
ATOM 3653 C C . GLU A 1 462 ? -22.418 -8.932 25.015 1.00 27.69 462 GLU A C 1
ATOM 3655 O O . GLU A 1 462 ? -23.548 -9.093 25.475 1.00 27.69 462 GLU A O 1
ATOM 3660 N N . HIS A 1 463 ? -21.975 -9.642 23.980 1.00 30.86 463 HIS A N 1
ATOM 3661 C CA . HIS A 1 463 ? -22.800 -10.399 23.033 1.00 30.86 463 HIS A CA 1
ATOM 3662 C C . HIS A 1 463 ? -23.588 -11.612 23.591 1.00 30.86 463 HIS A C 1
ATOM 3664 O O . HIS A 1 463 ? -23.106 -12.371 24.421 1.00 30.86 463 HIS A O 1
ATOM 3670 N N . GLU A 1 464 ? -24.752 -11.824 22.958 1.00 29.62 464 GLU A N 1
ATOM 3671 C CA . GLU A 1 464 ? -25.688 -12.968 22.979 1.00 29.62 464 GLU A CA 1
ATOM 3672 C C . GLU A 1 464 ? -26.780 -13.019 24.072 1.00 29.62 464 GLU A C 1
ATOM 3674 O O . GLU A 1 464 ? -26.540 -13.118 25.268 1.00 29.62 464 GLU A O 1
ATOM 3679 N N . ARG A 1 465 ? -28.033 -13.038 23.576 1.00 26.14 465 ARG A N 1
ATOM 3680 C CA . ARG A 1 465 ? -29.345 -12.862 24.238 1.00 26.14 465 ARG A CA 1
ATOM 3681 C C . ARG A 1 465 ? -29.684 -11.413 24.583 1.00 26.14 465 ARG A C 1
ATOM 3683 O O . ARG A 1 465 ? -29.425 -10.900 25.663 1.00 26.14 465 ARG A O 1
ATOM 3690 N N . HIS A 1 466 ? -30.341 -10.769 23.622 1.00 28.09 466 HIS A N 1
ATOM 3691 C CA . HIS A 1 466 ? -30.980 -9.472 23.789 1.00 28.09 466 HIS A CA 1
ATOM 3692 C C . HIS A 1 466 ? -31.803 -9.389 25.076 1.00 28.09 466 HIS A C 1
ATOM 3694 O O . HIS A 1 466 ? -32.762 -10.138 25.255 1.00 28.09 466 HIS A O 1
ATOM 3700 N N . MET A 1 467 ? -31.516 -8.377 25.891 1.00 32.19 467 MET A N 1
ATOM 3701 C CA . MET A 1 467 ? -32.546 -7.776 26.719 1.00 32.19 467 MET A CA 1
ATOM 3702 C C . MET A 1 467 ? -32.260 -6.286 26.896 1.00 32.19 467 MET A C 1
ATOM 3704 O O . MET A 1 467 ? -31.399 -5.877 27.669 1.00 32.19 467 MET A O 1
ATOM 3708 N N . ILE A 1 468 ? -32.991 -5.459 26.149 1.00 35.88 468 ILE A N 1
ATOM 3709 C CA . ILE A 1 468 ? -33.104 -4.038 26.470 1.00 35.88 468 ILE A CA 1
ATOM 3710 C C . ILE A 1 468 ? -33.880 -3.987 27.787 1.00 35.88 468 ILE A C 1
ATOM 3712 O O . ILE A 1 468 ? -35.048 -4.386 27.846 1.00 35.88 468 ILE A O 1
ATOM 3716 N N . LEU A 1 469 ? -33.219 -3.553 28.860 1.00 39.88 469 LEU A N 1
ATOM 3717 C CA . LEU A 1 469 ? -33.870 -3.295 30.138 1.00 39.88 469 LEU A CA 1
ATOM 3718 C C . LEU A 1 469 ? -34.714 -2.025 29.987 1.00 39.88 469 LEU A C 1
ATOM 3720 O O . LEU A 1 469 ? -34.272 -0.924 30.299 1.00 39.88 469 LEU A O 1
ATOM 3724 N N . THR A 1 470 ? -35.917 -2.162 29.432 1.00 42.66 470 THR A N 1
ATOM 3725 C CA . THR A 1 470 ? -36.929 -1.110 29.523 1.00 42.66 470 THR A CA 1
ATOM 3726 C C . THR A 1 470 ? -37.420 -1.049 30.970 1.00 42.66 470 THR A C 1
ATOM 3728 O O . THR A 1 470 ? -37.250 -2.000 31.741 1.00 42.66 470 THR A O 1
ATOM 3731 N N . THR A 1 471 ? -38.050 0.058 31.360 1.00 48.25 471 THR A N 1
ATOM 3732 C CA . THR A 1 471 ? -38.696 0.183 32.676 1.00 48.25 471 THR A CA 1
ATOM 3733 C C . THR A 1 471 ? -39.621 -1.010 32.963 1.00 48.25 471 THR A C 1
ATOM 3735 O O . THR A 1 471 ? -39.665 -1.491 34.093 1.00 48.25 471 THR A O 1
ATOM 3738 N N . ASP A 1 472 ? -40.276 -1.554 31.931 1.00 44.66 472 ASP A N 1
ATOM 3739 C CA . ASP A 1 472 ? -41.122 -2.747 32.027 1.00 44.66 472 ASP A CA 1
ATOM 3740 C C . ASP A 1 472 ? -40.317 -4.029 32.293 1.00 44.66 472 ASP A C 1
ATOM 3742 O O . ASP A 1 472 ? -40.716 -4.856 33.114 1.00 44.66 472 ASP A O 1
ATOM 3746 N N . THR A 1 473 ? -39.155 -4.196 31.657 1.00 50.53 473 THR A N 1
ATOM 3747 C CA . THR A 1 473 ? -38.282 -5.356 31.877 1.00 50.53 473 THR A CA 1
ATOM 3748 C C . THR A 1 473 ? -37.681 -5.364 33.287 1.00 50.53 473 THR A C 1
ATOM 3750 O O . THR A 1 473 ? -37.627 -6.413 33.925 1.00 50.53 473 THR A O 1
ATOM 3753 N N . ILE A 1 474 ? -37.284 -4.198 33.809 1.00 55.12 474 ILE A N 1
ATOM 3754 C CA . ILE A 1 474 ? -36.753 -4.048 35.176 1.00 55.12 474 ILE A CA 1
ATOM 3755 C C . ILE A 1 474 ? -37.843 -4.335 36.220 1.00 55.12 474 ILE A C 1
ATOM 3757 O O . ILE A 1 474 ? -37.576 -5.002 37.220 1.00 55.12 474 ILE A O 1
ATOM 3761 N N . GLN A 1 475 ? -39.083 -3.900 35.968 1.00 54.81 475 GLN A N 1
ATOM 3762 C CA . GLN A 1 475 ? -40.230 -4.225 36.824 1.00 54.81 475 GLN A CA 1
ATOM 3763 C C . GLN A 1 475 ? -40.528 -5.732 36.853 1.00 54.81 475 GLN A C 1
ATOM 3765 O O . GLN A 1 475 ? -40.858 -6.264 37.911 1.00 54.81 475 GLN A O 1
ATOM 3770 N N . ASN A 1 476 ? -40.360 -6.436 35.729 1.00 53.34 476 ASN A N 1
ATOM 3771 C CA . ASN A 1 476 ? -40.534 -7.892 35.662 1.00 53.34 476 ASN A CA 1
ATOM 3772 C C . ASN A 1 476 ? -39.414 -8.673 36.379 1.00 53.34 476 ASN A C 1
ATOM 3774 O O . ASN A 1 476 ? -39.627 -9.819 36.766 1.00 53.34 476 ASN A O 1
ATOM 3778 N N . MET A 1 477 ? -38.243 -8.063 36.591 1.00 57.31 477 MET A N 1
ATOM 3779 C CA . MET A 1 477 ? -37.104 -8.667 37.300 1.00 57.31 477 MET A CA 1
ATOM 3780 C C . MET A 1 477 ? -37.165 -8.516 38.831 1.00 57.31 477 MET A C 1
ATOM 3782 O O . MET A 1 477 ? -36.268 -8.991 39.527 1.00 57.31 477 MET A O 1
ATOM 3786 N N . ASN A 1 478 ? -38.219 -7.888 39.370 1.00 62.62 478 ASN A N 1
ATOM 3787 C CA . ASN A 1 478 ? -38.399 -7.632 40.805 1.00 62.62 478 ASN A CA 1
ATOM 3788 C C . ASN A 1 478 ? -37.211 -6.885 41.454 1.00 62.62 478 ASN A C 1
ATOM 3790 O O . ASN A 1 478 ? -36.862 -7.138 42.604 1.00 62.62 478 ASN A O 1
ATOM 3794 N N . VAL A 1 479 ? -36.562 -5.981 40.711 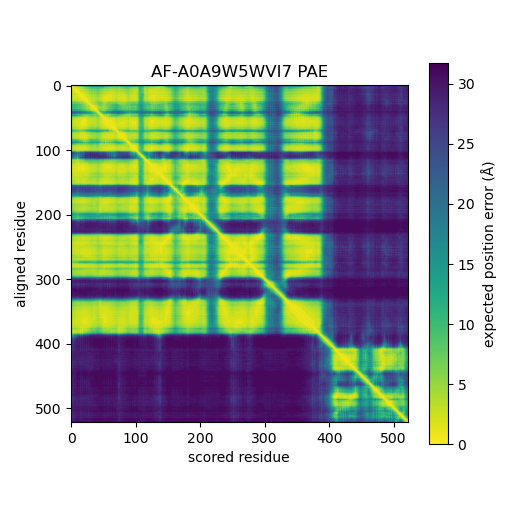1.00 70.19 479 VAL A N 1
ATOM 3795 C CA . VAL A 1 479 ? -35.445 -5.159 41.205 1.00 70.19 479 VAL A CA 1
ATOM 3796 C C . VAL A 1 479 ? -35.989 -3.870 41.819 1.00 70.19 479 VAL A C 1
ATOM 3798 O O . VAL A 1 479 ? -36.735 -3.140 41.173 1.00 70.19 479 VAL A O 1
ATOM 3801 N N . ALA A 1 480 ? -35.576 -3.563 43.046 1.00 70.06 480 ALA A N 1
ATOM 3802 C CA . ALA A 1 480 ? -35.945 -2.358 43.784 1.00 70.06 480 ALA A CA 1
ATOM 3803 C C . ALA A 1 480 ? -34.884 -1.246 43.728 1.00 70.06 480 ALA A C 1
ATOM 3805 O O . ALA A 1 480 ? -35.238 -0.074 43.859 1.00 70.06 480 ALA A O 1
ATOM 3806 N N . ALA A 1 481 ? -33.592 -1.557 43.557 1.00 75.56 481 ALA A N 1
ATOM 3807 C CA . ALA A 1 481 ? -32.543 -0.534 43.472 1.00 75.56 481 ALA A CA 1
ATOM 3808 C C . ALA A 1 481 ? -31.265 -0.985 42.747 1.00 75.56 481 ALA A C 1
ATOM 3810 O O . ALA A 1 481 ? -30.982 -2.175 42.663 1.00 75.56 481 ALA A O 1
ATOM 3811 N N . PHE A 1 482 ? -30.466 -0.014 42.294 1.00 77.62 482 PHE A N 1
ATOM 3812 C CA . PHE A 1 482 ? -29.118 -0.182 41.749 1.00 77.62 482 PHE A CA 1
ATOM 3813 C C . PHE A 1 482 ? -28.110 0.679 42.522 1.00 77.62 482 PHE A C 1
ATOM 3815 O O . PHE A 1 482 ? -28.281 1.897 42.643 1.00 77.62 482 PHE A O 1
ATOM 3822 N N . ILE A 1 483 ? -27.038 0.061 43.022 1.00 78.81 483 ILE A N 1
ATOM 3823 C CA . ILE A 1 483 ? -25.956 0.714 43.765 1.00 78.81 483 ILE A CA 1
ATOM 3824 C C . ILE A 1 483 ? -24.702 0.807 42.886 1.00 78.81 483 ILE A C 1
ATOM 3826 O O . ILE A 1 483 ? -24.195 -0.223 42.447 1.00 78.81 483 ILE A O 1
ATOM 3830 N N . PRO A 1 484 ? -24.163 2.011 42.633 1.00 78.50 484 PRO A N 1
ATOM 3831 C CA . PRO A 1 484 ? -22.978 2.178 41.801 1.00 78.50 484 PRO A CA 1
ATOM 3832 C C . PRO A 1 484 ? -21.695 1.765 42.535 1.00 78.50 484 PRO A C 1
ATOM 3834 O O . PRO A 1 484 ? -21.477 2.139 43.691 1.00 78.50 484 PRO A O 1
ATOM 3837 N N . ILE A 1 485 ? -20.823 1.036 41.836 1.00 75.81 485 ILE A N 1
ATOM 3838 C CA . ILE A 1 485 ? -19.509 0.622 42.350 1.00 75.81 485 ILE A CA 1
ATOM 3839 C C . ILE A 1 485 ? -18.370 1.136 41.473 1.00 75.81 485 ILE A C 1
ATOM 3841 O O . ILE A 1 485 ? -18.535 1.312 40.263 1.00 75.81 485 ILE A O 1
ATOM 3845 N N . SER A 1 486 ? -17.216 1.405 42.082 1.00 72.62 486 SER A N 1
ATOM 3846 C CA . SER A 1 486 ? -15.979 1.692 41.361 1.00 72.62 486 SER A CA 1
ATOM 3847 C C . SER A 1 486 ? -15.520 0.442 40.603 1.00 72.62 486 SER A C 1
ATOM 3849 O O . SER A 1 486 ? -15.759 -0.684 41.036 1.00 72.62 486 SER A O 1
ATOM 3851 N N . CYS A 1 487 ? -14.898 0.646 39.438 1.00 64.62 487 CYS A N 1
ATOM 3852 C CA . CYS A 1 487 ? -14.406 -0.422 38.564 1.00 64.62 487 CYS A CA 1
ATOM 3853 C C . CYS A 1 487 ? -13.612 -1.469 39.369 1.00 64.62 487 CYS A C 1
ATOM 3855 O O . CYS A 1 487 ? -12.587 -1.134 39.962 1.00 64.62 487 CYS A O 1
ATOM 3857 N N . THR A 1 488 ? -14.084 -2.716 39.387 1.00 64.38 488 THR A N 1
ATOM 3858 C CA . THR A 1 488 ? -13.500 -3.827 40.153 1.00 64.38 488 THR A CA 1
ATOM 3859 C C . THR A 1 488 ? -13.658 -5.142 39.384 1.00 64.38 488 THR A C 1
ATOM 3861 O O . THR A 1 488 ? -14.513 -5.233 38.502 1.00 64.38 488 THR A O 1
ATOM 3864 N N . THR A 1 489 ? -12.829 -6.146 39.676 1.00 63.38 489 THR A N 1
ATOM 3865 C CA . THR A 1 489 ? -12.932 -7.483 39.067 1.00 63.38 489 THR A CA 1
ATOM 3866 C C . THR A 1 489 ? -14.010 -8.324 39.758 1.00 63.38 489 THR A C 1
ATOM 3868 O O . THR A 1 489 ? -14.327 -8.110 40.932 1.00 63.38 489 THR A O 1
ATOM 3871 N N . ASP A 1 490 ? -14.560 -9.312 39.043 1.00 61.69 490 ASP A N 1
ATOM 3872 C CA . ASP A 1 490 ? -15.575 -10.232 39.579 1.00 61.69 490 ASP A CA 1
ATOM 3873 C C . ASP A 1 490 ? -15.088 -10.970 40.841 1.00 61.69 490 ASP A C 1
ATOM 3875 O O . ASP A 1 490 ? -15.873 -11.203 41.758 1.00 61.69 490 ASP A O 1
ATOM 3879 N N . ASP A 1 491 ? -13.796 -11.301 40.919 1.00 61.88 491 ASP A N 1
ATOM 3880 C CA . ASP A 1 491 ? -13.213 -12.018 42.059 1.00 61.88 491 ASP A CA 1
ATOM 3881 C C . ASP A 1 491 ? -13.188 -11.162 43.333 1.00 61.88 491 ASP A C 1
ATOM 3883 O O . ASP A 1 491 ? -13.576 -11.632 44.402 1.00 61.88 491 ASP A O 1
ATOM 3887 N N . VAL A 1 492 ? -12.832 -9.877 43.212 1.00 67.75 492 VAL A N 1
ATOM 3888 C CA . VAL A 1 492 ? -12.837 -8.918 44.333 1.00 67.75 492 VAL A CA 1
ATOM 3889 C C . VAL A 1 492 ? -14.263 -8.659 44.815 1.00 67.75 492 VAL A C 1
ATOM 3891 O O . VAL A 1 492 ? -14.512 -8.520 46.016 1.00 67.75 492 VAL A O 1
ATOM 3894 N N . LEU A 1 493 ? -15.221 -8.602 43.885 1.00 68.50 493 LEU A N 1
ATOM 3895 C CA . LEU A 1 493 ? -16.628 -8.435 44.228 1.00 68.50 493 LEU A CA 1
ATOM 3896 C C . LEU A 1 493 ? -17.175 -9.674 44.950 1.00 68.50 493 LEU A C 1
ATOM 3898 O O . LEU A 1 493 ? -17.831 -9.524 45.978 1.00 68.50 493 LEU A O 1
ATOM 3902 N N . LYS A 1 494 ? -16.854 -10.883 44.471 1.00 66.12 494 LYS A N 1
ATOM 3903 C CA . LYS A 1 494 ? -17.210 -12.139 45.147 1.00 66.12 494 LYS A CA 1
ATOM 3904 C C . LYS A 1 494 ? -16.635 -12.185 46.556 1.00 66.12 494 LYS A C 1
ATOM 3906 O O . LYS A 1 494 ? -17.400 -12.360 47.494 1.00 66.12 494 LYS A O 1
ATOM 3911 N N . GLU A 1 495 ? -15.336 -11.953 46.725 1.00 68.88 495 GLU A N 1
ATOM 3912 C CA . GLU A 1 495 ? -14.687 -11.944 48.043 1.00 68.88 495 GLU A CA 1
ATOM 3913 C C . GLU A 1 495 ? -15.326 -10.923 48.998 1.00 68.88 495 GLU A C 1
ATOM 3915 O O . GLU A 1 495 ? -15.519 -11.200 50.179 1.00 68.88 495 GLU A O 1
ATOM 3920 N N . THR A 1 496 ? -15.711 -9.752 48.485 1.00 69.38 496 THR A N 1
ATOM 3921 C CA . THR A 1 496 ? -16.345 -8.706 49.299 1.00 69.38 496 THR A CA 1
ATOM 3922 C C . THR A 1 496 ? -17.753 -9.083 49.762 1.00 69.38 496 THR A C 1
ATOM 3924 O O . THR A 1 496 ? -18.181 -8.651 50.833 1.00 69.38 496 THR A O 1
ATOM 3927 N N . LEU A 1 497 ? -18.477 -9.858 48.956 1.00 67.88 497 LEU A N 1
ATOM 3928 C CA . LEU A 1 497 ? -19.859 -10.246 49.227 1.00 67.88 497 LEU A CA 1
ATOM 3929 C C . LEU A 1 497 ? -19.962 -11.601 49.956 1.00 67.88 497 LEU A C 1
ATOM 3931 O O . LEU A 1 497 ? -20.997 -11.887 50.565 1.00 67.88 497 LEU A O 1
ATOM 3935 N N . VAL A 1 498 ? -18.896 -12.410 49.962 1.00 61.53 498 VAL A N 1
ATOM 3936 C CA . VAL A 1 498 ? -18.802 -13.663 50.732 1.00 61.53 498 VAL A CA 1
ATOM 3937 C C . VAL A 1 498 ? -19.100 -13.380 52.209 1.00 61.53 498 VAL A C 1
ATOM 3939 O O . VAL A 1 498 ? -18.408 -12.608 52.869 1.00 61.53 498 VAL A O 1
ATOM 3942 N N . GLY A 1 499 ? -20.165 -14.000 52.727 1.00 59.44 499 GLY A N 1
ATOM 3943 C CA . GLY A 1 499 ? -20.655 -13.784 54.095 1.00 59.44 499 GLY A CA 1
ATOM 3944 C C . GLY A 1 499 ? -21.922 -12.931 54.206 1.00 59.44 499 GLY A C 1
ATOM 3945 O O . GLY A 1 499 ? -22.382 -12.694 55.320 1.00 59.44 499 GLY A O 1
ATOM 3946 N N . THR A 1 500 ? -22.539 -12.533 53.085 1.00 62.81 500 THR A N 1
ATOM 3947 C CA . THR A 1 500 ? -23.865 -11.877 53.068 1.00 62.81 500 THR A CA 1
ATOM 3948 C C . THR A 1 500 ? -24.938 -12.651 52.284 1.00 62.81 500 THR A C 1
ATOM 3950 O O . THR A 1 500 ? -25.497 -12.112 51.329 1.00 62.81 500 THR A O 1
ATOM 3953 N N . PRO A 1 501 ? -25.273 -13.903 52.673 1.00 54.31 501 PRO A N 1
ATOM 3954 C CA . PRO A 1 501 ? -26.231 -14.742 51.940 1.00 54.31 501 PRO A CA 1
ATOM 3955 C C . PRO A 1 501 ? -27.589 -14.073 51.741 1.00 54.31 501 PRO A C 1
ATOM 3957 O O . PRO A 1 501 ? -28.126 -14.073 50.642 1.00 54.31 501 PRO A O 1
ATOM 3960 N N . GLU A 1 502 ? -28.087 -13.416 52.791 1.00 56.66 502 GLU A N 1
ATOM 3961 C CA . GLU A 1 502 ? -29.397 -12.753 52.812 1.00 56.66 502 GLU A CA 1
ATOM 3962 C C . GLU A 1 502 ? -29.484 -11.537 51.871 1.00 56.66 502 GLU A C 1
ATOM 3964 O O . GLU A 1 502 ? -30.575 -11.074 51.556 1.00 56.66 502 GLU A O 1
ATOM 3969 N N . ILE A 1 503 ? -28.338 -10.998 51.433 1.00 56.56 503 ILE A N 1
ATOM 3970 C CA . ILE A 1 503 ? -28.244 -9.870 50.489 1.00 56.56 503 ILE A CA 1
ATOM 3971 C C . ILE A 1 503 ? -27.996 -10.385 49.059 1.00 56.56 503 ILE A C 1
ATOM 3973 O O . ILE A 1 503 ? -28.324 -9.702 48.090 1.00 56.56 503 ILE A O 1
ATOM 3977 N N . LEU A 1 504 ? -27.411 -11.582 48.936 1.00 53.69 504 LEU A N 1
ATOM 3978 C CA . LEU A 1 504 ? -26.879 -12.161 47.702 1.00 53.69 504 LEU A CA 1
ATOM 3979 C C . LEU A 1 504 ? -27.848 -13.042 46.924 1.00 53.69 504 LEU A C 1
ATOM 3981 O O . LEU A 1 504 ? -27.481 -13.472 45.831 1.00 53.69 504 LEU A O 1
ATOM 3985 N N . GLU A 1 505 ? -29.049 -13.310 47.436 1.00 49.94 505 GLU A N 1
ATOM 3986 C CA . GLU A 1 505 ? -29.996 -14.167 46.716 1.00 49.94 505 GLU A CA 1
ATOM 3987 C C . GLU A 1 505 ? -30.321 -13.640 45.312 1.00 49.94 505 GLU A C 1
ATOM 3989 O O . GLU A 1 505 ? -30.741 -14.425 44.470 1.00 49.94 505 GLU A O 1
ATOM 3994 N N . ASP A 1 506 ? -30.077 -12.358 44.998 1.00 51.22 506 ASP A N 1
ATOM 3995 C CA . ASP A 1 506 ? -30.604 -11.778 43.774 1.00 51.22 506 ASP A CA 1
ATOM 3996 C C . ASP A 1 506 ? -29.773 -10.662 43.112 1.00 51.22 506 ASP A C 1
ATOM 3998 O O . ASP A 1 506 ? -29.699 -9.534 43.591 1.00 51.22 506 ASP A O 1
ATOM 4002 N N . MET A 1 507 ? -29.286 -10.991 41.906 1.00 52.31 507 MET A N 1
ATOM 4003 C CA . MET A 1 507 ? -28.811 -10.129 40.806 1.00 52.31 507 MET A CA 1
ATOM 4004 C C . MET A 1 507 ? -27.611 -9.195 41.076 1.00 52.31 507 MET A C 1
ATOM 4006 O O . MET A 1 507 ? -27.740 -8.072 41.557 1.00 52.31 507 MET A O 1
ATOM 4010 N N . VAL A 1 508 ? -26.434 -9.584 40.572 1.00 51.88 508 VAL A N 1
ATOM 4011 C CA . VAL A 1 508 ? -25.262 -8.702 40.429 1.00 51.88 508 VAL A CA 1
ATOM 4012 C C . VAL A 1 508 ? -25.039 -8.401 38.941 1.00 51.88 508 VAL A C 1
ATOM 4014 O O . VAL A 1 508 ? -24.989 -9.318 38.123 1.00 51.88 508 VAL A O 1
ATOM 4017 N N . ILE A 1 509 ? -24.907 -7.120 38.571 1.00 52.06 509 ILE A N 1
ATOM 4018 C CA . ILE A 1 509 ? -24.628 -6.693 37.191 1.00 52.06 509 ILE A CA 1
ATOM 4019 C C . ILE A 1 509 ? -23.207 -6.118 37.117 1.00 52.06 509 ILE A C 1
ATOM 4021 O O . ILE A 1 509 ? -22.966 -4.947 37.412 1.00 52.06 509 ILE A O 1
ATOM 4025 N N . THR A 1 510 ? -22.244 -6.923 36.676 1.00 47.34 510 THR A N 1
ATOM 4026 C CA . THR A 1 510 ? -20.900 -6.428 36.346 1.00 47.34 510 THR A CA 1
ATOM 4027 C C . THR A 1 510 ? -20.721 -6.347 34.834 1.00 47.34 510 THR A C 1
ATOM 4029 O O . THR A 1 510 ? -21.185 -7.209 34.094 1.00 47.34 510 THR A O 1
ATOM 4032 N N . ASN A 1 511 ? -20.085 -5.269 34.362 1.00 44.31 511 ASN A N 1
ATOM 4033 C CA . ASN A 1 511 ? -19.555 -5.130 32.997 1.00 44.31 511 ASN A CA 1
ATOM 4034 C C . ASN A 1 511 ? -20.506 -5.499 31.858 1.00 44.31 511 ASN A C 1
ATOM 4036 O O . ASN A 1 511 ? -20.109 -6.088 30.864 1.00 44.31 511 ASN A O 1
ATOM 4040 N N . GLY A 1 512 ? -21.781 -5.152 31.990 1.00 45.59 512 GLY A N 1
ATOM 4041 C CA . GLY A 1 512 ? -22.731 -5.448 30.934 1.00 45.59 512 GLY A CA 1
ATOM 4042 C C . GLY A 1 512 ? -23.020 -6.935 30.710 1.00 45.59 512 GLY A C 1
ATOM 4043 O O . GLY A 1 512 ? -23.406 -7.341 29.621 1.00 45.59 512 GLY A O 1
ATOM 4044 N N . SER A 1 513 ? -22.915 -7.751 31.749 1.00 43.25 513 SER A N 1
ATOM 4045 C CA . SER A 1 513 ? -23.450 -9.107 31.740 1.00 43.25 513 SER A CA 1
ATOM 4046 C C . SER A 1 513 ? -24.362 -9.305 32.946 1.00 43.25 513 SER A C 1
ATOM 4048 O O . SER A 1 513 ? -23.980 -9.038 34.086 1.00 43.25 513 SER A O 1
ATOM 4050 N N . LEU A 1 514 ? -25.587 -9.774 32.705 1.00 48.88 514 LEU A N 1
ATOM 4051 C CA . LEU A 1 514 ? -26.476 -10.239 33.768 1.00 48.88 514 LEU A CA 1
ATOM 4052 C C . LEU A 1 514 ? -25.918 -11.569 34.296 1.00 48.88 514 LEU A C 1
ATOM 4054 O O . LEU A 1 514 ? -25.960 -12.569 33.581 1.00 48.88 514 LEU A O 1
ATOM 4058 N N . ARG A 1 515 ? -25.391 -11.602 35.524 1.00 49.59 515 ARG A N 1
ATOM 4059 C CA . ARG A 1 515 ? -24.911 -12.847 36.145 1.00 49.59 515 ARG A CA 1
ATOM 4060 C C . ARG A 1 515 ? -25.790 -13.215 37.341 1.00 49.59 515 ARG A C 1
ATOM 4062 O O . ARG A 1 515 ? -25.923 -12.451 38.294 1.00 49.59 515 ARG A O 1
ATOM 4069 N N . TYR A 1 516 ? -26.398 -14.400 37.279 1.00 46.75 516 TYR A N 1
ATOM 4070 C CA . TYR A 1 516 ? -27.066 -15.027 38.419 1.00 46.75 516 TYR A CA 1
ATOM 4071 C C . TYR A 1 516 ? -26.002 -15.726 39.272 1.00 46.75 516 TYR A C 1
ATOM 4073 O O . TYR A 1 516 ? -25.346 -16.650 38.797 1.00 46.75 516 TYR A O 1
ATOM 4081 N N . LEU A 1 517 ? -25.815 -15.288 40.517 1.00 43.12 517 LEU A N 1
ATOM 4082 C CA . LEU A 1 517 ? -25.124 -16.084 41.531 1.00 43.12 517 LEU A CA 1
ATOM 4083 C C . LEU A 1 517 ? -26.183 -16.967 42.195 1.00 43.12 517 LEU A C 1
ATOM 4085 O O . LEU A 1 517 ? -26.852 -16.536 43.124 1.00 43.12 517 LEU A O 1
ATOM 4089 N N . LEU A 1 518 ? -26.371 -18.183 41.685 1.00 32.59 518 LEU A N 1
ATOM 4090 C CA . LEU A 1 518 ? -26.988 -19.243 42.479 1.00 32.59 518 LEU A CA 1
ATOM 4091 C C . LEU A 1 518 ? -25.876 -19.902 43.299 1.00 32.59 518 LEU A C 1
ATOM 4093 O O . LEU A 1 518 ? -24.778 -20.134 42.793 1.00 32.59 518 LEU A O 1
ATOM 4097 N N . TYR A 1 519 ? -26.162 -20.107 44.581 1.00 36.69 519 TYR A N 1
ATOM 4098 C CA . TYR A 1 519 ? -25.263 -20.691 45.568 1.00 36.69 519 TYR A CA 1
ATOM 4099 C C . TYR A 1 519 ? -24.663 -22.036 45.135 1.00 36.69 519 TYR A C 1
ATOM 4101 O O . TYR A 1 519 ? -25.227 -22.755 44.316 1.00 36.69 519 TYR A O 1
ATOM 4109 N N . CYS A 1 520 ? -23.513 -22.323 45.752 1.00 31.50 520 CYS A N 1
ATOM 4110 C CA . CYS A 1 520 ? -22.725 -23.550 45.730 1.00 31.50 520 CYS A CA 1
ATOM 4111 C C . CYS A 1 520 ? -23.520 -24.835 45.464 1.00 31.50 520 CYS A C 1
ATOM 4113 O O . CYS A 1 520 ? -24.443 -25.159 46.211 1.00 31.50 520 CYS A O 1
ATOM 4115 N N . ASP A 1 521 ? -23.045 -25.637 44.509 1.00 27.55 521 ASP A N 1
ATOM 4116 C CA . ASP A 1 521 ? -23.157 -27.081 44.668 1.00 27.55 521 ASP A CA 1
ATOM 4117 C C . ASP A 1 521 ? -22.217 -27.511 45.806 1.00 27.55 521 ASP A C 1
ATOM 4119 O O . ASP A 1 521 ? -21.002 -27.299 45.746 1.00 27.55 521 ASP A O 1
ATOM 4123 N N . THR A 1 522 ? -22.843 -28.137 46.807 1.00 29.95 522 THR A N 1
ATOM 4124 C CA . THR A 1 522 ? -22.346 -28.774 48.045 1.00 29.95 522 THR A CA 1
ATOM 4125 C C . THR A 1 522 ? -22.022 -27.889 49.243 1.00 29.95 522 THR A C 1
ATOM 4127 O O . THR A 1 522 ? -21.092 -27.056 49.178 1.00 29.95 522 THR A O 1
#

Radius of gyration: 32.11 Å; Cα contacts (8 Å, |Δi|>4): 729; chains: 1; bounding box: 72×58×104 Å